Protein AF-F0ZQ88-F1 (afdb_monomer_lite)

Sequence (548 aa):
MININIIFIIFYLAIILSGTIYDHHPRYNPNFQTPISHGLVKNLVKPVLNPVTRVPELNSLDPSSTANFYGDMVNPGLFQYFFSPNNNVSSPGYNIPIPISLPLTLNKDNGTYTFDNQNFFPIDNQGIDVDPSKRLYKDAKGVYHNYHFCLKINSNFLFNGSEMFSFVGDDDFFVFIDNKLVIDLGGVHSAESASVNLNTLGLTKGKVYPIDFFYCERHTSKSTIRFNTNILMTCKFIDYCGVCNGDGTSCCNPQTTCNDNNPCTIDQCPLPYTKINGSISDYCYHHPKELYNPSNKCFTHQCNITTGNIDAFPIPCLDLSKDCLKSKACNTSTGCQYESACTDVCHIENQCINGKCEVKSSDYCAIQLDGDKVDICSVYSCDSSQGGCIKQEKCQQGSNKCIVTSCDSENGNCIVENVPNPNANDSCIISICNPDTGLYSSSPLQCPDRSNEYEKCKRNTTNPCIETSCKASTGECFEIEIPGDMCDCGCDIKNKCMRSHCTKEGKCSPVFIAEIDDGNTCTDDYCDPCTGLITHTTASKCLNCNSC

Secondary structure (DSSP, 8-state):
------------SEEEEEEEEEE--TTT-TTSS-S-----BSS-B-SB--TTT----BS-S-TTSHHHHHTT-SSGGGGGGTTS----TTSTT--EEEEEEEEEEEETTTTEEEEEESS--TTTTSGGGGSGGG---B-TTS-B----EEEEEEEEEE--S--EEEEEEESEEEEEETTEEEEEEBSS-S-EEEEEEGGGGTPPTT-EEEEEEEEEE-SSS--EEEEEE---EE-S-B-TTS-BT--STTT--TTTTT--S-TTEEEEPPPTT----S-GGGG-EEEEPP---TT-TTEEEEE-TTT--EEEEE-PPP--GGGTEEEEEEETTTEEEEEES--STTEEEEEEETTEEEEPPHHHHHHHHHTTS--TTEEEEEEGGGTEEEEEESSPPPS-TTEEEEE-TTT-PEEEEEPP-TTTT-TTEEEEE-TTT-PEEEEE----SS--S--SS------TTEEEEE-TTT--EEEEEPPTTT---------TTEEEEE-TTS-EEEEE-GGG--S-TTEEEEE-TTT--EEEEE-SS-SBTTB-

pLDDT: mean 84.02, std 13.89, range [27.97, 98.44]

InterPro domains:
  IPR011658 PA14 domain [PF07691] (112-228)
  IPR011658 PA14 domain [SM00758] (108-246)
  IPR011874 Fibro-slime [TIGR02148] (144-232)
  IPR037524 PA14/GLEYA domain [PS51820] (105-247)
  IPR051154 Prespore-cell-inducing factor [PTHR31137] (3-361)

Foldseek 3Di:
DDDPPDPPPPPDQKDKFKWKKWAWACVQEVLFAPVDFLAWAFQQWDQFQDPPLSATAGPDQDCPPPSNVNLSVNGSVLSSLQRFADCPPPHRNHTDIDMDMFIFGADPVVRKTKGWDFADQPAFCHTPNVPVVRQDDAAPVRHTGRQWMKIKTKWKFQAQQAKKKKKWWDDWKWKAKLRGTDDGTGTGHGIDMDMDRVNVVPDDHRDMIMMMMMDHRRHDDTTIIMMIINTPTDAPDQFLVRGGVDQQRSPDDQVPQQCPVFLQWRKDFAGRNDHDDPGSNVRIDTHGDDQDDPQFQQWGWDADRVPSDTDTDGDDDDDPLQQQWDFDDADGHPGTDTDHVPPQLQFDPSDGHGNDTHGQDQVNLQCVPPNPRRQLQWTWDFDSVVRTIDIDGNFDDDQFLQWDWDADRPHRDTDIDGDDDPCPQWPQKDWDQDRNPSDIDIDGDDDDDDDDDDDPDDPPDPQLQKDWDADRNPRDIDIDGHPFVPGQSPPPQQFLQWGWGQDPVSDTDTDGDPVQDPVDQQWDWDADRRPRDIDTHGHPDAPDPPHD

Structure (mmCIF, N/CA/C/O backbone):
data_AF-F0ZQ88-F1
#
_entry.id   AF-F0ZQ88-F1
#
loop_
_atom_site.group_PDB
_atom_site.id
_atom_site.type_symbol
_atom_site.label_atom_id
_atom_site.label_alt_id
_atom_site.label_comp_id
_atom_site.label_asym_id
_atom_site.label_entity_id
_atom_site.label_seq_id
_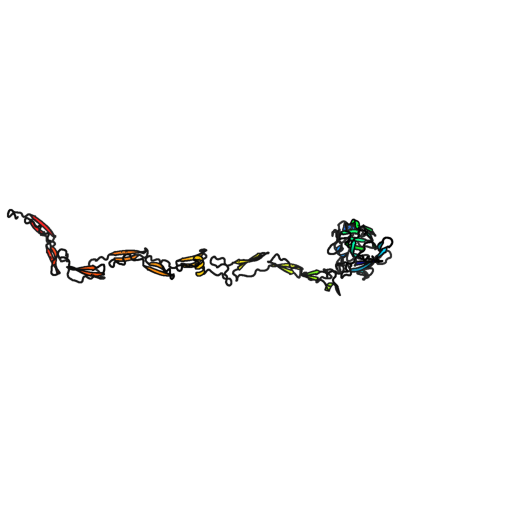atom_site.pdbx_PDB_ins_code
_atom_site.Cartn_x
_atom_site.Cartn_y
_atom_site.Cartn_z
_atom_site.occupancy
_atom_site.B_iso_or_equiv
_atom_site.auth_seq_id
_atom_site.auth_comp_id
_atom_site.auth_asym_id
_atom_site.auth_atom_id
_atom_site.pdbx_PDB_model_num
ATOM 1 N N . MET A 1 1 ? -27.689 24.005 -42.641 1.00 33.78 1 MET A N 1
ATOM 2 C CA . MET A 1 1 ? -26.250 24.074 -42.973 1.00 33.78 1 MET A CA 1
ATOM 3 C C . MET A 1 1 ? -25.471 23.934 -41.678 1.00 33.78 1 MET A C 1
ATOM 5 O O . MET A 1 1 ? -25.348 24.903 -40.946 1.00 33.78 1 MET A O 1
ATOM 9 N N . ILE A 1 2 ? -25.063 22.710 -41.341 1.00 29.94 2 ILE A N 1
ATOM 10 C CA . ILE A 1 2 ? -24.213 22.433 -40.178 1.00 29.94 2 ILE A CA 1
ATOM 11 C C . ILE A 1 2 ? -22.780 22.435 -40.702 1.00 29.94 2 ILE A C 1
ATOM 13 O O . ILE A 1 2 ? -22.446 21.667 -41.600 1.00 29.94 2 ILE A O 1
ATOM 17 N N . ASN A 1 3 ? -21.988 23.376 -40.200 1.00 27.97 3 ASN A N 1
ATOM 18 C CA . ASN A 1 3 ? -20.613 23.611 -40.614 1.00 27.97 3 ASN A CA 1
ATOM 19 C C . ASN A 1 3 ? -19.730 22.521 -39.986 1.00 27.97 3 ASN A C 1
ATOM 21 O O . ASN A 1 3 ? -19.477 22.537 -38.782 1.00 27.97 3 ASN A O 1
ATOM 25 N N . ILE A 1 4 ? -19.323 21.536 -40.786 1.00 33.78 4 ILE A N 1
ATOM 26 C CA . ILE A 1 4 ? -18.348 20.519 -40.388 1.00 33.78 4 ILE A CA 1
ATOM 27 C C . ILE A 1 4 ? -16.973 21.187 -40.459 1.00 33.78 4 ILE A C 1
ATOM 29 O O . ILE A 1 4 ? -16.449 21.428 -41.544 1.00 33.78 4 ILE A O 1
ATOM 33 N N . ASN A 1 5 ? -16.404 21.511 -39.296 1.00 32.38 5 ASN A N 1
ATOM 34 C CA . ASN A 1 5 ? -15.005 21.909 -39.189 1.00 32.38 5 ASN A CA 1
ATOM 35 C C . ASN A 1 5 ? -14.129 20.706 -39.561 1.00 32.38 5 ASN A C 1
ATOM 37 O O . ASN A 1 5 ? -13.984 19.756 -38.793 1.00 32.38 5 ASN A O 1
ATOM 41 N N . ILE A 1 6 ? -13.574 20.756 -40.769 1.00 35.88 6 ILE A N 1
ATOM 42 C CA . ILE A 1 6 ? -12.519 19.867 -41.247 1.00 35.88 6 ILE A CA 1
ATOM 43 C C . ILE A 1 6 ? -11.272 20.170 -40.409 1.00 35.88 6 ILE A C 1
ATOM 45 O O . ILE A 1 6 ? -10.642 21.214 -40.567 1.00 35.88 6 ILE A O 1
ATOM 49 N N . ILE A 1 7 ? -10.932 19.269 -39.487 1.00 32.34 7 ILE A N 1
ATOM 50 C CA . ILE A 1 7 ? -9.663 19.310 -38.758 1.00 32.34 7 ILE A CA 1
ATOM 51 C C . ILE A 1 7 ? -8.560 18.957 -39.761 1.00 32.34 7 ILE A C 1
ATOM 53 O O . ILE A 1 7 ? -8.433 17.810 -40.186 1.00 32.34 7 ILE A O 1
ATOM 57 N N . PHE A 1 8 ? -7.772 19.955 -40.157 1.00 31.56 8 PHE A N 1
ATOM 58 C CA . PHE A 1 8 ? -6.491 19.743 -40.823 1.00 31.56 8 PHE A CA 1
ATOM 59 C C . PHE A 1 8 ? -5.579 18.953 -39.874 1.00 31.56 8 PHE A C 1
ATOM 61 O O . PHE A 1 8 ? -5.142 19.474 -38.849 1.00 31.56 8 PHE A O 1
ATOM 68 N N . ILE A 1 9 ? -5.287 17.695 -40.209 1.00 40.25 9 ILE A N 1
ATOM 69 C CA . ILE A 1 9 ? -4.215 16.931 -39.567 1.00 40.25 9 ILE A CA 1
ATOM 70 C C . ILE A 1 9 ? -2.903 17.547 -40.056 1.00 40.25 9 ILE A C 1
ATOM 72 O O . ILE A 1 9 ? -2.450 17.289 -41.171 1.00 40.25 9 ILE A O 1
ATOM 76 N N . ILE A 1 10 ? -2.314 18.419 -39.241 1.00 42.56 10 ILE A N 1
ATOM 77 C CA . ILE A 1 10 ? -0.944 18.884 -39.445 1.00 42.56 10 ILE A CA 1
ATOM 78 C C . ILE A 1 10 ? -0.045 17.674 -39.181 1.00 42.56 10 ILE A C 1
ATOM 80 O O . ILE A 1 10 ? 0.168 17.288 -38.034 1.00 42.56 10 ILE A O 1
ATOM 84 N N . PHE A 1 11 ? 0.459 17.041 -40.242 1.00 48.56 11 PHE A N 1
ATOM 85 C CA . PHE A 1 11 ? 1.543 16.074 -40.112 1.00 48.56 11 PHE A CA 1
ATOM 86 C C . PHE A 1 11 ? 2.778 16.828 -39.620 1.00 48.56 11 PHE A C 1
ATOM 88 O O . PHE A 1 11 ? 3.409 17.571 -40.375 1.00 48.56 11 PHE A O 1
ATOM 95 N N . TYR A 1 12 ? 3.111 16.668 -38.340 1.00 57.34 12 TYR A N 1
ATOM 96 C CA . TYR A 1 12 ? 4.384 17.142 -37.821 1.00 57.34 12 TYR A CA 1
ATOM 97 C C . TYR A 1 12 ? 5.511 16.432 -38.582 1.00 57.34 12 TYR A C 1
ATOM 99 O O . TYR A 1 12 ? 5.511 15.205 -38.710 1.00 57.34 12 TYR A O 1
ATOM 107 N N . LEU A 1 13 ? 6.467 17.216 -39.090 1.00 63.53 13 LEU A N 1
ATOM 108 C CA . LEU A 1 13 ? 7.668 16.720 -39.777 1.00 63.53 13 LEU A CA 1
ATOM 109 C C . LEU A 1 13 ? 8.524 15.810 -38.875 1.00 63.53 13 LEU A C 1
ATOM 111 O O . LEU A 1 13 ? 9.286 14.993 -39.391 1.00 63.53 13 LEU A O 1
ATOM 115 N N . ALA A 1 14 ? 8.365 15.921 -37.552 1.00 73.88 14 ALA A N 1
ATOM 116 C CA . ALA A 1 14 ? 8.978 15.048 -36.561 1.00 73.88 14 ALA A CA 1
ATOM 117 C C . ALA A 1 14 ? 8.065 14.846 -35.338 1.00 73.88 14 ALA A C 1
ATOM 119 O O . ALA A 1 14 ? 7.355 15.767 -34.933 1.00 73.88 14 ALA A O 1
ATOM 120 N N . ILE A 1 15 ? 8.119 13.655 -34.738 1.00 84.12 15 ILE A N 1
ATOM 121 C CA . ILE A 1 15 ? 7.551 13.349 -33.414 1.00 84.12 15 ILE A CA 1
ATOM 122 C C . ILE A 1 15 ? 8.714 13.259 -32.430 1.00 84.12 15 ILE A C 1
ATOM 124 O O . ILE A 1 15 ? 9.733 12.663 -32.752 1.00 84.12 15 ILE A O 1
ATOM 128 N N . ILE A 1 16 ? 8.579 13.823 -31.231 1.00 84.81 16 ILE A N 1
ATOM 129 C CA . ILE A 1 16 ? 9.590 13.682 -30.177 1.00 84.81 16 ILE A CA 1
ATOM 130 C C . ILE A 1 16 ? 9.071 12.687 -29.144 1.00 84.81 16 ILE A C 1
ATOM 132 O O . ILE A 1 16 ? 8.015 12.908 -28.553 1.00 84.81 16 ILE A O 1
ATOM 136 N N . LEU A 1 17 ? 9.818 11.607 -28.923 1.00 87.62 17 LEU A N 1
ATOM 137 C CA . LEU A 1 17 ? 9.574 10.686 -27.818 1.00 87.62 17 LEU A CA 1
ATOM 138 C C . LEU A 1 17 ? 10.457 11.058 -26.639 1.00 87.62 17 LEU A C 1
ATOM 140 O O . LEU A 1 17 ? 11.679 10.953 -26.709 1.00 87.62 17 LEU A O 1
ATOM 144 N N . SER A 1 18 ? 9.828 11.502 -25.560 1.00 86.69 18 SER A N 1
ATOM 145 C CA . SER A 1 18 ? 10.512 11.808 -24.309 1.00 86.69 18 SER A CA 1
ATOM 146 C C . SER A 1 18 ? 10.563 10.573 -23.418 1.00 86.69 18 SER A C 1
ATOM 148 O O . SER A 1 18 ? 9.567 9.865 -23.271 1.00 86.69 18 SER A O 1
ATOM 150 N N . GLY A 1 19 ? 11.718 10.335 -22.810 1.00 88.81 19 GLY A N 1
ATOM 151 C CA . GLY A 1 19 ? 11.949 9.215 -21.910 1.00 88.81 19 GLY A CA 1
ATOM 152 C C . GLY A 1 19 ? 12.992 9.534 -20.852 1.00 88.81 19 GLY A C 1
ATOM 153 O O . GLY A 1 19 ? 13.479 10.662 -20.741 1.00 88.81 19 GLY A O 1
ATOM 154 N N . THR A 1 20 ? 13.356 8.511 -20.096 1.00 91.12 20 THR A N 1
ATOM 155 C CA . THR A 1 20 ? 14.406 8.572 -19.081 1.00 91.12 20 THR A CA 1
ATOM 156 C C . THR A 1 20 ? 15.389 7.444 -19.324 1.00 91.12 20 THR A C 1
ATOM 158 O O . THR A 1 20 ? 14.986 6.289 -19.455 1.00 91.12 20 THR A O 1
ATOM 161 N N . ILE A 1 21 ? 16.669 7.789 -19.384 1.00 95.81 21 ILE A N 1
ATOM 162 C CA . ILE A 1 21 ? 17.771 6.841 -19.324 1.00 95.81 21 ILE A CA 1
ATOM 163 C C . ILE A 1 21 ? 18.178 6.663 -17.866 1.00 95.81 21 ILE A C 1
ATOM 165 O O . ILE A 1 21 ? 18.346 7.641 -17.155 1.00 95.81 21 ILE A O 1
ATOM 169 N N . TYR A 1 22 ? 18.354 5.430 -17.428 1.00 95.69 22 TYR A N 1
ATOM 170 C CA . TYR A 1 22 ? 18.954 5.059 -16.160 1.00 95.69 22 TYR A CA 1
ATOM 171 C C . TYR A 1 22 ? 20.380 4.619 -16.462 1.00 95.69 22 TYR A C 1
ATOM 173 O O . TYR A 1 22 ? 20.583 3.606 -17.130 1.00 95.69 22 TYR A O 1
ATOM 181 N N . ASP A 1 23 ? 21.345 5.420 -16.029 1.00 97.38 23 ASP A N 1
ATOM 182 C CA . ASP A 1 23 ? 22.770 5.161 -16.201 1.00 97.38 23 ASP A CA 1
ATOM 183 C C . ASP A 1 23 ? 23.247 4.162 -15.143 1.00 97.38 23 ASP A C 1
ATOM 185 O O . ASP A 1 23 ? 23.171 4.438 -13.942 1.00 97.38 23 ASP A O 1
ATOM 189 N N . HIS A 1 24 ? 23.687 2.992 -15.594 1.00 97.12 24 HIS A N 1
ATOM 190 C CA . HIS A 1 24 ? 24.148 1.874 -14.776 1.00 97.12 24 HIS A CA 1
ATOM 191 C C . HIS A 1 24 ? 25.664 1.739 -14.879 1.00 97.12 24 HIS A C 1
ATOM 193 O O . HIS A 1 24 ? 26.315 2.254 -15.775 1.00 97.12 24 HIS A O 1
ATOM 199 N N . HIS A 1 25 ? 26.263 0.988 -13.958 1.00 96.12 25 HIS A N 1
ATOM 200 C CA . HIS A 1 25 ? 27.669 0.621 -14.086 1.00 96.12 25 HIS A CA 1
ATOM 201 C C . HIS A 1 25 ? 27.903 -0.782 -13.493 1.00 96.12 25 HIS A C 1
ATOM 203 O O . HIS A 1 25 ? 27.439 -1.044 -12.375 1.00 96.12 25 HIS A O 1
ATOM 209 N N . PRO A 1 26 ? 28.676 -1.674 -14.153 1.00 95.62 26 PRO A N 1
ATOM 210 C CA . PRO A 1 26 ? 28.868 -3.073 -13.729 1.00 95.62 26 PRO A CA 1
ATOM 211 C C . PRO A 1 26 ? 29.350 -3.258 -12.283 1.00 95.62 26 PRO A C 1
ATOM 213 O O . PRO A 1 26 ? 29.012 -4.226 -11.610 1.00 95.62 26 PRO A O 1
ATOM 216 N N . ARG A 1 27 ? 30.102 -2.281 -11.758 1.00 94.44 27 ARG A N 1
ATOM 217 C CA . ARG A 1 27 ? 30.500 -2.219 -10.336 1.00 94.44 27 ARG A CA 1
ATOM 218 C C . ARG A 1 27 ? 29.313 -2.276 -9.362 1.00 94.44 27 ARG A C 1
ATOM 220 O O . ARG A 1 27 ? 29.470 -2.831 -8.280 1.00 94.44 27 ARG A O 1
ATOM 227 N N . TYR A 1 28 ? 28.189 -1.647 -9.697 1.00 95.81 28 TYR A N 1
ATOM 228 C CA . TYR A 1 28 ? 27.006 -1.582 -8.834 1.00 95.81 28 TYR A CA 1
ATOM 229 C C . TYR A 1 28 ? 25.958 -2.619 -9.233 1.00 95.81 28 TYR A C 1
ATOM 231 O O . TYR A 1 28 ? 25.192 -3.061 -8.380 1.00 95.81 28 TYR A O 1
ATOM 239 N N . ASN A 1 29 ? 25.930 -3.025 -10.504 1.00 96.31 29 ASN A N 1
ATOM 240 C CA . ASN A 1 29 ? 24.957 -3.971 -11.026 1.00 96.31 29 ASN A CA 1
ATOM 241 C C . ASN A 1 29 ? 25.639 -5.055 -11.887 1.00 96.31 29 ASN A C 1
ATOM 243 O O . ASN A 1 29 ? 25.915 -4.807 -13.059 1.00 96.31 29 ASN A O 1
ATOM 247 N N . PRO A 1 30 ? 25.890 -6.263 -11.344 1.00 95.88 30 PRO A N 1
ATOM 248 C CA . PRO A 1 30 ? 26.575 -7.342 -12.060 1.00 95.88 30 PRO A CA 1
ATOM 249 C C . PRO A 1 30 ? 25.757 -7.971 -13.200 1.00 95.88 30 PRO A C 1
ATOM 251 O O . PRO A 1 30 ? 26.264 -8.866 -13.868 1.00 95.88 30 PRO A O 1
ATOM 254 N N . ASN A 1 31 ? 24.511 -7.536 -13.429 1.00 97.00 31 ASN A N 1
ATOM 255 C CA . ASN A 1 31 ? 23.742 -7.924 -14.619 1.00 97.00 31 ASN A CA 1
ATOM 256 C C . ASN A 1 31 ? 24.220 -7.202 -15.893 1.00 97.00 31 ASN A C 1
ATOM 258 O O . ASN A 1 31 ? 23.789 -7.554 -16.989 1.00 97.00 31 ASN A O 1
ATOM 262 N N . PHE A 1 32 ? 25.070 -6.181 -15.746 1.00 96.81 32 PHE A N 1
ATOM 263 C CA . PHE A 1 32 ? 25.720 -5.461 -16.837 1.00 96.81 32 PHE A CA 1
ATOM 264 C C . PHE A 1 32 ? 27.155 -5.962 -16.996 1.00 96.81 32 PHE A C 1
ATOM 266 O O . PHE A 1 32 ? 27.848 -6.206 -16.006 1.00 96.81 32 PHE A O 1
ATOM 273 N N . GLN A 1 33 ? 27.613 -6.064 -18.243 1.00 95.56 33 GLN A N 1
ATOM 274 C CA . GLN A 1 33 ? 28.937 -6.563 -18.613 1.00 95.56 33 GLN A CA 1
ATOM 275 C C . GLN A 1 33 ? 29.237 -7.964 -18.051 1.00 95.56 33 GLN A C 1
ATOM 277 O O . GLN A 1 33 ? 30.287 -8.207 -17.446 1.00 95.56 33 GLN A O 1
ATOM 282 N N . THR A 1 34 ? 28.309 -8.902 -18.238 1.00 92.62 34 THR A N 1
ATOM 283 C CA . THR A 1 34 ? 28.538 -10.301 -17.870 1.00 92.62 34 THR A CA 1
ATOM 284 C C . THR A 1 34 ? 29.692 -10.899 -18.688 1.00 92.62 34 THR A C 1
ATOM 286 O O . THR A 1 34 ? 29.869 -10.549 -19.851 1.00 92.62 34 THR A O 1
ATOM 289 N N . PRO A 1 35 ? 30.512 -11.809 -18.126 1.00 85.69 35 PRO A N 1
ATOM 290 C CA . PRO A 1 35 ? 31.649 -12.385 -18.858 1.00 85.69 35 PRO A CA 1
ATOM 291 C C . PRO A 1 35 ? 31.245 -13.279 -20.036 1.00 85.69 35 PRO A C 1
ATOM 293 O O . PRO A 1 35 ? 32.062 -13.565 -20.910 1.00 85.69 35 PRO A O 1
ATOM 296 N N . ILE A 1 36 ? 30.011 -13.779 -20.005 1.00 83.62 36 ILE A N 1
ATOM 297 C CA . ILE A 1 36 ? 29.412 -14.648 -21.010 1.00 83.62 36 ILE A CA 1
ATOM 298 C C . ILE A 1 36 ? 28.136 -13.951 -21.480 1.00 83.62 36 ILE A C 1
ATOM 300 O O . ILE A 1 36 ? 27.432 -13.349 -20.669 1.00 83.62 36 ILE A O 1
ATOM 304 N N . SER A 1 37 ? 27.881 -14.034 -22.783 1.00 85.44 37 SER A N 1
ATOM 305 C CA . SER A 1 37 ? 26.613 -13.675 -23.411 1.00 85.44 37 SER A CA 1
ATOM 306 C C . SER A 1 37 ? 26.040 -14.942 -24.033 1.00 85.44 37 SER A C 1
ATOM 308 O O . SER A 1 37 ? 26.720 -15.623 -24.811 1.00 85.44 37 SER A O 1
ATOM 310 N N . HIS A 1 38 ? 24.817 -15.290 -23.646 1.00 91.62 38 HIS A N 1
ATOM 311 C CA . HIS A 1 38 ? 24.131 -16.479 -24.152 1.00 91.62 38 HIS A CA 1
ATOM 312 C C . HIS A 1 38 ? 23.188 -16.185 -25.330 1.00 91.62 38 HIS A C 1
ATOM 314 O O . HIS A 1 38 ? 22.760 -17.123 -26.009 1.00 91.62 38 HIS A O 1
ATOM 320 N N . GLY A 1 39 ? 22.911 -14.911 -25.613 1.00 93.25 39 GLY A N 1
ATOM 321 C CA . GLY A 1 39 ? 22.111 -14.469 -26.751 1.00 93.25 39 GLY A CA 1
ATOM 322 C C . GLY A 1 39 ? 20.664 -14.115 -26.401 1.00 93.25 39 GLY A C 1
ATOM 323 O O . GLY A 1 39 ? 20.317 -13.837 -25.254 1.00 93.25 39 GLY A O 1
ATOM 324 N N . LEU A 1 40 ? 19.817 -14.102 -27.436 1.00 96.00 40 LEU A N 1
ATOM 325 C CA . LEU A 1 40 ? 18.412 -13.712 -27.344 1.00 96.00 40 LEU A CA 1
ATOM 326 C C . LEU A 1 40 ? 17.600 -14.714 -26.514 1.00 96.00 40 LEU A C 1
ATOM 328 O O . LEU A 1 40 ? 17.532 -15.906 -26.820 1.00 96.00 40 LEU A O 1
ATOM 332 N N . VAL A 1 41 ? 16.881 -14.189 -25.529 1.00 96.25 41 VAL A N 1
ATOM 333 C CA . VAL A 1 41 ? 15.953 -14.902 -24.658 1.00 96.25 41 VAL A CA 1
ATOM 334 C C . VAL A 1 41 ? 14.588 -14.240 -24.698 1.00 96.25 41 VAL A C 1
ATOM 336 O O . VAL A 1 41 ? 14.443 -13.028 -24.588 1.00 96.25 41 VAL A O 1
ATOM 339 N N . LYS A 1 42 ? 13.557 -15.074 -24.807 1.00 96.19 42 LYS A N 1
ATOM 340 C CA . LYS A 1 42 ? 12.164 -14.671 -24.609 1.00 96.19 42 LYS A CA 1
ATOM 341 C C . LYS A 1 42 ? 11.675 -15.154 -23.256 1.00 96.19 42 LYS A C 1
ATOM 343 O O . LYS A 1 42 ? 12.242 -16.077 -22.672 1.00 96.19 42 LYS A O 1
ATOM 348 N N . ASN A 1 43 ? 10.574 -14.579 -22.798 1.00 96.00 43 ASN A N 1
ATOM 349 C CA . ASN A 1 43 ? 9.953 -14.851 -21.514 1.00 96.00 43 ASN A CA 1
ATOM 350 C C . ASN A 1 43 ? 10.897 -14.530 -20.343 1.00 96.00 43 ASN A C 1
ATOM 352 O O . ASN A 1 43 ? 10.884 -15.210 -19.313 1.00 96.00 43 ASN A O 1
ATOM 356 N N . LEU A 1 44 ? 11.722 -13.491 -20.500 1.00 97.44 44 LEU A N 1
ATOM 357 C CA . LEU A 1 44 ? 12.552 -12.967 -19.417 1.00 97.44 44 LEU A CA 1
ATOM 358 C C . LEU A 1 44 ? 11.687 -12.192 -18.412 1.00 97.44 44 LEU A C 1
ATOM 360 O O . LEU A 1 44 ? 11.768 -12.419 -17.202 1.00 97.44 44 LEU A O 1
ATOM 364 N N . VAL A 1 45 ? 10.785 -11.350 -18.925 1.00 98.44 45 VAL A N 1
ATOM 365 C CA . VAL A 1 45 ? 9.849 -10.536 -18.139 1.00 98.44 45 VAL A CA 1
ATOM 366 C C . VAL A 1 45 ? 8.428 -11.104 -18.142 1.00 98.44 45 VAL A C 1
ATOM 368 O O . VAL A 1 45 ? 8.014 -11.812 -19.062 1.00 98.44 45 VAL A O 1
ATOM 371 N N . LYS A 1 46 ? 7.658 -10.775 -17.101 1.00 98.25 46 LYS A N 1
ATOM 372 C CA . LYS A 1 46 ? 6.243 -11.124 -16.965 1.00 98.25 46 LYS A CA 1
ATOM 373 C C . LYS A 1 46 ? 5.424 -10.562 -18.131 1.00 98.25 46 LYS A C 1
ATOM 375 O O . LYS A 1 46 ? 5.690 -9.455 -18.599 1.00 98.25 46 LYS A O 1
ATOM 380 N N . PRO A 1 47 ? 4.352 -11.260 -18.545 1.00 97.88 47 PRO A N 1
ATOM 381 C CA . PRO A 1 47 ? 3.513 -10.824 -19.660 1.00 97.88 47 PRO A CA 1
ATOM 382 C C . PRO A 1 47 ? 2.660 -9.587 -19.344 1.00 97.88 47 PRO A C 1
ATOM 384 O O . PRO A 1 47 ? 2.071 -9.012 -20.258 1.00 97.88 47 PRO A O 1
ATOM 387 N N . VAL A 1 48 ? 2.560 -9.190 -18.071 1.00 97.00 48 VAL A N 1
ATOM 388 C CA . VAL A 1 48 ? 1.796 -8.024 -17.617 1.00 97.00 48 VAL A CA 1
ATOM 389 C C . VAL A 1 48 ? 2.739 -7.043 -16.932 1.00 97.00 48 VAL A C 1
ATOM 391 O O . VAL A 1 48 ? 3.470 -7.426 -16.018 1.00 97.00 48 VAL A O 1
ATOM 394 N N . LEU A 1 49 ? 2.709 -5.785 -17.369 1.00 93.38 49 LEU A N 1
ATOM 395 C CA . LEU A 1 49 ? 3.489 -4.703 -16.773 1.00 93.38 49 LEU A CA 1
ATOM 396 C C . LEU A 1 49 ? 3.007 -4.438 -15.344 1.00 93.38 49 LEU A C 1
ATOM 398 O O . LEU A 1 49 ? 1.796 -4.410 -15.104 1.00 93.38 49 LEU A O 1
ATOM 402 N N . ASN A 1 50 ? 3.927 -4.189 -14.407 1.00 85.56 50 ASN A N 1
ATOM 403 C CA . ASN A 1 50 ? 3.542 -3.844 -13.042 1.00 85.56 50 ASN A CA 1
ATOM 404 C C . ASN A 1 50 ? 2.658 -2.573 -13.061 1.00 85.56 50 ASN A C 1
ATOM 406 O O . ASN A 1 50 ? 3.098 -1.525 -13.547 1.00 85.56 50 ASN A O 1
ATOM 410 N N . PRO A 1 51 ? 1.409 -2.641 -12.559 1.00 74.44 51 PRO A N 1
ATOM 411 C CA . PRO A 1 51 ? 0.450 -1.545 -12.677 1.00 74.44 51 PRO A CA 1
ATOM 412 C C . PRO A 1 51 ? 0.765 -0.362 -11.755 1.00 74.44 51 PRO A C 1
ATOM 414 O O . PRO A 1 51 ? 0.220 0.717 -11.967 1.00 74.44 51 PRO A O 1
ATOM 417 N N . VAL A 1 52 ? 1.617 -0.563 -10.745 1.00 70.88 52 VAL A N 1
ATOM 418 C CA . VAL A 1 52 ? 2.014 0.457 -9.769 1.00 70.88 52 VAL A CA 1
ATOM 419 C C . VAL A 1 52 ? 3.309 1.132 -10.198 1.00 70.88 52 VAL A C 1
ATOM 421 O O . VAL A 1 52 ? 3.352 2.348 -10.303 1.00 70.88 52 VAL A O 1
ATOM 424 N N . THR A 1 53 ? 4.364 0.355 -10.454 1.00 74.75 53 THR A N 1
ATOM 425 C CA . THR A 1 53 ? 5.698 0.905 -10.751 1.00 74.75 53 THR A CA 1
ATOM 426 C C . THR A 1 53 ? 5.893 1.240 -12.224 1.00 74.75 53 THR A C 1
ATOM 428 O O . THR A 1 53 ? 6.841 1.942 -12.577 1.00 74.75 53 THR A O 1
ATOM 431 N N . ARG A 1 54 ? 5.037 0.701 -13.108 1.00 82.75 54 ARG A N 1
ATOM 432 C CA . ARG A 1 54 ? 5.168 0.839 -14.567 1.00 82.75 54 ARG A CA 1
ATOM 433 C C . ARG A 1 54 ? 6.538 0.367 -15.069 1.00 82.75 54 ARG A C 1
ATOM 435 O O . ARG A 1 54 ? 7.096 0.951 -15.996 1.00 82.75 54 ARG A O 1
ATOM 442 N N . VAL A 1 55 ? 7.089 -0.667 -14.433 1.00 88.69 55 VAL A N 1
ATOM 443 C CA . VAL A 1 55 ? 8.382 -1.290 -14.752 1.00 88.69 55 VAL A CA 1
ATOM 444 C C . VAL A 1 55 ? 8.163 -2.786 -15.020 1.00 88.69 55 VAL A C 1
ATOM 446 O O . VAL A 1 55 ? 7.347 -3.405 -14.328 1.00 88.69 55 VAL A O 1
ATOM 449 N N . PRO A 1 56 ? 8.828 -3.384 -16.028 1.00 95.62 56 PRO A N 1
ATOM 450 C CA . PRO A 1 56 ? 8.777 -4.822 -16.251 1.00 95.62 56 PRO A CA 1
ATOM 451 C C . PRO A 1 56 ? 9.338 -5.573 -15.043 1.00 95.62 56 PRO A C 1
ATOM 453 O O . PRO A 1 56 ? 10.287 -5.128 -14.406 1.00 95.62 56 PRO A O 1
ATOM 456 N N . GLU A 1 57 ? 8.780 -6.737 -14.740 1.00 96.50 57 GLU A N 1
ATOM 457 C CA . GLU A 1 57 ? 9.288 -7.615 -13.685 1.00 96.50 57 GLU A CA 1
ATOM 458 C C . GLU A 1 57 ? 9.768 -8.917 -14.308 1.00 96.50 57 GLU A C 1
ATOM 460 O O . GLU A 1 57 ? 9.131 -9.408 -15.235 1.00 96.50 57 GLU A O 1
ATOM 465 N N . LEU A 1 58 ? 10.843 -9.514 -13.791 1.00 97.94 58 LEU A N 1
ATOM 466 C CA . LEU A 1 58 ? 11.277 -10.838 -14.239 1.00 97.94 58 LEU A CA 1
ATOM 467 C C . LEU A 1 58 ? 10.232 -11.912 -13.906 1.00 97.94 58 LEU A C 1
ATOM 469 O O . LEU A 1 58 ? 9.530 -11.830 -12.893 1.00 97.94 58 LEU A O 1
ATOM 473 N N . ASN A 1 59 ? 10.165 -12.960 -14.730 1.00 96.94 59 ASN A N 1
ATOM 474 C CA . ASN A 1 59 ? 9.317 -14.127 -14.454 1.00 96.94 59 ASN A CA 1
ATOM 475 C C . ASN A 1 59 ? 9.779 -14.937 -13.235 1.00 96.94 59 ASN A C 1
ATOM 477 O O . ASN A 1 59 ? 8.973 -15.622 -12.608 1.00 96.94 59 ASN A O 1
ATOM 481 N N . SER A 1 60 ? 11.066 -14.864 -12.896 1.00 96.88 60 SER A N 1
ATOM 482 C CA . SER A 1 60 ? 11.656 -15.531 -11.741 1.00 96.88 60 SER A CA 1
ATOM 483 C C . SER A 1 60 ? 12.766 -14.672 -11.146 1.00 96.88 60 SER A C 1
ATOM 485 O O . SER A 1 60 ? 13.462 -13.966 -11.872 1.00 96.88 60 SER A O 1
ATOM 487 N N . LEU A 1 61 ? 12.959 -14.762 -9.830 1.00 97.44 61 LEU A N 1
ATOM 488 C CA . LEU A 1 61 ? 14.127 -14.197 -9.146 1.00 97.44 61 LEU A CA 1
ATOM 489 C C . LEU A 1 61 ? 15.226 -15.242 -8.896 1.00 97.44 61 LEU A C 1
ATOM 491 O O . LEU A 1 61 ? 16.262 -14.909 -8.329 1.00 97.44 61 LEU A O 1
ATOM 495 N N . ASP A 1 62 ? 15.017 -16.491 -9.323 1.00 97.56 62 ASP A N 1
ATOM 496 C CA . ASP A 1 62 ? 16.027 -17.549 -9.280 1.00 97.56 62 ASP A CA 1
ATOM 497 C C . ASP A 1 62 ? 17.055 -17.337 -10.410 1.00 97.56 62 ASP A C 1
ATOM 499 O O . ASP A 1 62 ? 16.675 -17.428 -11.588 1.00 97.56 62 ASP A O 1
ATOM 503 N N . PRO A 1 63 ? 18.340 -17.072 -10.095 1.00 95.56 63 PRO A N 1
ATOM 504 C CA . PRO A 1 63 ? 19.388 -16.900 -11.103 1.00 95.56 63 PRO A CA 1
ATOM 505 C C . PRO A 1 63 ? 19.579 -18.135 -11.993 1.00 95.56 63 PRO A C 1
ATOM 507 O O . PRO A 1 63 ? 20.017 -18.011 -13.130 1.00 95.56 63 PRO A O 1
ATOM 510 N N . SER A 1 64 ? 19.239 -19.328 -11.493 1.00 95.75 64 SER A N 1
ATOM 511 C CA . SER A 1 64 ? 19.385 -20.594 -12.219 1.00 95.75 64 SER A CA 1
ATOM 512 C C . SER A 1 64 ? 18.194 -20.939 -13.114 1.00 95.75 64 SER A C 1
ATOM 514 O O . SER A 1 64 ? 18.264 -21.889 -13.897 1.00 95.75 64 SER A O 1
ATOM 516 N N . SER A 1 65 ? 17.101 -20.168 -13.039 1.00 97.25 65 SER A N 1
ATOM 517 C CA . SER A 1 65 ? 15.980 -20.352 -13.960 1.00 97.25 65 SER A CA 1
ATOM 518 C C . SER A 1 65 ? 16.447 -20.167 -15.402 1.00 97.25 65 SER A C 1
ATOM 520 O O . SER A 1 65 ? 17.263 -19.296 -15.690 1.00 97.25 65 SER A O 1
ATOM 522 N N . THR A 1 66 ? 15.910 -20.968 -16.325 1.00 96.06 66 THR A N 1
ATOM 523 C CA . THR A 1 66 ? 16.331 -20.974 -17.735 1.00 96.06 66 THR A CA 1
ATOM 524 C C . THR A 1 66 ? 16.362 -19.570 -18.342 1.00 96.06 66 THR A C 1
ATOM 526 O O . THR A 1 66 ? 17.339 -19.210 -18.988 1.00 96.06 66 THR A O 1
ATOM 529 N N . ALA A 1 67 ? 15.328 -18.761 -18.091 1.00 96.38 67 ALA A N 1
ATOM 530 C CA . ALA A 1 67 ? 15.258 -17.397 -18.604 1.00 96.38 67 ALA A CA 1
ATOM 531 C C . ALA A 1 67 ? 16.362 -16.495 -18.028 1.00 96.38 67 ALA A C 1
ATOM 533 O O . ALA A 1 67 ? 17.006 -15.785 -18.787 1.00 96.38 67 ALA A O 1
ATOM 534 N N . ASN A 1 68 ? 16.631 -16.549 -16.719 1.00 96.81 68 ASN A N 1
ATOM 535 C CA . ASN A 1 68 ? 17.668 -15.716 -16.103 1.00 96.81 68 ASN A CA 1
ATOM 536 C C . ASN A 1 68 ? 19.082 -16.182 -16.456 1.00 96.81 68 ASN A C 1
ATOM 538 O O . ASN A 1 68 ? 19.944 -15.344 -16.703 1.00 96.81 68 ASN A O 1
ATOM 542 N N . PHE A 1 69 ? 19.310 -17.496 -16.521 1.00 95.69 69 PHE A N 1
ATOM 543 C CA . PHE A 1 69 ? 20.602 -18.066 -16.889 1.00 95.69 69 PHE A CA 1
ATOM 544 C C . PHE A 1 69 ? 20.996 -17.670 -18.315 1.00 95.69 69 PHE A C 1
ATOM 546 O O . PHE A 1 69 ? 22.064 -17.104 -18.518 1.00 95.69 69 PHE A O 1
ATOM 553 N N . TYR A 1 70 ? 20.116 -17.912 -19.295 1.00 96.06 70 TYR A N 1
ATOM 554 C CA . TYR A 1 70 ? 20.382 -17.539 -20.687 1.00 96.06 70 TYR A CA 1
ATOM 555 C C . TYR A 1 70 ? 20.190 -16.035 -20.948 1.00 96.06 70 TYR A C 1
ATOM 557 O O . TYR A 1 70 ? 20.687 -15.519 -21.936 1.00 96.06 70 TYR A O 1
ATOM 565 N N . GLY A 1 71 ? 19.451 -15.323 -20.095 1.00 95.88 71 GLY A N 1
ATOM 566 C CA . GLY A 1 71 ? 19.267 -13.871 -20.184 1.00 95.88 71 GLY A CA 1
ATOM 567 C C . GLY A 1 71 ? 20.396 -13.071 -19.527 1.00 95.88 71 GLY A C 1
ATOM 568 O O . GLY A 1 71 ? 20.326 -11.839 -19.481 1.00 95.88 71 GLY A O 1
ATOM 569 N N . ASP A 1 72 ? 21.404 -13.764 -18.990 1.00 96.06 72 ASP A N 1
ATOM 570 C CA . ASP A 1 72 ? 22.564 -13.204 -18.298 1.00 96.06 72 ASP A CA 1
ATOM 571 C C . ASP A 1 72 ? 22.187 -12.330 -17.079 1.00 96.06 72 ASP A C 1
ATOM 573 O O . ASP A 1 72 ? 22.811 -11.315 -16.771 1.00 96.06 72 ASP A O 1
ATOM 577 N N . MET A 1 73 ? 21.148 -12.743 -16.347 1.00 96.31 73 MET A N 1
ATOM 578 C CA . MET A 1 73 ? 20.706 -12.117 -15.095 1.00 96.31 73 MET A CA 1
ATOM 579 C C . MET A 1 73 ? 21.400 -12.767 -13.892 1.00 96.31 73 MET A C 1
ATOM 581 O O . MET A 1 73 ? 20.832 -13.617 -13.205 1.00 96.31 73 MET A O 1
ATOM 585 N N . VAL A 1 74 ? 22.640 -12.352 -13.620 1.00 94.88 74 VAL A N 1
ATOM 586 C CA . VAL A 1 74 ? 23.485 -12.872 -12.522 1.00 94.88 74 VAL A CA 1
ATOM 587 C C . VAL A 1 74 ? 22.876 -12.615 -11.138 1.00 94.88 74 VAL A C 1
ATOM 589 O O . VAL A 1 74 ? 22.949 -13.458 -10.245 1.00 94.88 74 VAL A O 1
ATOM 592 N N . ASN A 1 75 ? 22.265 -11.448 -10.951 1.00 96.88 75 ASN A N 1
ATOM 593 C CA . ASN A 1 75 ? 21.537 -11.055 -9.752 1.00 96.88 75 ASN A CA 1
ATOM 594 C C . ASN A 1 75 ? 20.142 -10.518 -10.135 1.00 96.88 75 ASN A C 1
ATOM 596 O O . ASN A 1 75 ? 19.943 -9.299 -10.212 1.00 96.88 75 ASN A O 1
ATOM 600 N N . PRO A 1 76 ? 19.158 -11.410 -10.362 1.00 97.50 76 PRO A N 1
ATOM 601 C CA . PRO A 1 76 ? 17.805 -11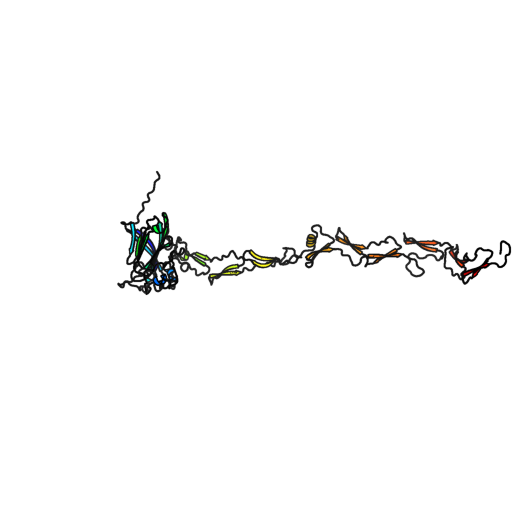.051 -10.793 1.00 97.50 76 PRO A CA 1
ATOM 602 C C . PRO A 1 76 ? 17.110 -10.022 -9.893 1.00 97.50 76 PRO A C 1
ATOM 604 O O . PRO A 1 76 ? 16.327 -9.206 -10.374 1.00 97.50 76 PRO A O 1
ATOM 607 N N . GLY A 1 77 ? 17.427 -10.002 -8.592 1.00 96.31 77 GLY A N 1
ATOM 608 C CA . GLY A 1 77 ? 16.856 -9.045 -7.639 1.00 96.31 77 GLY A CA 1
ATOM 609 C C . GLY A 1 77 ? 17.162 -7.577 -7.961 1.00 96.31 77 GLY A C 1
ATOM 610 O O . GLY A 1 77 ? 16.428 -6.694 -7.528 1.00 96.31 77 GLY A O 1
ATOM 611 N N . LEU A 1 78 ? 18.204 -7.297 -8.752 1.00 96.44 78 LEU A N 1
ATOM 612 C CA . LEU A 1 78 ? 18.561 -5.935 -9.167 1.00 96.44 78 LEU A CA 1
ATOM 613 C C . LEU A 1 78 ? 17.858 -5.475 -10.449 1.00 96.44 78 LEU A C 1
ATOM 615 O O . LEU A 1 78 ? 17.946 -4.295 -10.786 1.00 96.44 78 LEU A O 1
ATOM 619 N N . PHE A 1 79 ? 17.136 -6.358 -11.147 1.00 97.06 79 PHE A N 1
ATOM 620 C CA . PHE A 1 79 ? 16.398 -5.992 -12.362 1.00 97.06 79 PHE A CA 1
ATOM 621 C C . PHE A 1 79 ? 15.343 -4.911 -12.105 1.00 97.06 79 PHE A C 1
ATOM 623 O O . PHE A 1 79 ? 15.105 -4.061 -12.957 1.00 97.06 79 PHE A O 1
ATOM 630 N N . GLN A 1 80 ? 14.770 -4.869 -10.898 1.00 92.75 80 GLN A N 1
ATOM 631 C CA . GLN A 1 80 ? 13.820 -3.824 -10.499 1.00 92.75 80 GLN A CA 1
ATOM 632 C C . GLN A 1 80 ? 14.368 -2.397 -10.687 1.00 92.75 80 GLN A C 1
ATOM 634 O O . GLN A 1 80 ? 13.588 -1.470 -10.890 1.00 92.75 80 GLN A O 1
ATOM 639 N N . TYR A 1 81 ? 15.695 -2.220 -10.664 1.00 94.00 81 TYR A N 1
ATOM 640 C CA . TYR A 1 81 ? 16.370 -0.933 -10.835 1.00 94.00 81 TYR A CA 1
ATOM 641 C C . TYR A 1 81 ? 16.767 -0.624 -12.281 1.00 94.00 81 TYR A C 1
ATOM 643 O O . TYR A 1 81 ? 17.281 0.457 -12.537 1.00 94.00 81 TYR A O 1
ATOM 651 N N . PHE A 1 82 ? 16.537 -1.527 -13.241 1.00 96.25 82 PHE A N 1
ATOM 652 C CA . PHE A 1 82 ? 16.869 -1.266 -14.648 1.00 96.25 82 PHE A CA 1
ATOM 653 C C . PHE A 1 82 ? 16.147 -0.020 -15.161 1.00 96.25 82 PHE A C 1
ATOM 655 O O . PHE A 1 82 ? 16.768 0.845 -15.765 1.00 96.25 82 PHE A O 1
ATOM 662 N N . PHE A 1 83 ? 14.858 0.103 -14.841 1.00 93.88 83 PHE A N 1
ATOM 663 C CA . PHE A 1 83 ? 13.986 1.185 -15.304 1.00 93.88 83 PHE A CA 1
ATOM 664 C C . PHE A 1 83 ? 13.394 2.002 -14.146 1.00 93.88 83 PHE A C 1
ATOM 666 O O . PHE A 1 83 ? 12.294 2.550 -14.265 1.00 93.88 83 PHE A O 1
ATOM 673 N N . SER A 1 84 ? 14.079 2.030 -12.999 1.00 89.62 84 SER A N 1
ATOM 674 C CA . SER A 1 84 ? 13.664 2.794 -11.820 1.00 89.62 84 SER A CA 1
ATOM 675 C C . SER A 1 84 ? 14.875 3.351 -11.061 1.00 89.62 84 SER A C 1
ATOM 677 O O . SER A 1 84 ? 15.950 2.743 -11.076 1.00 89.62 84 SER A O 1
ATOM 679 N N . PRO A 1 85 ? 14.737 4.513 -10.399 1.00 86.50 85 PRO A N 1
ATOM 680 C CA . PRO A 1 85 ? 15.863 5.167 -9.754 1.00 86.50 85 PRO A CA 1
ATOM 681 C C . PRO A 1 85 ? 16.291 4.450 -8.468 1.00 86.50 85 PRO A C 1
ATOM 683 O O . PRO A 1 85 ? 15.476 4.160 -7.586 1.00 86.50 85 PRO A O 1
ATOM 686 N N . ASN A 1 86 ? 17.602 4.266 -8.320 1.00 88.12 86 ASN A N 1
ATOM 687 C CA . ASN A 1 86 ? 18.252 3.880 -7.070 1.00 88.12 86 ASN A CA 1
ATOM 688 C C . ASN A 1 86 ? 19.461 4.791 -6.849 1.00 88.12 86 ASN A C 1
ATOM 690 O O . ASN A 1 86 ? 20.544 4.546 -7.365 1.00 88.12 86 ASN A O 1
ATOM 694 N N . ASN A 1 87 ? 19.262 5.874 -6.103 1.00 75.75 87 ASN A N 1
ATOM 695 C CA . ASN A 1 87 ? 20.224 6.971 -5.961 1.00 75.75 87 ASN A CA 1
ATOM 696 C C . ASN A 1 87 ? 21.188 6.816 -4.767 1.00 75.75 87 ASN A C 1
ATOM 698 O O . ASN A 1 87 ? 21.934 7.745 -4.456 1.00 75.75 87 ASN A O 1
ATOM 702 N N . ASN A 1 88 ? 21.215 5.656 -4.105 1.00 82.38 88 ASN A N 1
ATOM 703 C CA . ASN A 1 88 ? 22.177 5.382 -3.041 1.00 82.38 88 ASN A CA 1
ATOM 704 C C . ASN A 1 88 ? 23.465 4.770 -3.618 1.00 82.38 88 ASN A C 1
ATOM 706 O O . ASN A 1 88 ? 23.492 3.589 -3.953 1.00 82.38 88 ASN A O 1
ATOM 710 N N . VAL A 1 89 ? 24.546 5.557 -3.675 1.00 82.81 89 VAL A N 1
ATOM 711 C CA . VAL A 1 89 ? 25.863 5.164 -4.233 1.00 82.81 89 VAL A CA 1
ATOM 712 C C . VAL A 1 89 ? 26.499 3.936 -3.568 1.00 82.81 89 VAL A C 1
ATOM 714 O O . VAL A 1 89 ? 27.422 3.338 -4.121 1.00 82.81 89 VAL A O 1
ATOM 717 N N . SER A 1 90 ? 26.055 3.581 -2.360 1.00 86.25 90 SER A N 1
ATOM 718 C CA . SER A 1 90 ? 26.521 2.406 -1.617 1.00 86.25 90 SER A CA 1
ATOM 719 C C . SER A 1 90 ? 25.632 1.176 -1.819 1.00 86.25 90 SER A C 1
ATOM 721 O O . SER A 1 90 ? 25.992 0.093 -1.362 1.00 86.25 90 SER A O 1
ATOM 723 N N . SER A 1 91 ? 24.489 1.323 -2.491 1.00 88.25 91 SER A N 1
ATOM 724 C CA . SER A 1 91 ? 23.525 0.250 -2.721 1.00 88.25 91 SER A CA 1
ATOM 725 C C . SER A 1 91 ? 23.828 -0.515 -4.017 1.00 88.25 91 SER A C 1
ATOM 727 O O . SER A 1 91 ? 24.120 0.105 -5.046 1.00 88.25 91 SER A O 1
ATOM 729 N N . PRO A 1 92 ? 23.729 -1.858 -4.020 1.00 93.75 92 PRO A N 1
ATOM 730 C CA . PRO A 1 92 ? 23.642 -2.627 -5.255 1.00 93.75 92 PRO A CA 1
ATOM 731 C C . PRO A 1 92 ? 22.513 -2.104 -6.156 1.00 93.75 92 PRO A C 1
ATOM 733 O O . PRO A 1 92 ? 21.414 -1.807 -5.691 1.00 93.75 92 PRO A O 1
ATOM 736 N N . GLY A 1 93 ? 22.782 -1.995 -7.454 1.00 93.06 93 GLY A N 1
ATOM 737 C CA . GLY A 1 93 ? 21.853 -1.444 -8.438 1.00 93.06 93 GLY A CA 1
ATOM 738 C C . GLY A 1 93 ? 21.788 0.085 -8.481 1.00 93.06 93 GLY A C 1
ATOM 739 O O . GLY A 1 93 ? 20.834 0.599 -9.062 1.00 93.06 93 GLY A O 1
ATOM 740 N N . TYR A 1 94 ? 22.745 0.800 -7.866 1.00 94.75 94 TYR A N 1
ATOM 741 C CA . TYR A 1 94 ? 22.860 2.257 -7.992 1.00 94.75 94 TYR A CA 1
ATOM 742 C C . TYR A 1 94 ? 22.845 2.692 -9.462 1.00 94.75 94 TYR A C 1
ATOM 744 O O . TYR A 1 94 ? 23.597 2.144 -10.273 1.00 94.75 94 TYR A O 1
ATOM 752 N N . ASN A 1 95 ? 22.011 3.682 -9.776 1.00 95.31 95 ASN A N 1
ATOM 753 C CA . ASN A 1 95 ? 21.898 4.272 -11.103 1.00 95.31 95 ASN A CA 1
ATOM 754 C C . ASN A 1 95 ? 21.570 5.772 -11.035 1.00 95.31 95 ASN A C 1
ATOM 756 O O . ASN A 1 95 ? 21.121 6.279 -10.001 1.00 95.31 95 ASN A O 1
ATOM 760 N N . ILE A 1 96 ? 21.790 6.477 -12.148 1.00 92.62 96 ILE A N 1
ATOM 761 C CA . ILE A 1 96 ? 21.463 7.903 -12.286 1.00 92.62 96 ILE A CA 1
ATOM 762 C C . ILE A 1 96 ? 20.419 8.092 -13.398 1.00 92.62 96 ILE A C 1
ATOM 764 O O . ILE A 1 96 ? 20.718 7.801 -14.555 1.00 92.62 96 ILE A O 1
ATOM 768 N N . PRO A 1 97 ? 19.205 8.594 -13.095 1.00 91.19 97 PRO A N 1
ATOM 769 C CA . PRO A 1 97 ? 18.212 8.915 -14.116 1.00 91.19 97 PRO A CA 1
ATOM 770 C C . PRO A 1 97 ? 18.575 10.208 -14.869 1.00 91.19 97 PRO A C 1
ATOM 772 O O . PRO A 1 97 ? 18.880 11.234 -14.261 1.00 91.19 97 PRO A O 1
ATOM 775 N N . ILE A 1 98 ? 18.499 10.175 -16.199 1.00 90.94 98 ILE A N 1
ATOM 776 C CA . ILE A 1 98 ? 18.841 11.255 -17.131 1.00 90.94 98 ILE A CA 1
ATOM 777 C C . ILE A 1 98 ? 17.708 11.386 -18.167 1.00 90.94 98 ILE A C 1
ATOM 779 O O . ILE A 1 98 ? 17.433 10.433 -18.899 1.00 90.94 98 ILE A O 1
ATOM 783 N N . PRO A 1 99 ? 17.019 12.537 -18.265 1.00 87.81 99 PRO A N 1
ATOM 784 C CA . PRO A 1 99 ? 15.998 12.755 -19.288 1.00 87.81 99 PRO A CA 1
ATOM 785 C C . PRO A 1 99 ? 16.572 12.690 -20.710 1.00 87.81 99 PRO A C 1
ATOM 787 O O . PRO A 1 99 ? 17.648 13.223 -20.975 1.00 87.81 99 PRO A O 1
ATOM 790 N N . ILE A 1 100 ? 15.825 12.107 -21.650 1.00 89.75 100 ILE A N 1
ATOM 791 C CA . ILE A 1 100 ? 16.189 12.069 -23.072 1.00 89.75 100 ILE A CA 1
ATOM 792 C C . ILE A 1 100 ? 14.995 12.398 -23.971 1.00 89.75 100 ILE A C 1
ATOM 794 O O . ILE A 1 100 ? 13.838 12.164 -23.625 1.00 89.75 100 ILE A O 1
ATOM 798 N N . SER A 1 101 ? 15.283 12.940 -25.153 1.00 89.31 101 SER A N 1
ATOM 799 C CA . SER A 1 101 ? 14.314 13.156 -26.227 1.00 89.31 101 SER A CA 1
ATOM 800 C C . SER A 1 101 ? 14.810 12.514 -27.519 1.00 89.31 101 SER A C 1
ATOM 802 O O . SER A 1 101 ? 15.912 12.812 -27.975 1.00 89.31 101 SER A O 1
ATOM 804 N N . LEU A 1 102 ? 13.990 11.652 -28.116 1.00 91.38 102 LEU A N 1
ATOM 805 C CA . LEU A 1 102 ? 14.279 10.945 -29.360 1.00 91.38 102 LEU A CA 1
ATOM 806 C C . LEU A 1 102 ? 13.417 11.521 -30.493 1.00 91.38 102 LEU A C 1
ATOM 808 O O . LEU A 1 102 ? 12.204 11.294 -30.510 1.00 91.38 102 LEU A O 1
ATOM 812 N N . PRO A 1 103 ? 13.996 12.292 -31.429 1.00 90.75 103 PRO A N 1
ATOM 813 C CA . PRO A 1 103 ? 13.258 12.838 -32.560 1.00 90.75 103 PRO A CA 1
ATOM 814 C C . PRO A 1 103 ? 13.081 11.779 -33.657 1.00 90.75 103 PRO A C 1
ATOM 816 O O . PRO A 1 103 ? 14.034 11.389 -34.327 1.00 90.75 103 PRO A O 1
ATOM 819 N N . LEU A 1 104 ? 11.848 11.335 -33.878 1.00 91.50 104 LEU A N 1
ATOM 820 C CA . LEU A 1 104 ? 11.474 10.458 -34.980 1.00 91.50 104 LEU A CA 1
ATOM 821 C C . LEU A 1 104 ? 11.130 11.300 -36.208 1.00 91.50 104 LEU A C 1
ATOM 823 O O . LEU A 1 104 ? 10.303 12.211 -36.142 1.00 91.50 104 LEU A O 1
ATOM 827 N N . THR A 1 105 ? 11.721 10.953 -37.345 1.00 92.50 105 THR A N 1
ATOM 828 C CA . THR A 1 105 ? 11.527 11.647 -38.621 1.00 92.50 105 THR A CA 1
ATOM 829 C C . THR A 1 105 ? 10.466 10.941 -39.455 1.00 92.50 105 THR A C 1
ATOM 831 O O . THR A 1 105 ? 10.496 9.719 -39.585 1.00 92.50 105 THR A O 1
ATOM 834 N N . LEU A 1 106 ? 9.534 11.695 -40.042 1.00 91.88 106 LEU A N 1
ATOM 835 C CA . LEU A 1 106 ? 8.533 11.135 -40.950 1.00 91.88 106 LEU A CA 1
ATOM 836 C C . LEU A 1 106 ? 9.169 10.731 -42.287 1.00 91.88 106 LEU A C 1
ATOM 838 O O . LEU A 1 106 ? 9.639 11.584 -43.044 1.00 91.88 106 LEU A O 1
ATOM 842 N N . ASN A 1 107 ? 9.094 9.449 -42.624 1.00 89.44 107 ASN A N 1
ATOM 843 C CA . ASN A 1 107 ? 9.259 8.975 -43.988 1.00 89.44 107 ASN A CA 1
ATOM 844 C C . ASN A 1 107 ? 7.958 9.236 -44.766 1.00 89.44 107 ASN A C 1
ATOM 846 O O . ASN A 1 107 ? 6.909 8.650 -44.492 1.00 89.44 107 ASN A O 1
ATOM 850 N N . LYS A 1 108 ? 8.022 10.156 -45.734 1.00 85.94 108 LYS A N 1
ATOM 851 C CA . LYS A 1 108 ? 6.856 10.598 -46.514 1.00 85.94 108 LYS A CA 1
ATOM 852 C C . LYS A 1 108 ? 6.366 9.556 -47.519 1.00 85.94 108 LYS A C 1
ATOM 854 O O . LYS A 1 108 ? 5.207 9.630 -47.912 1.00 85.94 108 LYS A O 1
ATOM 859 N N . ASP A 1 109 ? 7.210 8.603 -47.908 1.00 86.94 109 ASP A N 1
ATOM 860 C CA . ASP A 1 109 ? 6.884 7.626 -48.951 1.00 86.94 109 ASP A CA 1
ATOM 861 C C . ASP A 1 109 ? 5.941 6.535 -48.433 1.00 86.94 109 ASP A C 1
ATOM 863 O O . ASP A 1 109 ? 5.094 6.033 -49.170 1.00 86.94 109 ASP A O 1
ATOM 867 N N . ASN A 1 110 ? 6.062 6.177 -47.153 1.00 86.81 110 ASN A N 1
ATOM 868 C CA . ASN A 1 110 ? 5.280 5.113 -46.520 1.00 86.81 110 ASN A CA 1
ATOM 869 C C . ASN A 1 110 ? 4.495 5.580 -45.276 1.00 86.81 110 ASN A C 1
ATOM 871 O O . ASN A 1 110 ? 3.773 4.783 -44.678 1.00 86.81 110 ASN A O 1
ATOM 875 N N . GLY A 1 111 ? 4.627 6.850 -44.876 1.00 87.50 111 GLY A N 1
ATOM 876 C CA . GLY A 1 111 ? 3.929 7.426 -43.727 1.00 87.50 111 GLY A CA 1
ATOM 877 C C . GLY A 1 111 ? 4.425 6.933 -42.364 1.00 87.50 111 GLY A C 1
ATOM 878 O O . GLY A 1 111 ? 3.711 7.095 -41.374 1.00 87.50 111 GLY A O 1
ATOM 879 N N . THR A 1 112 ? 5.610 6.316 -42.289 1.00 91.94 112 THR A N 1
ATOM 880 C CA . THR A 1 112 ? 6.182 5.826 -41.026 1.00 91.94 112 THR A CA 1
ATOM 881 C C . THR A 1 112 ? 7.154 6.829 -40.422 1.00 91.94 112 THR A C 1
ATOM 883 O O . THR A 1 112 ? 7.986 7.399 -41.117 1.00 91.94 112 THR A O 1
ATOM 886 N N . TYR A 1 113 ? 7.104 6.991 -39.111 1.00 93.94 113 TYR A N 1
ATOM 887 C CA . TYR A 1 113 ? 8.082 7.701 -38.306 1.00 93.94 113 TYR A CA 1
ATOM 888 C C . TYR A 1 113 ? 9.244 6.776 -37.941 1.00 93.94 113 TYR A C 1
ATOM 890 O O . TYR A 1 113 ? 9.025 5.681 -37.414 1.00 93.94 113 TYR A O 1
ATOM 898 N N . THR A 1 114 ? 10.468 7.238 -38.193 1.00 94.25 114 THR A N 1
ATOM 899 C CA . THR A 1 114 ? 11.700 6.475 -37.984 1.00 94.25 114 THR A CA 1
ATOM 900 C C . THR A 1 114 ? 12.663 7.217 -37.069 1.00 94.25 114 THR A C 1
ATOM 902 O O . THR A 1 114 ? 12.929 8.404 -37.256 1.00 94.25 114 THR A O 1
ATOM 905 N N . PHE A 1 115 ? 13.232 6.494 -36.111 1.00 94.94 115 PHE A N 1
ATOM 906 C CA . PHE A 1 115 ? 14.453 6.883 -35.410 1.00 94.94 115 PHE A CA 1
ATOM 907 C C . PHE A 1 115 ? 15.474 5.787 -35.664 1.00 94.94 115 PHE A C 1
ATOM 909 O O . PHE A 1 115 ? 15.154 4.619 -35.477 1.00 94.94 115 PHE A O 1
ATOM 916 N N . ASP A 1 116 ? 16.661 6.145 -36.135 1.00 95.69 116 ASP A N 1
ATOM 917 C CA . ASP A 1 116 ? 17.692 5.186 -36.520 1.00 95.69 116 ASP A CA 1
ATOM 918 C C . ASP A 1 116 ? 19.054 5.707 -36.073 1.00 95.69 116 ASP A C 1
ATOM 920 O O . ASP A 1 116 ? 19.551 6.700 -36.609 1.00 95.69 116 ASP A O 1
ATOM 924 N N . ASN A 1 117 ? 19.642 5.053 -35.075 1.00 95.81 117 ASN A N 1
ATOM 925 C CA . ASN A 1 117 ? 20.984 5.350 -34.613 1.00 95.81 117 ASN A CA 1
ATOM 926 C C . ASN A 1 117 ? 21.764 4.053 -34.374 1.00 95.81 117 ASN A C 1
ATOM 928 O O . ASN A 1 117 ? 21.491 3.298 -33.448 1.00 95.81 117 ASN A O 1
ATOM 932 N N . GLN A 1 118 ? 22.761 3.819 -35.225 1.00 94.38 118 GLN A N 1
ATOM 933 C CA . GLN A 1 118 ? 23.619 2.631 -35.188 1.00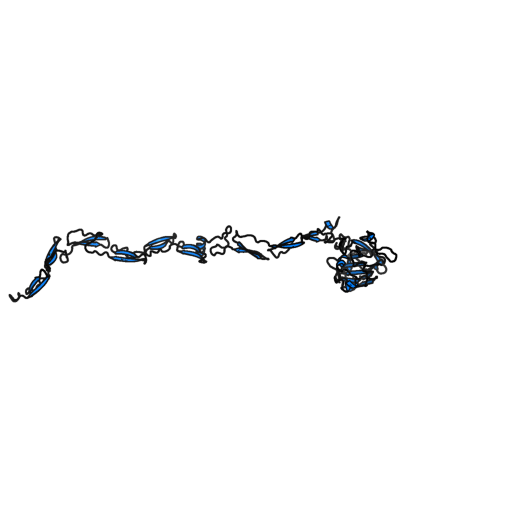 94.38 118 GLN A CA 1
ATOM 934 C C . GLN A 1 118 ? 24.869 2.811 -34.300 1.00 94.38 118 GLN A C 1
ATOM 936 O O . GLN A 1 118 ? 25.713 1.925 -34.254 1.00 94.38 118 GLN A O 1
ATOM 941 N N . ASN A 1 119 ? 25.026 3.972 -33.656 1.00 94.69 119 ASN A N 1
ATOM 942 C CA . ASN A 1 119 ? 26.056 4.260 -32.654 1.00 94.69 119 ASN A CA 1
ATOM 943 C C . ASN A 1 119 ? 25.399 5.053 -31.510 1.00 94.69 119 ASN A C 1
ATOM 945 O O . ASN A 1 119 ? 25.624 6.257 -31.347 1.00 94.69 119 ASN A O 1
ATOM 949 N N . PHE A 1 120 ? 24.486 4.403 -30.790 1.00 96.38 120 PHE A N 1
ATOM 950 C CA . PHE A 1 120 ? 23.620 5.051 -29.813 1.00 96.38 120 PHE A CA 1
ATOM 951 C C . PHE A 1 120 ? 24.272 5.119 -28.428 1.00 96.38 120 PHE A C 1
ATOM 953 O O . PHE A 1 120 ? 23.996 4.314 -27.552 1.00 96.38 120 PHE A O 1
ATOM 960 N N . PHE A 1 121 ? 25.102 6.142 -28.217 1.00 96.75 121 PHE A N 1
ATOM 961 C CA . PHE A 1 121 ? 25.761 6.412 -26.932 1.00 96.75 121 PHE A CA 1
ATOM 962 C C . PHE A 1 121 ? 25.312 7.766 -26.354 1.00 96.75 121 PHE A C 1
ATOM 964 O O . PHE A 1 121 ? 26.075 8.734 -26.323 1.00 96.75 121 PHE A O 1
ATOM 971 N N . PRO A 1 122 ? 24.031 7.899 -25.961 1.00 96.50 122 PRO A N 1
ATOM 972 C CA . PRO A 1 122 ? 23.419 9.194 -25.646 1.00 96.50 122 PRO A CA 1
ATOM 973 C C . PRO A 1 122 ? 23.963 9.862 -24.375 1.00 96.50 122 PRO A C 1
ATOM 975 O O . PRO A 1 122 ? 23.748 11.059 -24.178 1.00 96.50 122 PRO A O 1
ATOM 978 N N . ILE A 1 123 ? 24.639 9.100 -23.512 1.00 97.38 123 ILE A N 1
ATOM 979 C CA . ILE A 1 123 ? 25.092 9.538 -22.187 1.00 97.38 123 ILE A CA 1
ATOM 980 C C . ILE A 1 123 ? 26.613 9.430 -22.002 1.00 97.38 123 ILE A C 1
ATOM 982 O O . ILE A 1 123 ? 27.098 9.419 -20.872 1.00 97.38 123 ILE A O 1
ATOM 986 N N . ASP A 1 124 ? 27.384 9.396 -23.093 1.00 97.50 124 ASP A N 1
ATOM 987 C CA . ASP A 1 124 ? 28.848 9.446 -23.020 1.00 97.50 124 ASP A CA 1
ATOM 988 C C . ASP A 1 124 ? 29.321 10.638 -22.174 1.00 97.50 124 ASP A C 1
ATOM 990 O O . ASP A 1 124 ? 28.968 11.792 -22.437 1.00 97.50 124 ASP A O 1
ATOM 994 N N . ASN A 1 125 ? 30.184 10.366 -21.188 1.00 96.88 125 ASN A N 1
ATOM 995 C CA . ASN A 1 125 ? 30.720 11.350 -20.236 1.00 96.88 125 ASN A CA 1
ATOM 996 C C . ASN A 1 125 ? 29.663 12.050 -19.349 1.00 96.88 125 ASN A C 1
ATOM 998 O O . ASN A 1 125 ? 29.963 13.094 -18.763 1.00 96.88 125 ASN A O 1
ATOM 1002 N N . GLN A 1 126 ? 28.447 11.508 -19.249 1.00 97.12 126 GLN A N 1
ATOM 1003 C CA . GLN A 1 126 ? 27.391 11.970 -18.342 1.00 97.12 126 GLN A CA 1
ATOM 1004 C C . GLN A 1 126 ? 27.177 10.961 -17.202 1.00 97.12 126 GLN A C 1
ATOM 1006 O O . GLN A 1 126 ? 27.815 9.914 -17.168 1.00 97.12 126 GLN A O 1
ATOM 1011 N N . GLY A 1 127 ? 26.315 11.306 -16.240 1.00 94.88 127 GLY A N 1
ATOM 1012 C CA . GLY A 1 127 ? 25.967 10.428 -15.121 1.00 94.88 127 GLY A CA 1
ATOM 1013 C C . GLY A 1 127 ? 27.181 9.952 -14.309 1.00 94.88 127 GLY A C 1
ATOM 1014 O O . GLY A 1 127 ? 27.987 10.763 -13.849 1.00 94.88 127 GLY A O 1
ATOM 1015 N N . ILE A 1 128 ? 27.293 8.641 -14.111 1.00 94.94 128 ILE A N 1
ATOM 1016 C CA . ILE A 1 128 ? 28.368 7.951 -13.390 1.00 94.94 128 ILE A CA 1
ATOM 1017 C C . ILE A 1 128 ? 29.712 8.209 -14.079 1.00 94.94 128 ILE A C 1
ATOM 1019 O O . ILE A 1 128 ? 30.731 8.402 -13.410 1.00 94.94 128 ILE A O 1
ATOM 1023 N N . ASP A 1 129 ? 29.701 8.313 -15.405 1.00 95.19 129 ASP A N 1
ATOM 1024 C CA . ASP A 1 129 ? 30.892 8.475 -16.230 1.00 95.19 129 ASP A CA 1
ATOM 1025 C C . ASP A 1 129 ? 31.387 9.927 -16.312 1.00 95.19 129 ASP A C 1
ATOM 1027 O O . ASP A 1 129 ? 32.400 10.219 -16.960 1.00 95.19 129 ASP A O 1
ATOM 1031 N N . VAL A 1 130 ? 30.760 10.859 -15.584 1.00 96.69 130 VAL A N 1
ATOM 1032 C CA . VAL A 1 130 ? 31.391 12.152 -15.274 1.00 96.69 130 VAL A CA 1
ATOM 1033 C C . VAL A 1 130 ? 32.742 11.922 -14.586 1.00 96.69 130 VAL A C 1
ATOM 1035 O O . VAL A 1 130 ? 33.702 12.622 -14.911 1.00 96.69 130 VAL A O 1
ATOM 1038 N N . ASP A 1 131 ? 32.853 10.904 -13.723 1.00 95.00 131 ASP A N 1
ATOM 1039 C CA . ASP A 1 131 ? 34.119 10.454 -13.137 1.00 95.00 131 ASP A CA 1
ATOM 1040 C C . ASP A 1 131 ? 34.948 9.664 -14.175 1.00 95.00 131 ASP A C 1
ATOM 1042 O O . ASP A 1 131 ? 34.570 8.555 -14.564 1.00 95.00 131 ASP A O 1
ATOM 1046 N N . PRO A 1 132 ? 36.123 10.170 -14.607 1.00 95.81 132 PRO A N 1
ATOM 1047 C CA . PRO A 1 132 ? 36.969 9.479 -15.578 1.00 95.81 132 PRO A CA 1
ATOM 1048 C C . PRO A 1 132 ? 37.421 8.079 -15.142 1.00 95.81 132 PRO A C 1
ATOM 1050 O O . PRO A 1 132 ? 37.747 7.262 -16.000 1.00 95.81 132 PRO A O 1
ATOM 1053 N N . SER A 1 133 ? 37.433 7.774 -13.837 1.00 95.44 133 SER A N 1
ATOM 1054 C CA . SER A 1 133 ? 37.789 6.443 -13.328 1.00 95.44 133 SER A CA 1
ATOM 1055 C C . SER A 1 133 ? 36.761 5.356 -13.678 1.00 95.44 133 SER A C 1
ATOM 1057 O O . SER A 1 133 ? 37.067 4.168 -13.572 1.00 95.44 133 SER A O 1
ATOM 1059 N N . LYS A 1 134 ? 35.557 5.754 -14.109 1.00 94.75 134 LYS A N 1
ATOM 1060 C CA . LYS A 1 134 ? 34.453 4.868 -14.515 1.00 94.75 134 LYS A CA 1
ATOM 1061 C C . LYS A 1 134 ? 34.429 4.573 -16.016 1.00 94.75 134 LYS A C 1
ATOM 1063 O O . LYS A 1 134 ? 33.797 3.617 -16.449 1.00 94.75 134 LYS A O 1
ATOM 1068 N N . ARG A 1 135 ? 35.216 5.309 -16.808 1.00 95.38 135 ARG A N 1
ATOM 1069 C CA . ARG A 1 135 ? 35.281 5.214 -18.278 1.00 95.38 135 ARG A CA 1
ATOM 1070 C C . ARG A 1 135 ? 36.128 4.032 -18.756 1.00 95.38 135 ARG A C 1
ATOM 1072 O O . ARG A 1 135 ? 37.193 4.201 -19.352 1.00 95.38 135 ARG A O 1
ATOM 1079 N N . LEU A 1 136 ? 35.680 2.821 -18.434 1.00 94.31 136 LEU A N 1
ATOM 1080 C CA . LEU A 1 136 ? 36.461 1.590 -18.596 1.00 94.31 136 LEU A CA 1
ATOM 1081 C C . LEU A 1 136 ? 36.309 0.940 -19.977 1.00 94.31 136 LEU A C 1
ATOM 1083 O O . LEU A 1 136 ? 37.237 0.283 -20.452 1.00 94.31 136 LEU A O 1
ATOM 1087 N N . TYR A 1 137 ? 35.160 1.122 -20.622 1.00 94.38 137 TYR A N 1
ATOM 1088 C CA . TYR A 1 137 ? 34.772 0.354 -21.801 1.00 94.38 137 TYR A CA 1
ATOM 1089 C C . TYR A 1 137 ? 35.002 1.137 -23.086 1.00 94.38 137 TYR A C 1
ATOM 1091 O O . TYR A 1 137 ? 34.725 2.332 -23.171 1.00 94.38 137 TYR A O 1
ATOM 1099 N N . LYS A 1 138 ? 35.568 0.462 -24.087 1.00 93.75 138 LYS A N 1
ATOM 1100 C CA . LYS A 1 138 ? 35.994 1.071 -25.347 1.00 93.75 138 LYS A CA 1
ATOM 1101 C C . LYS A 1 138 ? 35.542 0.228 -26.527 1.00 93.75 138 LYS A C 1
ATOM 1103 O O . LYS A 1 138 ? 35.469 -0.994 -26.422 1.00 93.75 138 LYS A O 1
ATOM 1108 N N . ASP A 1 139 ? 35.264 0.887 -27.644 1.00 91.81 139 ASP A N 1
ATOM 1109 C CA . ASP A 1 139 ? 35.043 0.220 -28.921 1.00 91.81 139 ASP A CA 1
ATOM 1110 C C . ASP A 1 139 ? 36.338 -0.418 -29.464 1.00 91.81 139 ASP A C 1
ATOM 1112 O O . ASP A 1 139 ? 37.436 -0.276 -28.912 1.00 91.81 139 ASP A O 1
ATOM 1116 N N . ALA A 1 140 ? 36.226 -1.093 -30.610 1.00 88.94 140 ALA A N 1
ATOM 1117 C CA . ALA A 1 140 ? 37.362 -1.719 -31.286 1.00 88.94 140 ALA A CA 1
ATOM 1118 C C . ALA A 1 140 ? 38.461 -0.729 -31.738 1.00 88.94 140 ALA A C 1
ATOM 1120 O O . ALA A 1 140 ? 39.569 -1.155 -32.064 1.00 88.94 140 ALA A O 1
ATOM 1121 N N . LYS A 1 141 ? 38.178 0.580 -31.779 1.00 91.94 141 LYS A N 1
ATOM 1122 C CA . LYS A 1 141 ? 39.135 1.647 -32.116 1.00 91.94 141 LYS A CA 1
ATOM 1123 C C . LYS A 1 141 ? 39.769 2.274 -30.870 1.00 91.94 141 LYS A C 1
ATOM 1125 O O . LYS A 1 141 ? 40.601 3.170 -31.001 1.00 91.94 141 LYS A O 1
ATOM 1130 N N . GLY A 1 142 ? 39.406 1.812 -29.673 1.00 92.00 142 GLY A N 1
ATOM 1131 C CA . GLY A 1 142 ? 39.881 2.360 -28.407 1.00 92.00 142 GLY A CA 1
ATOM 1132 C C . GLY A 1 142 ? 39.169 3.647 -27.976 1.00 92.00 142 GLY A C 1
ATOM 1133 O O . GLY A 1 142 ? 39.647 4.309 -27.049 1.00 92.00 142 GLY A O 1
ATOM 1134 N N . VAL A 1 143 ? 38.055 4.005 -28.621 1.00 94.69 143 VAL A N 1
ATOM 1135 C CA . VAL A 1 143 ? 37.195 5.132 -28.246 1.00 94.69 143 VAL A CA 1
ATOM 1136 C C . VAL A 1 143 ? 36.291 4.688 -27.105 1.00 94.69 143 VAL A C 1
ATOM 1138 O O . VAL A 1 143 ? 35.674 3.630 -27.170 1.00 94.69 143 VAL A O 1
ATOM 1141 N N . TYR A 1 144 ? 36.259 5.469 -26.030 1.00 96.00 144 TYR A N 1
ATOM 1142 C CA . TYR A 1 144 ? 35.390 5.190 -24.891 1.00 96.00 144 TYR A CA 1
ATOM 1143 C C . TYR A 1 144 ? 33.924 5.469 -25.245 1.00 96.00 144 TYR A C 1
ATOM 1145 O O . TYR A 1 144 ? 33.649 6.483 -25.886 1.00 96.00 144 TYR A O 1
ATOM 1153 N N . HIS A 1 145 ? 33.036 4.599 -24.761 1.00 96.94 145 HIS A N 1
ATOM 1154 C CA . HIS A 1 145 ? 31.588 4.790 -24.768 1.00 96.94 145 HIS A CA 1
ATOM 1155 C C . HIS A 1 145 ? 30.961 4.229 -23.485 1.00 96.94 145 HIS A C 1
ATOM 1157 O O . HIS A 1 145 ? 31.494 3.282 -22.895 1.00 96.94 145 HIS A O 1
ATOM 1163 N N . ASN A 1 146 ? 29.819 4.781 -23.084 1.00 96.94 146 ASN A N 1
ATOM 1164 C CA . ASN A 1 146 ? 28.969 4.216 -22.043 1.00 96.94 146 ASN A CA 1
ATOM 1165 C C . ASN A 1 146 ? 28.006 3.177 -22.657 1.00 96.94 146 ASN A C 1
ATOM 1167 O O . ASN A 1 146 ? 27.107 3.532 -23.417 1.00 96.94 146 ASN A O 1
ATOM 1171 N N . TYR A 1 147 ? 28.209 1.898 -22.317 1.00 96.56 147 TYR A N 1
ATOM 1172 C CA . TYR A 1 147 ? 27.415 0.744 -22.777 1.00 96.56 147 TYR A CA 1
ATOM 1173 C C . TYR A 1 147 ? 26.446 0.229 -21.704 1.00 96.56 147 TYR A C 1
ATOM 1175 O O . TYR A 1 147 ? 25.979 -0.901 -21.781 1.00 96.56 147 TYR A O 1
ATOM 1183 N N . HIS A 1 148 ? 26.234 0.968 -20.618 1.00 97.19 148 HIS A N 1
ATOM 1184 C CA . HIS A 1 148 ? 25.561 0.423 -19.442 1.00 97.19 148 HIS A CA 1
ATOM 1185 C C . HIS A 1 148 ? 24.405 1.318 -19.061 1.00 97.19 148 HIS A C 1
ATOM 1187 O O . HIS A 1 148 ? 24.482 2.107 -18.130 1.00 97.19 148 HIS A O 1
ATOM 1193 N N . PHE A 1 149 ? 23.303 1.201 -19.793 1.00 98.00 149 PHE A N 1
ATOM 1194 C CA . PHE A 1 149 ? 22.151 2.051 -19.549 1.00 98.00 149 PHE A CA 1
ATOM 1195 C C . PHE A 1 149 ? 20.844 1.407 -19.981 1.00 98.00 149 PHE A C 1
ATOM 1197 O O . PHE A 1 149 ? 20.803 0.528 -20.835 1.00 98.00 149 PHE A O 1
ATOM 1204 N N . CYS A 1 150 ? 19.752 1.892 -19.405 1.00 98.06 150 CYS A N 1
ATOM 1205 C CA . CYS A 1 150 ? 18.408 1.452 -19.743 1.00 98.06 150 CYS A CA 1
ATOM 1206 C C . CYS A 1 150 ? 17.499 2.649 -20.000 1.00 98.06 150 CYS A C 1
ATOM 1208 O O . CYS A 1 150 ? 17.487 3.599 -19.233 1.00 98.06 150 CYS A O 1
ATOM 1210 N N . LEU A 1 151 ? 16.704 2.613 -21.057 1.00 96.19 151 LEU A N 1
ATOM 1211 C CA . LEU A 1 151 ? 15.751 3.635 -21.459 1.00 96.19 151 LEU A CA 1
ATOM 1212 C C . LEU A 1 151 ? 14.317 3.182 -21.159 1.00 96.19 151 LEU A C 1
ATOM 1214 O O . LEU A 1 151 ? 13.900 2.100 -21.566 1.00 96.19 151 LEU A O 1
ATOM 1218 N N . LYS A 1 152 ? 13.545 4.059 -20.514 1.00 93.31 152 LYS A N 1
ATOM 1219 C CA . LYS A 1 152 ? 12.094 3.949 -20.309 1.00 93.31 152 LYS A CA 1
ATOM 1220 C C . LYS A 1 152 ? 11.380 5.077 -21.050 1.00 93.31 152 LYS A C 1
ATOM 1222 O O . LYS A 1 152 ? 11.716 6.247 -20.866 1.00 93.31 152 LYS A O 1
ATOM 1227 N N . ILE A 1 153 ? 10.369 4.742 -21.848 1.00 90.69 153 ILE A N 1
ATOM 1228 C CA . ILE A 1 153 ? 9.454 5.706 -22.478 1.00 90.69 153 ILE A CA 1
ATOM 1229 C C . ILE A 1 153 ? 8.022 5.277 -22.169 1.00 90.69 153 ILE A C 1
ATOM 1231 O O . ILE A 1 153 ? 7.638 4.151 -22.476 1.00 90.69 153 ILE A O 1
ATOM 1235 N N . ASN A 1 154 ? 7.221 6.192 -21.622 1.00 87.50 154 ASN A N 1
ATOM 1236 C CA . ASN A 1 154 ? 5.792 5.996 -21.389 1.00 87.50 154 ASN A CA 1
ATOM 1237 C C . ASN A 1 154 ? 4.994 6.907 -22.327 1.00 87.50 154 ASN A C 1
ATOM 1239 O O . ASN A 1 154 ? 5.287 8.094 -22.477 1.00 87.50 154 ASN A O 1
ATOM 1243 N N . SER A 1 155 ? 3.977 6.364 -22.990 1.00 89.00 155 SER A N 1
ATOM 1244 C CA . SER A 1 155 ? 3.131 7.149 -23.882 1.00 89.00 155 SER A CA 1
ATOM 1245 C C . SER A 1 155 ? 1.705 6.612 -23.965 1.00 89.00 155 SER A C 1
ATOM 1247 O O . SER A 1 155 ? 1.352 5.589 -23.383 1.00 89.00 155 SER A O 1
ATOM 1249 N N . ASN A 1 156 ? 0.858 7.338 -24.685 1.00 90.69 156 ASN A N 1
ATOM 1250 C CA . ASN A 1 156 ? -0.488 6.913 -25.039 1.00 90.69 156 ASN A CA 1
ATOM 1251 C C . ASN A 1 156 ? -0.690 7.079 -26.539 1.00 90.69 156 ASN A C 1
ATOM 1253 O O . ASN A 1 156 ? -0.101 7.966 -27.152 1.00 90.69 156 ASN A O 1
ATOM 1257 N N . PHE A 1 157 ? -1.590 6.308 -27.128 1.00 92.62 157 PHE A N 1
ATOM 1258 C CA . PHE A 1 157 ? -1.990 6.509 -28.517 1.00 92.62 157 PHE A CA 1
ATOM 1259 C C . PHE A 1 157 ? -3.475 6.213 -28.699 1.00 92.62 157 PHE A C 1
ATOM 1261 O O . PHE A 1 157 ? -4.052 5.391 -27.985 1.00 92.62 157 PHE A O 1
ATOM 1268 N N . LEU A 1 158 ? -4.099 6.899 -29.655 1.00 93.56 158 LEU A N 1
ATOM 1269 C CA . LEU A 1 158 ? -5.435 6.561 -30.135 1.00 93.56 158 LEU A CA 1
ATOM 1270 C C . LEU A 1 158 ? -5.307 5.430 -31.155 1.00 93.56 158 LEU A C 1
ATOM 1272 O O . LEU A 1 158 ? -4.624 5.598 -32.161 1.00 93.56 158 LEU A O 1
ATOM 1276 N N . PHE A 1 159 ? -5.971 4.302 -30.917 1.00 96.38 159 PHE A N 1
ATOM 1277 C CA . PHE A 1 159 ? -5.948 3.178 -31.847 1.00 96.38 159 PHE A CA 1
ATOM 1278 C C . PHE A 1 159 ? -6.970 3.369 -32.976 1.00 96.38 159 PHE A C 1
ATOM 1280 O O . PHE A 1 159 ? -8.180 3.374 -32.735 1.00 96.38 159 PHE A O 1
ATOM 1287 N N . ASN A 1 160 ? -6.497 3.488 -34.217 1.00 95.00 160 ASN A N 1
ATOM 1288 C CA . ASN A 1 160 ? -7.317 3.629 -35.426 1.00 95.00 160 ASN A CA 1
ATOM 1289 C C . ASN A 1 160 ? -7.451 2.305 -36.204 1.00 95.00 160 ASN A C 1
ATOM 1291 O O . ASN A 1 160 ? -8.292 2.178 -37.099 1.00 95.00 160 ASN A O 1
ATOM 1295 N N . GLY A 1 161 ? -6.671 1.292 -35.824 1.00 94.50 161 GLY A N 1
ATOM 1296 C CA . GLY A 1 161 ? -6.629 -0.041 -36.416 1.00 94.50 161 GLY A CA 1
ATOM 1297 C C . GLY A 1 161 ? -5.882 -0.112 -37.736 1.00 94.50 161 GLY A C 1
ATOM 1298 O O . GLY A 1 161 ? -6.279 -0.824 -38.660 1.00 94.50 161 GLY A O 1
ATOM 1299 N N . SER A 1 162 ? -4.783 0.624 -37.813 1.00 92.50 162 SER A N 1
ATOM 1300 C CA . SER A 1 162 ? -3.753 0.487 -38.850 1.00 92.50 162 SER A CA 1
ATOM 1301 C C . SER A 1 162 ? -2.342 0.606 -38.275 1.00 92.50 162 SER A C 1
ATOM 1303 O O . SER A 1 162 ? -1.370 0.679 -39.025 1.00 92.50 162 SER A O 1
ATOM 1305 N N . GLU A 1 163 ? -2.233 0.685 -36.952 1.00 95.69 163 GLU A N 1
ATOM 1306 C CA . GLU A 1 163 ? -0.987 0.926 -36.258 1.00 95.69 163 GLU A CA 1
ATOM 1307 C C . GLU A 1 163 ? -0.050 -0.287 -36.310 1.00 95.69 163 GLU A C 1
ATOM 1309 O O . GLU A 1 163 ? -0.448 -1.436 -36.096 1.00 95.69 163 GLU A O 1
ATOM 1314 N N . MET A 1 164 ? 1.220 0.003 -36.555 1.00 95.00 164 MET A N 1
ATOM 1315 C CA . MET A 1 164 ? 2.324 -0.935 -36.678 1.00 95.00 164 MET A CA 1
ATOM 1316 C C . MET A 1 164 ? 3.519 -0.388 -35.913 1.00 95.00 164 MET A C 1
ATOM 1318 O O . MET A 1 164 ? 3.765 0.819 -35.915 1.00 95.00 164 MET A O 1
ATOM 1322 N N . PHE A 1 165 ? 4.305 -1.284 -35.333 1.00 96.19 165 PHE A N 1
ATOM 1323 C CA . PHE A 1 165 ? 5.582 -0.945 -34.724 1.00 96.19 165 PHE A CA 1
ATOM 1324 C C . PHE A 1 165 ? 6.629 -1.997 -35.089 1.00 96.19 165 PHE A C 1
ATOM 1326 O O . PHE A 1 165 ? 6.327 -3.189 -35.137 1.00 96.19 165 PHE A O 1
ATOM 1333 N N . SER A 1 166 ? 7.860 -1.563 -35.345 1.00 96.56 166 SER A N 1
ATOM 1334 C CA . SER A 1 166 ? 9.012 -2.440 -35.549 1.00 96.56 166 SER A CA 1
ATOM 1335 C C . SER A 1 166 ? 10.260 -1.869 -34.893 1.00 96.56 166 SER A C 1
ATOM 1337 O O . SER A 1 166 ? 10.432 -0.649 -34.816 1.00 96.56 166 SER A O 1
ATOM 1339 N N . PHE A 1 167 ? 11.114 -2.779 -34.446 1.00 96.81 167 PHE A N 1
ATOM 1340 C CA . PHE A 1 167 ? 12.348 -2.506 -33.736 1.00 96.81 167 PHE A CA 1
ATOM 1341 C C . PHE A 1 167 ? 13.498 -3.322 -34.316 1.00 96.81 167 PHE A C 1
ATOM 1343 O O . PHE A 1 167 ? 13.298 -4.478 -34.699 1.00 96.81 167 PHE A O 1
ATOM 1350 N N . VAL A 1 168 ? 14.687 -2.722 -34.338 1.00 97.56 168 VAL A N 1
ATOM 1351 C CA . VAL A 1 168 ? 15.966 -3.424 -34.473 1.00 97.56 168 VAL A CA 1
ATOM 1352 C C . VAL A 1 168 ? 16.944 -2.847 -33.454 1.00 97.56 168 VAL A C 1
ATOM 1354 O O . VAL A 1 168 ? 17.089 -1.625 -33.408 1.00 97.56 168 VAL A O 1
ATOM 1357 N N . GLY A 1 169 ? 17.613 -3.696 -32.680 1.00 95.19 169 GLY A N 1
ATOM 1358 C CA . GLY A 1 169 ? 18.616 -3.254 -31.712 1.00 95.19 169 GLY A CA 1
ATOM 1359 C C . GLY A 1 169 ? 19.150 -4.365 -30.814 1.00 95.19 169 GLY A C 1
ATOM 1360 O O . GLY A 1 169 ? 18.671 -5.500 -30.863 1.00 95.19 169 GLY A O 1
ATOM 1361 N N . ASP A 1 170 ? 20.160 -4.005 -30.036 1.00 91.69 170 ASP A N 1
ATOM 1362 C CA . ASP A 1 170 ? 20.844 -4.759 -28.981 1.00 91.69 170 ASP A CA 1
ATOM 1363 C C . ASP A 1 170 ? 20.861 -3.900 -27.703 1.00 91.69 170 ASP A C 1
ATOM 1365 O O . ASP A 1 170 ? 20.922 -2.683 -27.812 1.00 91.69 170 ASP A O 1
ATOM 1369 N N . ASP A 1 171 ? 20.729 -4.413 -26.482 1.00 93.50 171 ASP A N 1
ATOM 1370 C CA . ASP A 1 171 ? 20.480 -5.791 -26.055 1.00 93.50 171 ASP A CA 1
ATOM 1371 C C . ASP A 1 171 ? 18.971 -6.002 -25.817 1.00 93.50 171 ASP A C 1
ATOM 1373 O O . ASP A 1 171 ? 18.240 -6.406 -26.719 1.00 93.50 171 ASP A O 1
ATOM 1377 N N . ASP A 1 172 ? 18.460 -5.658 -24.629 1.00 97.12 172 ASP A N 1
ATOM 1378 C CA . ASP A 1 172 ? 17.061 -5.906 -24.291 1.00 97.12 172 ASP A CA 1
ATOM 1379 C C . ASP A 1 172 ? 16.129 -4.863 -24.912 1.00 97.12 172 ASP A C 1
ATOM 1381 O O . ASP A 1 172 ? 16.380 -3.656 -24.875 1.00 97.12 172 ASP A O 1
ATOM 1385 N N . PHE A 1 173 ? 14.969 -5.317 -25.371 1.00 97.94 173 PHE A N 1
ATOM 1386 C CA . PHE A 1 173 ? 13.865 -4.475 -25.774 1.00 97.94 173 PHE A CA 1
ATOM 1387 C C . PHE A 1 173 ? 12.494 -5.113 -25.504 1.00 97.94 173 PHE A C 1
ATOM 1389 O O . PHE A 1 173 ? 12.126 -6.152 -26.060 1.00 97.94 173 PHE A O 1
ATOM 1396 N N . PHE A 1 174 ? 11.685 -4.424 -24.700 1.00 98.44 174 PHE A N 1
ATOM 1397 C CA . PHE A 1 174 ? 10.320 -4.815 -24.369 1.00 98.44 174 PHE A CA 1
ATOM 1398 C C . PHE A 1 174 ? 9.333 -3.717 -24.750 1.00 98.44 174 PHE A C 1
ATOM 1400 O O . PHE A 1 174 ? 9.556 -2.533 -24.481 1.00 98.44 174 PHE A O 1
ATOM 1407 N N . VAL A 1 175 ? 8.197 -4.121 -25.320 1.00 97.88 175 VAL A N 1
ATOM 1408 C CA . VAL A 1 175 ? 7.064 -3.220 -25.570 1.00 97.88 175 VAL A CA 1
ATOM 1409 C C . VAL A 1 175 ? 5.832 -3.755 -24.879 1.00 97.88 175 VAL A C 1
ATOM 1411 O O . VAL A 1 175 ? 5.458 -4.910 -25.090 1.00 97.88 175 VAL A O 1
ATOM 1414 N N . PHE A 1 176 ? 5.175 -2.896 -24.106 1.00 97.75 176 PHE A N 1
ATOM 1415 C CA . PHE A 1 176 ? 3.884 -3.185 -23.501 1.00 97.75 176 PHE A CA 1
ATOM 1416 C C . PHE A 1 176 ? 2.809 -2.293 -24.117 1.00 97.75 176 PHE A C 1
ATOM 1418 O O . PHE A 1 176 ? 2.998 -1.087 -24.245 1.00 97.75 176 PHE A O 1
ATOM 1425 N N . ILE A 1 177 ? 1.675 -2.882 -24.493 1.00 96.69 177 ILE A N 1
ATOM 1426 C CA . ILE A 1 177 ? 0.479 -2.167 -24.955 1.00 96.69 177 ILE A CA 1
ATOM 1427 C C . ILE A 1 177 ? -0.699 -2.655 -24.130 1.00 96.69 177 ILE A C 1
ATOM 1429 O O . ILE A 1 177 ? -0.882 -3.862 -23.977 1.00 96.69 177 ILE A O 1
ATOM 1433 N N . ASP A 1 178 ? -1.491 -1.728 -23.587 1.00 94.25 178 ASP A N 1
ATOM 1434 C CA . ASP A 1 178 ? -2.583 -2.074 -22.662 1.00 94.25 178 ASP A CA 1
ATOM 1435 C C . ASP A 1 178 ? -2.085 -2.966 -21.505 1.00 94.25 178 ASP A C 1
ATOM 1437 O O . ASP A 1 178 ? -2.709 -3.951 -21.111 1.00 94.25 178 ASP A O 1
ATOM 1441 N N . ASN A 1 179 ? -0.884 -2.640 -21.008 1.00 93.56 179 ASN A N 1
ATOM 1442 C CA . ASN A 1 179 ? -0.145 -3.358 -19.965 1.00 93.56 179 ASN A CA 1
ATOM 1443 C C . ASN A 1 179 ? 0.241 -4.804 -20.308 1.00 93.56 179 ASN A C 1
ATOM 1445 O O . ASN A 1 179 ? 0.690 -5.520 -19.417 1.00 93.56 179 ASN A O 1
ATOM 1449 N N . LYS A 1 180 ? 0.100 -5.244 -21.562 1.00 97.62 180 LYS A N 1
ATOM 1450 C CA . LYS A 1 180 ? 0.474 -6.589 -22.018 1.00 97.62 180 LYS A CA 1
ATOM 1451 C C . LYS A 1 180 ? 1.736 -6.539 -22.863 1.00 97.62 180 LYS A C 1
ATOM 1453 O O . LYS A 1 180 ? 1.855 -5.670 -23.722 1.00 97.62 180 LYS A O 1
ATOM 1458 N N . LEU A 1 181 ? 2.647 -7.478 -22.639 1.00 98.38 181 LEU A N 1
ATOM 1459 C CA . LEU A 1 181 ? 3.875 -7.629 -23.415 1.00 98.38 181 LEU A CA 1
ATOM 1460 C C . LEU A 1 181 ? 3.542 -8.010 -24.866 1.00 98.38 181 LEU A C 1
ATOM 1462 O O . LEU A 1 181 ? 2.847 -8.998 -25.105 1.00 98.38 181 LEU A O 1
ATOM 1466 N N . VAL A 1 182 ? 4.030 -7.226 -25.830 1.00 98.00 182 VAL A N 1
ATOM 1467 C CA . VAL A 1 182 ? 3.793 -7.436 -27.272 1.00 98.00 182 VAL A CA 1
ATOM 1468 C C . VAL A 1 182 ? 5.075 -7.598 -28.089 1.00 98.00 182 VAL A C 1
ATOM 1470 O O . VAL A 1 182 ? 5.035 -8.197 -29.160 1.00 98.00 182 VAL A O 1
ATOM 1473 N N . ILE A 1 183 ? 6.205 -7.093 -27.591 1.00 98.06 183 ILE A N 1
ATOM 1474 C CA . ILE A 1 183 ? 7.549 -7.385 -28.103 1.00 98.06 183 ILE A CA 1
ATOM 1475 C C . ILE A 1 183 ? 8.410 -7.784 -26.914 1.00 98.06 183 ILE A C 1
ATOM 1477 O O . ILE A 1 183 ? 8.378 -7.107 -25.889 1.00 98.06 183 ILE A O 1
ATOM 1481 N N . ASP A 1 184 ? 9.149 -8.874 -27.083 1.00 97.69 184 ASP A N 1
ATOM 1482 C CA . ASP A 1 184 ? 9.940 -9.529 -26.051 1.00 97.69 184 ASP A CA 1
ATOM 1483 C C . ASP A 1 184 ? 11.285 -9.945 -26.646 1.00 97.69 184 ASP A C 1
ATOM 1485 O O . ASP A 1 184 ? 11.392 -10.990 -27.300 1.00 97.69 184 ASP A O 1
ATOM 1489 N N . LEU A 1 185 ? 12.266 -9.059 -26.500 1.00 97.81 185 LEU A N 1
ATOM 1490 C CA . LEU A 1 185 ? 13.665 -9.295 -26.822 1.00 97.81 185 LEU A CA 1
ATOM 1491 C C . LEU A 1 185 ? 14.445 -9.114 -25.520 1.00 97.81 185 LEU A C 1
ATOM 1493 O O . LEU A 1 185 ? 14.647 -7.993 -25.083 1.00 97.81 185 LEU A O 1
ATOM 1497 N N . GLY A 1 186 ? 14.782 -10.196 -24.832 1.00 96.81 186 GLY A N 1
ATOM 1498 C CA . GLY A 1 186 ? 15.606 -10.145 -23.628 1.00 96.81 186 GLY A CA 1
ATOM 1499 C C . GLY A 1 186 ? 16.949 -10.830 -23.844 1.00 96.81 186 GLY A C 1
ATOM 1500 O O . GLY A 1 186 ? 17.142 -11.555 -24.816 1.00 96.81 186 GLY A O 1
ATOM 1501 N N . GLY A 1 187 ? 17.850 -10.678 -22.883 1.00 95.56 187 GLY A N 1
ATOM 1502 C CA . GLY A 1 187 ? 19.185 -11.271 -22.954 1.00 95.56 187 GLY A CA 1
ATOM 1503 C C . GLY A 1 187 ? 20.206 -10.335 -23.593 1.00 95.56 187 GLY A C 1
ATOM 1504 O O . GLY A 1 187 ? 19.860 -9.276 -24.100 1.00 95.56 187 GLY A O 1
ATOM 1505 N N . VAL A 1 188 ? 21.477 -10.720 -23.512 1.00 95.69 188 VAL A N 1
ATOM 1506 C CA . VAL A 1 188 ? 22.590 -9.981 -24.121 1.00 95.69 188 VAL A CA 1
ATOM 1507 C C . VAL A 1 188 ? 22.856 -10.592 -25.488 1.00 95.69 188 VAL A C 1
ATOM 1509 O O . VAL A 1 188 ? 23.233 -11.766 -25.561 1.00 95.69 188 VAL A O 1
ATOM 1512 N N . HIS A 1 189 ? 22.649 -9.843 -26.568 1.00 94.62 189 HIS A N 1
ATOM 1513 C CA . HIS A 1 189 ? 22.692 -10.357 -27.936 1.00 94.62 189 HIS A CA 1
ATOM 1514 C C . HIS A 1 189 ? 23.080 -9.285 -28.955 1.00 94.62 189 HIS A C 1
ATOM 1516 O O . HIS A 1 189 ? 22.882 -8.101 -28.743 1.00 94.62 189 HIS A O 1
ATOM 1522 N N . SER A 1 190 ? 23.582 -9.695 -30.123 1.00 93.25 190 SER A N 1
ATOM 1523 C CA . SER A 1 190 ? 23.716 -8.773 -31.262 1.00 93.25 190 SER A CA 1
ATOM 1524 C C . SER A 1 190 ? 22.355 -8.236 -31.710 1.00 93.25 190 SER A C 1
ATOM 1526 O O . SER A 1 190 ? 21.346 -8.867 -31.422 1.00 93.25 190 SER A O 1
ATOM 1528 N N . ALA A 1 191 ? 22.325 -7.150 -32.487 1.00 94.88 191 ALA A N 1
ATOM 1529 C CA . ALA A 1 191 ? 21.080 -6.556 -32.975 1.00 94.88 191 ALA A CA 1
ATOM 1530 C C . ALA A 1 191 ? 20.049 -7.579 -33.507 1.00 94.88 191 ALA A C 1
ATOM 1532 O O . ALA A 1 191 ? 20.280 -8.247 -34.518 1.00 94.88 191 ALA A O 1
ATOM 1533 N N . GLU A 1 192 ? 18.893 -7.649 -32.846 1.00 97.06 192 GLU A N 1
ATOM 1534 C CA . GLU A 1 192 ? 17.756 -8.505 -33.197 1.00 97.06 192 GLU A CA 1
ATOM 1535 C C . GLU A 1 192 ? 16.564 -7.665 -33.650 1.00 97.06 192 GLU A C 1
ATOM 1537 O O . GLU A 1 192 ? 16.498 -6.461 -33.400 1.00 97.06 192 GLU A O 1
ATOM 1542 N N . SER A 1 193 ? 15.606 -8.293 -34.339 1.00 97.19 193 SER A N 1
ATOM 1543 C CA . SER A 1 193 ? 14.443 -7.590 -34.891 1.00 97.19 193 SER A CA 1
ATOM 1544 C C . SER A 1 193 ? 13.111 -8.141 -34.396 1.00 97.19 193 SER A C 1
ATOM 1546 O O . SER A 1 193 ? 12.908 -9.350 -34.281 1.00 97.19 193 SER A O 1
ATOM 1548 N N . ALA A 1 194 ? 12.161 -7.239 -34.156 1.00 97.38 194 ALA A N 1
ATOM 1549 C CA . ALA A 1 194 ? 10.785 -7.585 -33.829 1.00 97.38 194 ALA A CA 1
ATOM 1550 C C . ALA A 1 194 ? 9.808 -6.596 -34.464 1.00 97.38 194 ALA A C 1
ATOM 1552 O O . ALA A 1 194 ? 10.119 -5.425 -34.682 1.00 97.38 194 ALA A O 1
ATOM 1553 N N . SER A 1 195 ? 8.594 -7.059 -34.752 1.00 97.12 195 SER A N 1
ATOM 1554 C CA . SER A 1 195 ? 7.510 -6.194 -35.214 1.00 97.12 195 SER A CA 1
ATOM 1555 C C . SER A 1 195 ? 6.164 -6.680 -34.701 1.00 97.12 195 SER A C 1
ATOM 1557 O O . SER A 1 195 ? 5.978 -7.868 -34.441 1.00 97.12 195 SER A O 1
ATOM 1559 N N . VAL A 1 196 ? 5.223 -5.750 -34.559 1.00 96.62 196 VAL A N 1
ATOM 1560 C CA . VAL A 1 196 ? 3.859 -6.028 -34.118 1.00 96.62 196 VAL A CA 1
ATOM 1561 C C . VAL A 1 196 ? 2.859 -5.236 -34.953 1.00 96.62 196 VAL A C 1
ATOM 1563 O O . VAL A 1 196 ? 3.013 -4.034 -35.180 1.00 96.62 196 VAL A O 1
ATOM 1566 N N . ASN A 1 197 ? 1.813 -5.933 -35.400 1.00 95.69 197 ASN A N 1
ATOM 1567 C CA . ASN A 1 197 ? 0.616 -5.336 -35.981 1.00 95.69 197 ASN A CA 1
ATOM 1568 C C . ASN A 1 197 ? -0.459 -5.211 -34.906 1.00 95.69 197 ASN A C 1
ATOM 1570 O O . ASN A 1 197 ? -0.972 -6.226 -34.427 1.00 95.69 197 ASN A O 1
ATOM 1574 N N . LEU A 1 198 ? -0.838 -3.985 -34.547 1.00 96.50 198 LEU A N 1
ATOM 1575 C CA . LEU A 1 198 ? -1.727 -3.756 -33.409 1.00 96.50 198 LEU A CA 1
ATOM 1576 C C . LEU A 1 198 ? -3.165 -4.241 -33.670 1.00 96.50 198 LEU A C 1
ATOM 1578 O O . LEU A 1 198 ? -3.894 -4.512 -32.718 1.00 96.50 198 LEU A O 1
ATOM 1582 N N . ASN A 1 199 ? -3.560 -4.467 -34.932 1.00 94.62 199 ASN A N 1
ATOM 1583 C CA . ASN A 1 199 ? -4.845 -5.103 -35.263 1.00 94.62 199 ASN A CA 1
ATOM 1584 C C . ASN A 1 199 ? -4.971 -6.537 -34.741 1.00 94.62 199 ASN A C 1
ATOM 1586 O O . ASN A 1 199 ? -6.082 -7.038 -34.589 1.00 94.62 199 ASN A O 1
ATOM 1590 N N . THR A 1 200 ? -3.849 -7.195 -34.455 1.00 95.19 200 THR A N 1
ATOM 1591 C CA . THR A 1 200 ? -3.833 -8.575 -33.952 1.00 95.19 200 THR A CA 1
ATOM 1592 C C . THR A 1 200 ? -4.022 -8.664 -32.436 1.00 95.19 200 THR A C 1
ATOM 1594 O O . THR A 1 200 ? -4.246 -9.750 -31.912 1.00 95.19 200 THR A O 1
ATOM 1597 N N . LEU A 1 201 ? -3.983 -7.530 -31.726 1.00 95.81 201 LEU A N 1
ATOM 1598 C CA . LEU A 1 201 ? -3.949 -7.479 -30.260 1.00 95.81 201 LEU A CA 1
ATOM 1599 C C . LEU A 1 201 ? -5.337 -7.417 -29.596 1.00 95.81 201 LEU A C 1
ATOM 1601 O O . LEU A 1 201 ? -5.432 -7.339 -28.373 1.00 95.81 201 LEU A O 1
ATOM 1605 N N . GLY A 1 202 ? -6.423 -7.422 -30.378 1.00 95.81 202 GLY A N 1
ATOM 1606 C CA . GLY A 1 202 ? -7.791 -7.345 -29.847 1.00 95.81 202 GLY A CA 1
ATOM 1607 C C . GLY A 1 202 ? -8.175 -5.972 -29.275 1.00 95.81 202 GLY A C 1
ATOM 1608 O O . GLY A 1 202 ? -9.093 -5.874 -28.460 1.00 95.81 202 GLY A O 1
ATOM 1609 N N . LEU A 1 203 ? -7.482 -4.906 -29.685 1.00 97.00 203 LEU A N 1
ATOM 1610 C CA . LEU A 1 203 ? -7.786 -3.531 -29.286 1.00 97.00 203 LEU A CA 1
ATOM 1611 C C . LEU A 1 203 ? -9.065 -3.018 -29.971 1.00 97.00 203 LEU A C 1
ATOM 1613 O O . LEU A 1 203 ? -9.416 -3.417 -31.081 1.00 97.00 203 LEU A O 1
ATOM 1617 N N . THR A 1 204 ? -9.775 -2.098 -29.317 1.00 98.00 204 THR A N 1
ATOM 1618 C CA . THR A 1 204 ? -10.995 -1.477 -29.854 1.00 98.00 204 THR A CA 1
ATOM 1619 C C . THR A 1 204 ? -10.659 -0.153 -30.537 1.00 98.00 204 THR A C 1
ATOM 1621 O O . THR A 1 204 ? -10.122 0.750 -29.894 1.00 98.00 204 THR A O 1
ATOM 1624 N N . LYS A 1 205 ? -11.003 -0.010 -31.825 1.00 97.31 205 LYS A N 1
ATOM 1625 C CA . LYS A 1 205 ? -10.833 1.252 -32.568 1.00 97.31 205 LYS A CA 1
ATOM 1626 C C . LYS A 1 205 ? -11.505 2.423 -31.841 1.00 97.31 205 LYS A C 1
ATOM 1628 O O . LYS A 1 205 ? -12.600 2.274 -31.304 1.00 97.31 205 LYS A O 1
ATOM 1633 N N . GLY A 1 206 ? -10.855 3.583 -31.843 1.00 94.94 206 GLY A N 1
ATOM 1634 C CA . GLY A 1 206 ? -11.337 4.801 -31.187 1.00 94.94 206 GLY A CA 1
ATOM 1635 C C . GLY A 1 206 ? -11.042 4.883 -29.685 1.00 94.94 206 GLY A C 1
ATOM 1636 O O . GLY A 1 206 ? -11.388 5.886 -29.064 1.00 94.94 206 GLY A O 1
ATOM 1637 N N . LYS A 1 207 ? -10.397 3.871 -29.085 1.00 95.12 207 LYS A N 1
ATOM 1638 C CA . LYS A 1 207 ? -9.922 3.932 -27.695 1.00 95.12 207 LYS A CA 1
ATOM 1639 C C . LYS A 1 207 ? -8.463 4.374 -27.614 1.00 95.12 207 LYS A C 1
ATOM 1641 O O . LYS A 1 207 ? -7.666 4.113 -28.514 1.00 95.12 207 LYS A O 1
ATOM 1646 N N . VAL A 1 208 ? -8.133 5.037 -26.507 1.00 92.06 208 VAL A N 1
ATOM 1647 C CA . VAL A 1 208 ? -6.761 5.415 -26.157 1.00 92.06 208 VAL A CA 1
ATOM 1648 C C . VAL A 1 208 ? -6.154 4.323 -25.285 1.00 92.06 208 VAL A C 1
ATOM 1650 O O . VAL A 1 208 ? -6.761 3.955 -24.280 1.00 92.06 208 VAL A O 1
ATOM 1653 N N . TYR A 1 209 ? -4.967 3.851 -25.651 1.00 93.31 209 TYR A N 1
ATOM 1654 C CA . TYR A 1 209 ? -4.235 2.816 -24.923 1.00 93.31 209 TYR A CA 1
ATOM 1655 C C . TYR A 1 209 ? -2.858 3.319 -24.478 1.00 93.31 209 TYR A C 1
ATOM 1657 O O . TYR A 1 209 ? -2.238 4.099 -25.213 1.00 93.31 209 TYR A O 1
ATOM 1665 N N . PRO A 1 210 ? -2.364 2.877 -23.306 1.00 91.12 210 PRO A N 1
ATOM 1666 C CA . PRO A 1 210 ? -0.978 3.096 -22.926 1.00 91.12 210 PRO A CA 1
ATOM 1667 C C . PRO A 1 210 ? -0.051 2.245 -23.802 1.00 91.12 210 PRO A C 1
ATOM 1669 O O . PRO A 1 210 ? -0.397 1.120 -24.182 1.00 91.12 210 PRO A O 1
ATOM 1672 N N . ILE A 1 211 ? 1.123 2.794 -24.101 1.00 93.44 211 ILE A N 1
ATOM 1673 C CA . ILE A 1 211 ? 2.236 2.103 -24.748 1.00 93.44 211 ILE A CA 1
ATOM 1674 C C . ILE A 1 211 ? 3.536 2.461 -24.031 1.00 93.44 211 ILE A C 1
ATOM 1676 O O . ILE A 1 211 ? 3.811 3.637 -23.791 1.00 93.44 211 ILE A O 1
ATOM 1680 N N . ASP A 1 212 ? 4.327 1.449 -23.695 1.00 93.00 212 ASP A N 1
ATOM 1681 C CA . ASP A 1 212 ? 5.554 1.599 -22.920 1.00 93.00 212 ASP A CA 1
ATOM 1682 C C . ASP A 1 212 ? 6.706 0.870 -23.605 1.00 93.00 212 ASP A C 1
ATOM 1684 O O . ASP A 1 212 ? 6.559 -0.289 -24.001 1.00 93.00 212 ASP A O 1
ATOM 1688 N N . PHE A 1 213 ? 7.842 1.552 -23.727 1.00 95.50 213 PHE A N 1
ATOM 1689 C CA . PHE A 1 213 ? 9.070 1.015 -24.305 1.00 95.50 213 PHE A CA 1
ATOM 1690 C C . PHE A 1 213 ? 10.146 0.929 -23.234 1.00 95.50 213 PHE A C 1
ATOM 1692 O O . PHE A 1 213 ? 10.382 1.895 -22.502 1.00 95.50 213 PHE A O 1
ATOM 1699 N N . PHE A 1 214 ? 10.816 -0.214 -23.192 1.00 97.31 214 PHE A N 1
ATOM 1700 C CA . PHE A 1 214 ? 11.916 -0.494 -22.285 1.00 97.31 214 PHE A CA 1
ATOM 1701 C C . PHE A 1 214 ? 13.069 -1.040 -23.111 1.00 97.31 214 PHE A C 1
ATOM 1703 O O . PHE A 1 214 ? 12.900 -2.052 -23.780 1.00 97.31 214 PHE A O 1
ATOM 1710 N N . TYR A 1 215 ? 14.202 -0.356 -23.101 1.00 98.00 215 TYR A N 1
ATOM 1711 C CA . TYR A 1 215 ? 15.396 -0.721 -23.860 1.00 98.00 215 TYR A CA 1
ATOM 1712 C C . TYR A 1 215 ? 16.595 -0.759 -22.919 1.00 98.00 215 TYR A C 1
ATOM 1714 O O . TYR A 1 215 ? 16.689 0.130 -22.081 1.00 98.00 215 TYR A O 1
ATOM 1722 N N . CYS A 1 216 ? 17.508 -1.716 -23.039 1.00 97.75 216 CYS A N 1
ATOM 1723 C CA . CYS A 1 216 ? 18.771 -1.679 -22.306 1.00 97.75 216 CYS A CA 1
ATOM 1724 C C . CYS A 1 216 ? 19.940 -2.035 -23.211 1.00 97.75 216 CYS A C 1
ATOM 1726 O O . CYS A 1 216 ? 19.880 -3.011 -23.949 1.00 97.75 216 CYS A O 1
ATOM 1728 N N . GLU A 1 217 ? 21.020 -1.280 -23.058 1.00 97.00 217 GLU A N 1
ATOM 1729 C CA . GLU A 1 217 ? 22.354 -1.693 -23.466 1.00 97.00 217 GLU A CA 1
ATOM 1730 C C . GLU A 1 217 ? 23.052 -2.261 -22.231 1.00 97.00 217 GLU A C 1
ATOM 1732 O O . GLU A 1 217 ? 23.144 -1.580 -21.198 1.00 97.00 217 GLU A O 1
ATOM 1737 N N . ARG A 1 218 ? 23.482 -3.524 -22.292 1.00 95.88 218 ARG A N 1
ATOM 1738 C CA . ARG A 1 218 ? 24.086 -4.210 -21.145 1.00 95.88 218 ARG A CA 1
ATOM 1739 C C . ARG A 1 218 ? 25.522 -4.619 -21.379 1.00 95.88 218 ARG A C 1
ATOM 1741 O O . ARG A 1 218 ? 26.212 -4.901 -20.388 1.00 95.88 218 ARG A O 1
ATOM 1748 N N . HIS A 1 219 ? 25.993 -4.665 -22.621 1.00 94.69 219 HIS A N 1
ATOM 1749 C CA . HIS A 1 219 ? 27.299 -5.225 -22.925 1.00 94.69 219 HIS A CA 1
ATOM 1750 C C . HIS A 1 219 ? 28.014 -4.512 -24.083 1.00 94.69 219 HIS A C 1
ATOM 1752 O O . HIS A 1 219 ? 27.444 -3.938 -24.993 1.00 94.69 219 HIS A O 1
ATOM 1758 N N . THR A 1 220 ? 29.344 -4.558 -24.064 1.00 92.44 220 THR A N 1
ATOM 1759 C CA . THR A 1 220 ? 30.170 -4.090 -25.189 1.00 92.44 220 THR A CA 1
ATOM 1760 C C . THR A 1 220 ? 30.003 -4.963 -26.448 1.00 92.44 220 THR A C 1
ATOM 1762 O O . THR A 1 220 ? 29.647 -6.133 -26.386 1.00 92.44 220 THR A O 1
ATOM 1765 N N . SER A 1 221 ? 30.312 -4.503 -27.659 1.00 88.50 221 SER A N 1
ATOM 1766 C CA . SER A 1 221 ? 31.033 -3.277 -28.048 1.00 88.50 221 SER A CA 1
ATOM 1767 C C . SER A 1 221 ? 30.269 -2.425 -29.064 1.00 88.50 221 SER A C 1
ATOM 1769 O O . SER A 1 221 ? 30.866 -1.600 -29.757 1.00 88.50 221 SER A O 1
ATOM 1771 N N . LYS A 1 222 ? 28.955 -2.624 -29.185 1.00 91.25 222 LYS A N 1
ATOM 1772 C CA . LYS A 1 222 ? 28.071 -1.826 -30.040 1.00 91.25 222 LYS A CA 1
ATOM 1773 C C . LYS A 1 222 ? 26.799 -1.495 -29.278 1.00 91.25 222 LYS A C 1
ATOM 1775 O O . LYS A 1 222 ? 26.483 -2.200 -28.340 1.00 91.25 222 LYS A O 1
ATOM 1780 N N . SER A 1 223 ? 26.141 -0.419 -29.696 1.00 94.75 223 SER A N 1
ATOM 1781 C CA . SER A 1 223 ? 24.804 -0.073 -29.237 1.00 94.75 223 SER A CA 1
ATOM 1782 C C . SER A 1 223 ? 24.016 0.507 -30.395 1.00 94.75 223 SER A C 1
ATOM 1784 O O . SER A 1 223 ? 24.420 1.506 -31.013 1.00 94.75 223 SER A O 1
ATOM 1786 N N . THR A 1 224 ? 22.934 -0.171 -30.754 1.00 93.56 224 THR A N 1
ATOM 1787 C CA . THR A 1 224 ? 22.138 0.123 -31.938 1.00 93.56 224 THR A CA 1
ATOM 1788 C C . THR A 1 224 ? 20.662 0.160 -31.604 1.00 93.56 224 THR A C 1
ATOM 1790 O O . THR A 1 224 ? 20.122 -0.681 -30.891 1.00 93.56 224 THR A O 1
ATOM 1793 N N . ILE A 1 225 ? 19.978 1.150 -32.168 1.00 95.81 225 ILE A N 1
ATOM 1794 C CA . ILE A 1 225 ? 18.552 1.320 -31.955 1.00 95.81 225 ILE A CA 1
ATOM 1795 C C . ILE A 1 225 ? 17.888 1.847 -33.222 1.00 95.81 225 ILE A C 1
ATOM 1797 O O . ILE A 1 225 ? 18.286 2.863 -33.801 1.00 95.81 225 ILE A O 1
ATOM 1801 N N . ARG A 1 226 ? 16.847 1.150 -33.670 1.00 96.50 226 ARG A N 1
ATOM 1802 C CA . ARG A 1 226 ? 16.003 1.585 -34.778 1.00 96.50 226 ARG A CA 1
ATOM 1803 C C . ARG A 1 226 ? 14.538 1.329 -34.477 1.00 96.50 226 ARG A C 1
ATOM 1805 O O . ARG A 1 226 ? 14.121 0.187 -34.321 1.00 96.50 226 ARG A O 1
ATOM 1812 N N . PHE A 1 227 ? 13.747 2.392 -34.504 1.00 93.00 227 PHE A N 1
ATOM 1813 C CA . PHE A 1 227 ? 12.292 2.363 -34.429 1.00 93.00 227 PHE A CA 1
ATOM 1814 C C . PHE A 1 227 ? 11.702 2.664 -35.802 1.00 93.00 227 PHE A C 1
ATOM 1816 O O . PHE A 1 227 ? 12.108 3.640 -36.429 1.00 93.00 227 PHE A O 1
ATOM 1823 N N . ASN A 1 228 ? 10.694 1.906 -36.236 1.00 94.56 228 ASN A N 1
ATOM 1824 C CA . ASN A 1 228 ? 9.768 2.371 -37.273 1.00 94.56 228 ASN A CA 1
ATOM 1825 C C . ASN A 1 228 ? 8.330 2.155 -36.818 1.00 94.56 228 ASN A C 1
ATOM 1827 O O . ASN A 1 228 ? 7.963 1.052 -36.409 1.00 94.56 228 ASN A O 1
ATOM 1831 N N . THR A 1 229 ? 7.511 3.196 -36.909 1.00 95.06 229 THR A N 1
ATOM 1832 C CA . THR A 1 229 ? 6.126 3.163 -36.436 1.00 95.06 229 THR A CA 1
ATOM 1833 C C . THR A 1 229 ? 5.250 4.147 -37.195 1.00 95.06 229 THR A C 1
ATOM 1835 O O . THR A 1 229 ? 5.724 5.179 -37.648 1.00 95.06 229 THR A O 1
ATOM 1838 N N . ASN A 1 230 ? 3.959 3.872 -37.317 1.00 93.38 230 ASN A N 1
ATOM 1839 C CA . ASN A 1 230 ? 2.954 4.876 -37.697 1.00 93.38 230 ASN A CA 1
ATOM 1840 C C . ASN A 1 230 ? 2.033 5.233 -36.513 1.00 93.38 230 ASN A C 1
ATOM 1842 O O . ASN A 1 230 ? 1.024 5.913 -36.693 1.00 93.38 230 ASN A O 1
ATOM 1846 N N . ILE A 1 231 ? 2.374 4.776 -35.302 1.00 92.56 231 ILE A N 1
ATOM 1847 C CA . ILE A 1 231 ? 1.668 5.121 -34.070 1.00 92.56 231 ILE A CA 1
ATOM 1848 C C . ILE A 1 231 ? 1.910 6.598 -33.768 1.00 92.56 231 ILE A C 1
ATOM 1850 O O . ILE A 1 231 ? 3.037 7.020 -33.505 1.00 92.56 231 ILE A O 1
ATOM 1854 N N . LEU A 1 232 ? 0.830 7.373 -33.747 1.00 89.19 232 LEU A N 1
ATOM 1855 C CA . LEU A 1 232 ? 0.858 8.756 -33.288 1.00 89.19 232 LEU A CA 1
ATOM 1856 C C . LEU A 1 232 ? 0.802 8.776 -31.760 1.00 89.19 232 LEU A C 1
ATOM 1858 O O . LEU A 1 232 ? -0.265 8.691 -31.149 1.00 89.19 232 LEU A O 1
ATOM 1862 N N . MET A 1 233 ? 1.982 8.847 -31.154 1.00 87.69 233 MET A N 1
ATOM 1863 C CA . MET A 1 233 ? 2.144 8.919 -29.708 1.00 87.69 233 MET A CA 1
ATOM 1864 C C . MET A 1 233 ? 1.711 10.291 -29.183 1.00 87.69 233 MET A C 1
ATOM 1866 O O . MET A 1 233 ? 1.979 11.329 -29.785 1.00 87.69 233 MET A O 1
ATOM 1870 N N . THR A 1 234 ? 1.012 10.287 -28.054 1.00 83.69 234 THR A N 1
ATOM 1871 C CA . THR A 1 234 ? 0.373 11.460 -27.457 1.00 83.69 234 THR A CA 1
ATOM 1872 C C . THR A 1 234 ? 0.808 11.627 -26.011 1.00 83.69 234 THR A C 1
ATOM 1874 O O . THR A 1 234 ? 0.896 10.672 -25.232 1.00 83.69 234 THR A O 1
ATOM 1877 N N . CYS A 1 235 ? 1.026 12.884 -25.643 1.00 79.25 235 CYS A N 1
ATOM 1878 C CA . CYS A 1 235 ? 1.332 13.285 -24.286 1.00 79.25 235 CYS A CA 1
ATOM 1879 C C . CYS A 1 235 ? 0.135 14.006 -23.679 1.00 79.25 235 CYS A C 1
ATOM 1881 O O . CYS A 1 235 ? -0.162 15.128 -24.080 1.00 79.25 235 CYS A O 1
ATOM 1883 N N . LYS A 1 236 ? -0.583 13.367 -22.747 1.00 77.00 236 LYS A N 1
ATOM 1884 C CA . LYS A 1 236 ? -1.724 14.005 -22.072 1.00 77.00 236 LYS A CA 1
ATOM 1885 C C . LYS A 1 236 ? -1.248 15.048 -21.069 1.00 77.00 236 LYS A C 1
ATOM 1887 O O . LYS A 1 236 ? -1.841 16.114 -20.965 1.00 77.00 236 LYS A O 1
ATOM 1892 N N . PHE A 1 237 ? -0.188 14.725 -20.339 1.00 80.50 237 PHE A N 1
ATOM 1893 C CA . PHE A 1 237 ? 0.493 15.625 -19.420 1.00 80.50 237 PHE A CA 1
ATOM 1894 C C . PHE A 1 237 ? 1.960 15.211 -19.307 1.00 80.50 237 PHE A C 1
ATOM 1896 O O . PHE A 1 237 ? 2.328 14.101 -19.689 1.00 80.50 237 PHE A O 1
ATOM 1903 N N . ILE A 1 238 ? 2.783 16.111 -18.790 1.00 80.75 238 ILE A N 1
ATOM 1904 C CA . ILE A 1 238 ? 4.161 15.830 -18.397 1.00 80.75 238 ILE A CA 1
ATOM 1905 C C . ILE A 1 238 ? 4.167 15.843 -16.872 1.00 80.75 238 ILE A C 1
ATOM 1907 O O . ILE A 1 238 ? 3.613 16.773 -16.279 1.00 80.75 238 ILE A O 1
ATOM 1911 N N . ASP A 1 239 ? 4.698 14.792 -16.252 1.00 85.56 239 ASP A N 1
ATOM 1912 C CA . ASP A 1 239 ? 4.799 14.730 -14.795 1.00 85.56 239 ASP A CA 1
ATOM 1913 C C . ASP A 1 239 ? 5.862 15.704 -14.259 1.00 85.56 239 ASP A C 1
ATOM 1915 O O . ASP A 1 239 ? 6.603 16.339 -15.016 1.00 85.56 239 ASP A O 1
ATOM 1919 N N . TYR A 1 240 ? 5.968 15.830 -12.937 1.00 86.50 240 TYR A N 1
ATOM 1920 C CA . TYR A 1 240 ? 6.979 16.693 -12.319 1.00 86.50 240 TYR A CA 1
ATOM 1921 C C . TYR A 1 240 ? 8.432 16.253 -12.562 1.00 86.50 240 TYR A C 1
ATOM 1923 O O . TYR A 1 240 ? 9.348 17.017 -12.263 1.00 86.50 240 TYR A O 1
ATOM 1931 N N . CYS A 1 241 ? 8.654 15.059 -13.115 1.00 79.44 241 CYS A N 1
ATOM 1932 C CA . CYS A 1 241 ? 9.960 14.570 -13.543 1.00 79.44 241 CYS A CA 1
ATOM 1933 C C . CYS A 1 241 ? 10.286 14.917 -15.003 1.00 79.44 241 CYS A C 1
ATOM 1935 O O . CYS A 1 241 ? 11.362 14.567 -15.488 1.00 79.44 241 CYS A O 1
ATOM 1937 N N . GLY A 1 242 ? 9.380 15.581 -15.726 1.00 76.19 242 GLY A N 1
ATOM 1938 C CA . GLY A 1 242 ? 9.558 15.856 -17.150 1.00 76.19 242 GLY A CA 1
ATOM 1939 C C . GLY A 1 242 ? 9.223 14.661 -18.049 1.00 76.19 242 GLY A C 1
ATOM 1940 O O . GLY A 1 242 ? 9.532 14.696 -19.241 1.00 76.19 242 GLY A O 1
ATOM 1941 N N . VAL A 1 243 ? 8.586 13.613 -17.515 1.00 74.38 243 VAL A N 1
ATOM 1942 C CA . VAL A 1 243 ? 8.232 12.402 -18.260 1.00 74.38 243 VAL A CA 1
ATOM 1943 C C . VAL A 1 243 ? 6.816 12.506 -18.806 1.00 74.38 243 VAL A C 1
ATOM 1945 O O . VAL A 1 243 ? 5.851 12.833 -18.111 1.00 74.38 243 VAL A O 1
ATOM 1948 N N . CYS A 1 244 ? 6.685 12.199 -20.093 1.00 77.06 244 CYS A N 1
ATOM 1949 C CA . CYS A 1 244 ? 5.401 12.186 -20.763 1.00 77.06 244 CYS A CA 1
ATOM 1950 C C . CYS A 1 244 ? 4.479 11.096 -20.200 1.00 77.06 244 CYS A C 1
ATOM 1952 O O . CYS A 1 244 ? 4.838 9.923 -20.190 1.00 77.06 244 CYS A O 1
ATOM 1954 N N . ASN A 1 245 ? 3.277 11.477 -19.758 1.00 75.94 245 ASN A N 1
ATOM 1955 C CA . ASN A 1 245 ? 2.333 10.609 -19.043 1.00 75.94 245 ASN A CA 1
ATOM 1956 C C . ASN A 1 245 ? 2.984 9.830 -17.884 1.00 75.94 245 ASN A C 1
ATOM 1958 O O . ASN A 1 245 ? 2.554 8.714 -17.584 1.00 75.94 245 ASN A O 1
ATOM 1962 N N . GLY A 1 246 ? 4.043 10.383 -17.291 1.00 74.38 246 GLY A N 1
ATOM 1963 C CA . GLY A 1 246 ? 4.757 9.737 -16.205 1.00 74.38 246 GLY A CA 1
ATOM 1964 C C . GLY A 1 246 ? 3.936 9.711 -14.917 1.00 74.38 246 GLY A C 1
ATOM 1965 O O . GLY A 1 246 ? 2.944 10.426 -14.760 1.00 74.38 246 GLY A O 1
ATOM 1966 N N . ASP A 1 247 ? 4.342 8.843 -14.002 1.00 76.56 247 ASP A N 1
ATOM 1967 C CA . ASP A 1 247 ? 3.754 8.671 -12.673 1.00 76.56 247 ASP A CA 1
ATOM 1968 C C . ASP A 1 247 ? 4.620 9.302 -11.566 1.00 76.56 247 ASP A C 1
ATOM 1970 O O . ASP A 1 247 ? 4.354 9.102 -10.384 1.00 76.56 247 ASP A O 1
ATOM 1974 N N . GLY A 1 248 ? 5.657 10.063 -11.934 1.00 80.75 248 GLY A N 1
ATOM 1975 C CA . GLY A 1 248 ? 6.583 10.693 -11.002 1.00 80.75 248 GLY A CA 1
ATOM 1976 C C . GLY A 1 248 ? 7.676 9.769 -10.446 1.00 80.75 248 GLY A C 1
ATOM 1977 O O . GLY A 1 248 ? 8.566 10.236 -9.730 1.00 80.75 248 GLY A O 1
ATOM 1978 N N . THR A 1 249 ? 7.664 8.471 -10.774 1.00 76.75 249 THR A N 1
ATOM 1979 C CA . THR A 1 249 ? 8.619 7.489 -10.218 1.00 76.75 249 THR A CA 1
ATOM 1980 C C . THR A 1 249 ? 10.009 7.557 -10.843 1.00 76.75 249 THR A C 1
ATOM 1982 O O . THR A 1 249 ? 10.957 6.984 -10.312 1.00 76.75 249 THR A O 1
ATOM 1985 N N . SER A 1 250 ? 10.174 8.251 -11.971 1.00 71.94 250 SER A N 1
ATOM 1986 C CA . SER A 1 250 ? 11.464 8.351 -12.666 1.00 71.94 250 SER A CA 1
ATOM 1987 C C . SER A 1 250 ? 12.485 9.209 -11.918 1.00 71.94 250 SER A C 1
ATOM 1989 O O . SER A 1 250 ? 13.683 8.957 -12.028 1.00 71.94 250 SER A O 1
ATOM 1991 N N . CYS A 1 251 ? 12.020 10.183 -11.134 1.00 76.62 251 CYS A N 1
ATOM 1992 C CA . CYS A 1 251 ? 12.863 11.083 -10.348 1.00 76.62 251 CYS A CA 1
ATOM 1993 C C . CYS A 1 251 ? 12.511 11.116 -8.851 1.00 76.62 251 CYS A C 1
ATOM 1995 O O . CYS A 1 251 ? 13.231 11.733 -8.065 1.00 76.62 251 CYS A O 1
ATOM 1997 N N . CYS A 1 252 ? 11.437 10.438 -8.435 1.00 83.69 252 CYS A N 1
ATOM 1998 C CA . CYS A 1 252 ? 11.058 10.306 -7.035 1.00 83.69 252 CYS A CA 1
ATOM 1999 C C . CYS A 1 252 ? 10.964 8.840 -6.617 1.00 83.69 252 CYS A C 1
ATOM 2001 O O . CYS A 1 252 ? 10.287 8.041 -7.259 1.00 83.69 252 CYS A O 1
ATOM 2003 N N . ASN A 1 253 ? 11.608 8.504 -5.503 1.00 81.00 253 ASN A N 1
ATOM 2004 C CA . ASN A 1 253 ? 11.508 7.199 -4.869 1.00 81.00 253 ASN A CA 1
ATOM 2005 C C . ASN A 1 253 ? 11.069 7.374 -3.401 1.00 81.00 253 ASN A C 1
ATOM 2007 O O . ASN A 1 253 ? 11.749 8.085 -2.656 1.00 81.00 253 ASN A O 1
ATOM 2011 N N . PRO A 1 254 ? 9.983 6.718 -2.953 1.00 82.44 254 PRO A N 1
ATOM 2012 C CA . PRO A 1 254 ? 9.534 6.784 -1.564 1.00 82.44 254 PRO A CA 1
ATOM 2013 C C . PRO A 1 254 ? 10.597 6.402 -0.529 1.00 82.44 254 PRO A C 1
ATOM 2015 O O . PRO A 1 254 ? 10.663 6.995 0.534 1.00 82.44 254 PRO A O 1
ATOM 2018 N N . GLN A 1 255 ? 11.456 5.435 -0.855 1.00 79.62 255 GLN A N 1
ATOM 2019 C CA . GLN A 1 255 ? 12.464 4.883 0.055 1.00 79.62 255 GLN A CA 1
ATOM 2020 C C . GLN A 1 255 ? 13.757 5.700 0.107 1.00 79.62 255 GLN A C 1
ATOM 2022 O O . GLN A 1 255 ? 14.609 5.441 0.960 1.00 79.62 255 GLN A O 1
ATOM 2027 N N . THR A 1 256 ? 13.928 6.673 -0.792 1.00 77.56 256 THR A N 1
ATOM 2028 C CA . THR A 1 256 ? 15.128 7.516 -0.819 1.00 77.56 256 THR A CA 1
ATOM 2029 C C . THR A 1 256 ? 14.799 9.000 -0.935 1.00 77.56 256 THR A C 1
ATOM 2031 O O . THR A 1 256 ? 15.130 9.752 -0.028 1.00 77.56 256 THR A O 1
ATOM 2034 N N . THR A 1 257 ? 14.122 9.440 -2.000 1.00 83.06 257 THR A N 1
ATOM 2035 C CA . THR A 1 257 ? 13.742 10.849 -2.213 1.00 83.06 257 THR A CA 1
ATOM 2036 C C . THR A 1 257 ? 12.791 11.370 -1.135 1.00 83.06 257 THR A C 1
ATOM 2038 O O . THR A 1 257 ? 12.963 12.497 -0.680 1.00 83.06 257 THR A O 1
ATOM 2041 N N . CYS A 1 258 ? 11.798 10.564 -0.749 1.00 88.88 258 CYS A N 1
ATOM 2042 C CA . CYS A 1 258 ? 10.771 10.936 0.230 1.00 88.88 258 CYS A CA 1
ATOM 2043 C C . CYS A 1 258 ? 10.936 10.257 1.589 1.00 88.88 258 CYS A C 1
ATOM 2045 O O . CYS A 1 258 ? 10.013 10.300 2.386 1.00 88.88 258 CYS A O 1
ATOM 2047 N N . ASN A 1 259 ? 12.064 9.609 1.863 1.00 86.56 259 ASN A N 1
ATOM 2048 C CA . ASN A 1 259 ? 12.238 8.899 3.125 1.00 86.56 259 ASN A CA 1
ATOM 2049 C C . ASN A 1 259 ? 12.570 9.888 4.251 1.00 86.56 259 ASN A C 1
ATOM 2051 O O . ASN A 1 259 ? 13.639 10.504 4.235 1.00 86.56 259 ASN A O 1
ATOM 2055 N N . ASP A 1 260 ? 11.676 10.035 5.230 1.00 89.81 260 ASP A N 1
ATOM 2056 C CA . ASP A 1 260 ? 11.876 10.898 6.406 1.00 89.81 260 ASP A CA 1
ATOM 2057 C C . ASP A 1 260 ? 12.623 10.195 7.561 1.00 89.81 260 ASP A C 1
ATOM 2059 O O . ASP A 1 260 ? 12.872 10.794 8.609 1.00 89.81 260 ASP A O 1
ATOM 2063 N N . ASN A 1 261 ? 13.032 8.938 7.357 1.00 89.00 261 ASN A N 1
ATOM 2064 C CA . ASN A 1 261 ? 13.609 8.023 8.344 1.00 89.00 261 ASN A CA 1
ATOM 2065 C C . ASN A 1 261 ? 12.702 7.740 9.550 1.00 89.00 261 ASN A C 1
ATOM 2067 O O . ASN A 1 261 ? 13.182 7.262 10.582 1.00 89.00 261 ASN A O 1
ATOM 2071 N N . ASN A 1 262 ? 11.401 8.005 9.442 1.00 89.75 262 ASN A N 1
ATOM 2072 C CA . ASN A 1 262 ? 10.435 7.663 10.463 1.00 89.75 262 ASN A CA 1
ATOM 2073 C C . ASN A 1 262 ? 9.789 6.311 10.119 1.00 89.75 262 ASN A C 1
ATOM 2075 O O . ASN A 1 262 ? 8.945 6.205 9.235 1.00 89.75 262 ASN A O 1
ATOM 2079 N N . PRO A 1 263 ? 10.108 5.232 10.849 1.00 88.50 263 PRO A N 1
ATOM 2080 C CA . PRO A 1 263 ? 9.564 3.917 10.532 1.00 88.50 263 PRO A CA 1
ATOM 2081 C C . PRO A 1 263 ? 8.054 3.810 10.826 1.00 88.50 263 PRO A C 1
ATOM 2083 O O . PRO A 1 263 ? 7.453 2.775 10.534 1.00 88.50 263 PRO A O 1
ATOM 2086 N N . CYS A 1 264 ? 7.432 4.846 11.402 1.00 90.00 264 CYS A N 1
ATOM 2087 C CA . CYS A 1 264 ? 5.999 4.939 11.676 1.00 90.00 264 CYS A CA 1
ATOM 2088 C C . CYS A 1 264 ? 5.194 5.709 10.623 1.00 90.00 264 CYS A C 1
ATOM 2090 O O . CYS A 1 264 ? 3.976 5.835 10.776 1.00 90.00 264 CYS A O 1
ATOM 2092 N N . THR A 1 265 ? 5.831 6.189 9.561 1.00 91.12 265 THR A N 1
ATOM 2093 C CA . THR A 1 265 ? 5.171 6.790 8.400 1.00 91.12 265 THR A CA 1
ATOM 2094 C C . THR A 1 265 ? 5.257 5.860 7.189 1.00 91.12 265 THR A C 1
ATOM 2096 O O . THR A 1 265 ? 6.046 4.915 7.125 1.00 91.12 265 THR A O 1
ATOM 2099 N N . ILE A 1 266 ? 4.334 6.062 6.257 1.00 88.31 266 ILE A N 1
ATOM 2100 C CA . ILE A 1 266 ? 4.368 5.539 4.902 1.00 88.31 266 ILE A CA 1
ATOM 2101 C C . ILE A 1 266 ? 4.682 6.738 4.021 1.00 88.31 266 ILE A C 1
ATOM 2103 O O . ILE A 1 266 ? 3.843 7.627 3.850 1.00 88.31 266 ILE A O 1
ATOM 2107 N N . ASP A 1 267 ? 5.893 6.738 3.483 1.00 90.12 267 ASP A N 1
ATOM 2108 C CA . ASP A 1 267 ? 6.366 7.784 2.592 1.00 90.12 267 ASP A CA 1
ATOM 2109 C C . ASP A 1 267 ? 5.819 7.574 1.186 1.00 90.12 267 ASP A C 1
ATOM 2111 O O . ASP A 1 267 ? 5.755 6.451 0.673 1.00 90.12 267 ASP A O 1
ATOM 2115 N N . GLN A 1 268 ? 5.411 8.665 0.549 1.00 91.62 268 GLN A N 1
ATOM 2116 C CA . GLN A 1 268 ? 4.867 8.664 -0.798 1.00 91.62 268 GLN A CA 1
ATOM 2117 C C . GLN A 1 268 ? 5.364 9.873 -1.581 1.00 91.62 268 GLN A C 1
ATOM 2119 O O . GLN A 1 268 ? 5.471 10.991 -1.074 1.00 91.62 268 GLN A O 1
ATOM 2124 N N . CYS A 1 269 ? 5.633 9.631 -2.859 1.00 90.12 269 CYS A N 1
ATOM 2125 C CA . CYS A 1 269 ? 5.921 10.684 -3.817 1.00 90.12 269 CYS A CA 1
ATOM 2126 C C . CYS A 1 269 ? 4.684 11.556 -4.081 1.00 90.12 269 CYS A C 1
ATOM 2128 O O . CYS A 1 269 ? 3.553 11.074 -3.943 1.00 90.12 269 CYS A O 1
ATOM 2130 N N . PRO A 1 270 ? 4.875 12.828 -4.475 1.00 94.06 270 PRO A N 1
ATOM 2131 C CA . PRO A 1 270 ? 3.770 13.699 -4.839 1.00 94.06 270 PRO A CA 1
ATOM 2132 C C . PRO A 1 270 ? 2.971 13.138 -6.019 1.00 94.06 270 PRO A C 1
ATOM 2134 O O . PRO A 1 270 ? 3.443 12.298 -6.784 1.00 94.06 270 PRO A O 1
ATOM 2137 N N . LEU A 1 271 ? 1.749 13.639 -6.211 1.00 92.00 271 LEU A N 1
ATOM 2138 C CA . LEU A 1 271 ? 0.950 13.253 -7.374 1.00 92.00 271 LEU A CA 1
ATOM 2139 C C . LEU A 1 271 ? 1.666 13.675 -8.669 1.00 92.00 271 LEU A C 1
ATOM 2141 O O . LEU A 1 271 ? 2.277 14.746 -8.684 1.00 92.00 271 LEU A O 1
ATOM 2145 N N . PRO A 1 272 ? 1.554 12.922 -9.778 1.00 88.44 272 PRO A N 1
ATOM 2146 C CA . PRO A 1 272 ? 2.365 13.159 -10.978 1.00 88.44 272 PRO A CA 1
ATOM 2147 C C . PRO A 1 272 ? 2.243 14.577 -11.558 1.00 88.44 272 PRO A C 1
ATOM 2149 O O . PRO A 1 272 ? 3.194 15.117 -12.109 1.00 88.44 272 PRO A O 1
ATOM 2152 N N . TYR A 1 273 ? 1.085 15.218 -11.394 1.00 89.12 273 TYR A N 1
ATOM 2153 C CA . TYR A 1 273 ? 0.793 16.575 -11.870 1.00 89.12 273 TYR A CA 1
ATOM 2154 C C . TYR A 1 273 ? 1.141 17.692 -10.866 1.00 89.12 273 TYR A C 1
ATOM 2156 O O . TYR A 1 273 ? 0.776 18.853 -11.076 1.00 89.12 273 TYR A O 1
ATOM 2164 N N . THR A 1 274 ? 1.803 17.363 -9.755 1.00 93.75 274 THR A N 1
ATOM 2165 C CA . THR A 1 274 ? 2.242 18.344 -8.752 1.00 93.75 274 THR A CA 1
ATOM 2166 C C . THR A 1 274 ? 3.262 19.297 -9.368 1.00 93.75 274 THR A C 1
ATOM 2168 O O . THR A 1 274 ? 4.191 18.875 -10.042 1.00 93.75 274 THR A O 1
ATOM 2171 N N . LYS A 1 275 ? 3.118 20.605 -9.151 1.00 92.06 275 LYS A N 1
ATOM 2172 C CA . LYS A 1 275 ? 4.113 21.582 -9.616 1.00 92.06 275 LYS A CA 1
ATOM 2173 C C . LYS A 1 275 ? 5.232 21.696 -8.583 1.00 92.06 275 LYS A C 1
ATOM 2175 O O . LYS A 1 275 ? 5.006 22.269 -7.522 1.00 92.06 275 LYS A O 1
ATOM 2180 N N . ILE A 1 276 ? 6.411 21.171 -8.907 1.00 90.50 276 ILE A N 1
ATOM 2181 C CA . ILE A 1 276 ? 7.586 21.191 -8.027 1.00 90.50 276 ILE A CA 1
ATOM 2182 C C . ILE A 1 276 ? 8.441 22.425 -8.324 1.00 90.50 276 ILE A C 1
ATOM 2184 O O . ILE A 1 276 ? 9.003 22.559 -9.408 1.00 90.50 276 ILE A O 1
ATOM 2188 N N . ASN A 1 277 ? 8.553 23.315 -7.340 1.00 89.81 277 ASN A N 1
ATOM 2189 C CA . ASN A 1 277 ? 9.544 24.388 -7.315 1.00 89.81 277 ASN A CA 1
ATOM 2190 C C . ASN A 1 277 ? 10.541 24.079 -6.193 1.00 89.81 277 ASN A C 1
ATOM 2192 O O . ASN A 1 277 ? 10.168 24.168 -5.024 1.00 89.81 277 ASN A O 1
ATOM 2196 N N . GLY A 1 278 ? 11.779 23.721 -6.540 1.00 88.31 278 GLY A N 1
ATOM 2197 C CA . GLY A 1 278 ? 12.802 23.314 -5.571 1.00 88.31 278 GLY A CA 1
ATOM 2198 C C . GLY A 1 278 ? 13.003 21.799 -5.522 1.00 88.31 278 GLY A C 1
AT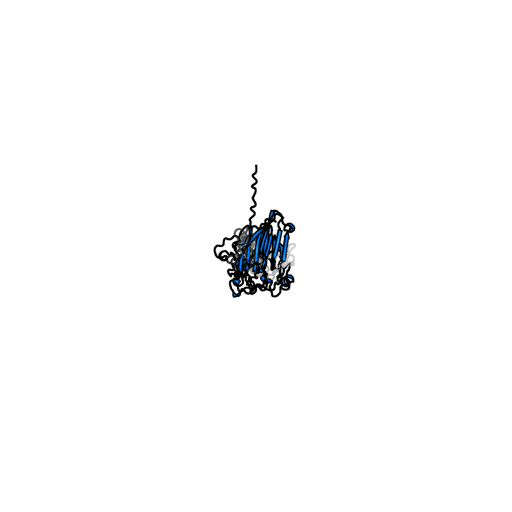OM 2199 O O . GLY A 1 278 ? 12.978 21.142 -6.563 1.00 88.31 278 GLY A O 1
ATOM 2200 N N . SER A 1 279 ? 13.250 21.257 -4.328 1.00 89.44 279 SER A N 1
ATOM 2201 C CA . SER A 1 279 ? 13.478 19.823 -4.138 1.00 89.44 279 SER A CA 1
ATOM 2202 C C . SER A 1 279 ? 12.156 19.056 -4.125 1.00 89.44 279 SER A C 1
ATOM 2204 O O . SER A 1 279 ? 11.169 19.512 -3.554 1.00 89.44 279 SER A O 1
ATOM 2206 N N . ILE A 1 280 ? 12.137 17.856 -4.710 1.00 89.12 280 ILE A N 1
ATOM 2207 C CA . ILE A 1 280 ? 10.966 16.962 -4.675 1.00 89.12 280 ILE A CA 1
ATOM 2208 C C . ILE A 1 280 ? 10.624 16.565 -3.233 1.00 89.12 280 ILE A C 1
ATOM 2210 O O . ILE A 1 280 ? 9.446 16.419 -2.913 1.00 89.12 280 ILE A O 1
ATOM 2214 N N . SER A 1 281 ? 11.640 16.450 -2.366 1.00 89.44 281 SER A N 1
ATOM 2215 C CA . SER A 1 281 ? 11.488 16.118 -0.942 1.00 89.44 281 SER A CA 1
ATOM 2216 C C . SER A 1 281 ? 10.472 17.008 -0.223 1.00 89.44 281 SER A C 1
ATOM 2218 O O . SER A 1 281 ? 9.762 16.544 0.660 1.00 89.44 281 SER A O 1
ATOM 2220 N N . ASP A 1 282 ? 10.360 18.274 -0.635 1.00 93.38 282 ASP A N 1
ATOM 2221 C CA . ASP A 1 282 ? 9.513 19.276 0.023 1.00 93.38 282 ASP A CA 1
ATOM 2222 C C . ASP A 1 282 ? 8.013 19.073 -0.268 1.00 93.38 282 ASP A C 1
ATOM 2224 O O . ASP A 1 282 ? 7.161 19.724 0.334 1.00 93.38 282 ASP A O 1
ATOM 2228 N N . TYR A 1 283 ? 7.687 18.176 -1.203 1.00 95.25 283 TYR A N 1
ATOM 2229 C CA . TYR A 1 283 ? 6.328 17.873 -1.659 1.00 95.25 283 TYR A CA 1
ATOM 2230 C C . TYR A 1 283 ? 5.930 16.417 -1.378 1.00 95.25 283 TYR A C 1
ATOM 2232 O O . TYR A 1 283 ? 4.877 15.969 -1.833 1.00 95.25 283 TYR A O 1
ATOM 2240 N N . CYS A 1 284 ? 6.769 15.667 -0.663 1.00 94.31 284 CYS A N 1
ATOM 2241 C CA . CYS A 1 284 ? 6.482 14.295 -0.271 1.00 94.31 284 CYS A CA 1
ATOM 2242 C C . CYS A 1 284 ? 5.331 14.228 0.741 1.00 94.31 284 CYS A C 1
ATOM 2244 O O . CYS A 1 284 ? 5.132 15.127 1.562 1.00 94.31 284 CYS A O 1
ATOM 2246 N N . TYR A 1 285 ? 4.570 13.139 0.682 1.00 93.94 285 TYR A N 1
ATOM 2247 C CA . TYR A 1 285 ? 3.516 12.847 1.644 1.00 93.94 285 TYR A CA 1
ATOM 2248 C C . TYR A 1 285 ? 4.007 11.793 2.634 1.00 93.94 285 TYR A C 1
ATOM 2250 O O . TYR A 1 285 ? 4.434 10.715 2.229 1.00 93.94 285 TYR A O 1
ATOM 2258 N N . HIS A 1 286 ? 3.901 12.096 3.927 1.00 92.75 286 HIS A N 1
ATOM 2259 C CA . HIS A 1 286 ? 4.280 11.195 5.016 1.00 92.75 286 HIS A CA 1
ATOM 2260 C C . HIS A 1 286 ? 3.032 10.873 5.830 1.00 92.75 286 HIS A C 1
ATOM 2262 O O . HIS A 1 286 ? 2.612 11.636 6.705 1.00 92.75 286 HIS A O 1
ATOM 2268 N N . HIS A 1 287 ? 2.381 9.764 5.494 1.00 88.81 287 HIS A N 1
ATOM 2269 C CA . HIS A 1 287 ? 1.166 9.352 6.184 1.00 88.81 287 HIS A CA 1
ATOM 2270 C C . HIS A 1 287 ? 1.534 8.502 7.395 1.00 88.81 287 HIS A C 1
ATOM 2272 O O . HIS A 1 287 ? 2.256 7.525 7.224 1.00 88.81 287 HIS A O 1
ATOM 2278 N N . PRO A 1 288 ? 1.044 8.802 8.611 1.00 87.62 288 PRO A N 1
ATOM 2279 C CA . PRO A 1 288 ? 1.180 7.869 9.720 1.00 87.62 288 PRO A CA 1
ATOM 2280 C C . PRO A 1 288 ? 0.656 6.496 9.294 1.00 87.62 288 PRO A C 1
ATOM 2282 O O . PRO A 1 288 ? -0.423 6.411 8.701 1.00 87.62 288 PRO A O 1
ATOM 2285 N N . LYS A 1 289 ? 1.409 5.427 9.575 1.00 86.19 289 LYS A N 1
ATOM 2286 C CA . LYS A 1 289 ? 0.921 4.060 9.371 1.00 86.19 289 LYS A CA 1
ATOM 2287 C C . LYS A 1 289 ? -0.436 3.931 10.058 1.00 86.19 289 LYS A C 1
ATOM 2289 O O . LYS A 1 289 ? -0.570 4.266 11.235 1.00 86.19 289 LYS A O 1
ATOM 2294 N N . GLU A 1 290 ? -1.434 3.478 9.304 1.00 71.50 290 GLU A N 1
ATOM 2295 C CA . GLU A 1 290 ? -2.806 3.311 9.781 1.00 71.50 290 GLU A CA 1
ATOM 2296 C C . GLU A 1 290 ? -2.819 2.537 11.112 1.00 71.50 290 GLU A C 1
ATOM 2298 O O . GLU A 1 290 ? -2.443 1.366 11.171 1.00 71.50 290 GLU A O 1
ATOM 2303 N N . LEU A 1 291 ? -3.277 3.182 12.192 1.00 66.88 291 LEU A N 1
ATOM 2304 C CA . LEU A 1 291 ? -3.444 2.578 13.526 1.00 66.88 291 LEU A CA 1
ATOM 2305 C C . LEU A 1 291 ? -4.741 1.754 13.632 1.00 66.88 291 LEU A C 1
ATOM 2307 O O . LEU A 1 291 ? -5.317 1.595 14.710 1.00 66.88 291 LEU A O 1
ATOM 2311 N N . TYR A 1 292 ? -5.268 1.290 12.502 1.00 55.34 292 TYR A N 1
ATOM 2312 C CA . TYR A 1 292 ? -6.671 0.930 12.407 1.00 55.34 292 TYR A CA 1
ATOM 2313 C C . TYR A 1 292 ? -6.909 -0.561 12.658 1.00 55.34 292 TYR A C 1
ATOM 2315 O O . TYR A 1 292 ? -6.678 -1.412 11.802 1.00 55.34 292 TYR A O 1
ATOM 2323 N N . ASN A 1 293 ? -7.482 -0.870 13.823 1.00 56.59 293 ASN A N 1
ATOM 2324 C CA . ASN A 1 293 ? -8.398 -1.997 13.946 1.00 56.59 293 ASN A CA 1
ATOM 2325 C C . ASN A 1 293 ? -9.663 -1.549 14.701 1.00 56.59 293 ASN A C 1
ATOM 2327 O O . ASN A 1 293 ? -9.664 -1.509 15.931 1.00 56.59 293 ASN A O 1
ATOM 2331 N N . PRO A 1 294 ? -10.762 -1.231 13.998 1.00 57.22 294 PRO A N 1
ATOM 2332 C CA . PRO A 1 294 ? -12.013 -0.792 14.615 1.00 57.22 294 PRO A CA 1
ATOM 2333 C C . PRO A 1 294 ? -12.746 -1.939 15.315 1.00 57.22 294 PRO A C 1
ATOM 2335 O O . PRO A 1 294 ? -13.756 -1.717 15.979 1.00 57.22 294 PRO A O 1
ATOM 2338 N N . SER A 1 295 ? -12.268 -3.174 15.147 1.00 63.19 295 SER A N 1
ATOM 2339 C CA . SER A 1 295 ? -12.997 -4.373 15.547 1.00 63.19 295 SER A CA 1
ATOM 2340 C C . SER A 1 295 ? -12.720 -4.790 16.985 1.00 63.19 295 SER A C 1
ATOM 2342 O O . SER A 1 295 ? -13.502 -5.561 17.534 1.00 63.19 295 SER A O 1
ATOM 2344 N N . ASN A 1 296 ? -11.613 -4.334 17.586 1.00 78.00 296 ASN A N 1
ATOM 2345 C CA . ASN A 1 296 ? -11.194 -4.775 18.913 1.00 78.00 296 ASN A CA 1
ATOM 2346 C C . ASN A 1 296 ? -11.100 -3.606 19.900 1.00 78.00 296 ASN A C 1
ATOM 2348 O O . ASN A 1 296 ? -10.057 -2.976 20.046 1.00 78.00 296 ASN A O 1
ATOM 2352 N N . LYS A 1 297 ? -12.192 -3.366 20.630 1.00 84.19 297 LYS A N 1
ATOM 2353 C CA . LYS A 1 297 ? -12.321 -2.317 21.655 1.00 84.19 297 LYS A CA 1
ATOM 2354 C C . LYS A 1 297 ? -11.478 -2.548 22.915 1.00 84.19 297 LYS A C 1
ATOM 2356 O O . LYS A 1 297 ? -11.520 -1.722 23.819 1.00 84.19 297 LYS A O 1
ATOM 2361 N N . CYS A 1 298 ? -10.747 -3.659 22.997 1.00 86.44 298 CYS A N 1
ATOM 2362 C CA . CYS A 1 298 ? -9.931 -4.011 24.159 1.00 86.44 298 CYS A CA 1
ATOM 2363 C C . CYS A 1 298 ? -8.462 -3.634 24.017 1.00 86.44 298 CYS A C 1
ATOM 2365 O O . CYS A 1 298 ? -7.711 -3.789 24.976 1.00 86.44 298 CYS A O 1
ATOM 2367 N N . PHE A 1 299 ? -8.041 -3.164 22.844 1.00 85.56 299 PHE A N 1
ATOM 2368 C CA . PHE A 1 299 ? -6.658 -2.796 22.586 1.00 85.56 299 PHE A CA 1
ATOM 2369 C C . PHE A 1 299 ? -6.597 -1.445 21.890 1.00 85.56 299 PHE A C 1
ATOM 2371 O O . PHE A 1 299 ? -7.388 -1.151 20.997 1.00 85.56 299 PHE A O 1
ATOM 2378 N N . THR A 1 300 ? -5.623 -0.639 22.286 1.00 82.88 300 THR A N 1
ATOM 2379 C CA . THR A 1 300 ? -5.165 0.496 21.493 1.00 82.88 300 THR A CA 1
ATOM 2380 C C . THR A 1 300 ? -3.927 0.075 20.714 1.00 82.88 300 THR A C 1
ATOM 2382 O O . THR A 1 300 ? -3.167 -0.780 21.166 1.00 82.88 300 THR A O 1
ATOM 2385 N N . HIS A 1 301 ? -3.738 0.643 19.532 1.00 83.88 301 HIS A N 1
ATOM 2386 C CA . HIS A 1 301 ? -2.599 0.346 18.676 1.00 83.88 301 HIS A CA 1
ATOM 2387 C C . HIS A 1 301 ? -1.711 1.580 18.627 1.00 83.88 301 HIS A C 1
ATOM 2389 O O . HIS A 1 301 ? -2.202 2.695 18.445 1.00 83.88 301 HIS A O 1
ATOM 2395 N N . GLN A 1 302 ? -0.410 1.392 18.810 1.00 84.31 302 GLN A N 1
ATOM 2396 C CA . GLN A 1 302 ? 0.575 2.463 18.705 1.00 84.31 302 GLN A CA 1
ATOM 2397 C C . GLN A 1 302 ? 1.758 1.972 17.883 1.00 84.31 302 GLN A C 1
ATOM 2399 O O . GLN A 1 302 ? 2.167 0.819 17.995 1.00 84.31 302 GLN A O 1
ATOM 2404 N N . CYS A 1 303 ? 2.311 2.847 17.048 1.00 87.69 303 CYS A N 1
ATOM 2405 C CA . CYS A 1 303 ? 3.515 2.506 16.313 1.00 87.69 303 CYS A CA 1
ATOM 2406 C C . CYS A 1 303 ? 4.750 2.606 17.213 1.00 87.69 303 CYS A C 1
ATOM 2408 O O . CYS A 1 303 ? 4.957 3.597 17.914 1.00 87.69 303 CYS A O 1
ATOM 2410 N N . ASN A 1 304 ? 5.589 1.582 17.152 1.00 87.12 304 ASN A N 1
ATOM 2411 C CA . ASN A 1 304 ? 6.883 1.541 17.798 1.00 87.12 304 ASN A CA 1
ATOM 2412 C C . ASN A 1 304 ? 7.916 2.290 16.952 1.00 87.12 304 ASN A C 1
ATOM 2414 O O . ASN A 1 304 ? 8.307 1.831 15.882 1.00 87.12 304 ASN A O 1
ATOM 2418 N N . ILE A 1 305 ? 8.399 3.425 17.455 1.00 87.69 305 ILE A N 1
ATOM 2419 C CA . ILE A 1 305 ? 9.334 4.302 16.732 1.00 87.69 305 ILE A CA 1
ATOM 2420 C C . ILE A 1 305 ? 10.700 3.670 16.431 1.00 87.69 305 ILE A C 1
ATOM 2422 O O . ILE A 1 305 ? 11.447 4.203 15.619 1.00 87.69 305 ILE A O 1
ATOM 2426 N N . THR A 1 306 ? 11.061 2.565 17.087 1.00 85.38 306 THR A N 1
ATOM 2427 C CA . THR A 1 306 ? 12.338 1.877 16.851 1.00 85.38 306 THR A CA 1
ATOM 2428 C C . THR A 1 306 ? 12.198 0.778 15.806 1.00 85.38 306 THR A C 1
ATOM 2430 O O . THR A 1 306 ? 13.096 0.593 14.991 1.00 85.38 306 THR A O 1
ATOM 2433 N N . THR A 1 307 ? 11.091 0.034 15.825 1.00 86.44 307 THR A N 1
ATOM 2434 C CA . THR A 1 307 ? 10.894 -1.128 14.941 1.00 86.44 307 THR A CA 1
ATOM 2435 C C . THR A 1 307 ? 9.991 -0.837 13.743 1.00 86.44 307 THR A C 1
ATOM 2437 O O . THR A 1 307 ? 10.021 -1.581 12.769 1.00 86.44 307 THR A O 1
ATOM 2440 N N . GLY A 1 308 ? 9.176 0.220 13.797 1.00 83.44 308 GLY A N 1
ATOM 2441 C CA . GLY A 1 308 ? 8.147 0.524 12.799 1.00 83.44 308 GLY A CA 1
ATOM 2442 C C . GLY A 1 308 ? 6.924 -0.390 12.843 1.00 83.44 308 GLY A C 1
ATOM 2443 O O . GLY A 1 308 ? 6.077 -0.310 11.946 1.00 83.44 308 GLY A O 1
ATOM 2444 N N . ASN A 1 309 ? 6.842 -1.271 13.843 1.00 86.31 309 ASN A N 1
ATOM 2445 C CA . ASN A 1 309 ? 5.724 -2.189 14.034 1.00 86.31 309 ASN A CA 1
ATOM 2446 C C . ASN A 1 309 ? 4.568 -1.496 14.759 1.00 86.31 309 ASN A C 1
ATOM 2448 O O . ASN A 1 309 ? 4.782 -0.610 15.583 1.00 86.31 309 ASN A O 1
ATOM 2452 N N . ILE A 1 310 ? 3.338 -1.917 14.460 1.00 85.75 310 ILE A N 1
ATOM 2453 C CA . ILE A 1 310 ? 2.147 -1.476 15.188 1.00 85.75 310 ILE A CA 1
ATOM 2454 C C . ILE A 1 310 ? 1.921 -2.434 16.360 1.00 85.75 310 ILE A C 1
ATOM 2456 O O . ILE A 1 310 ? 1.454 -3.557 16.167 1.00 85.75 310 ILE A O 1
ATOM 2460 N N . ASP A 1 311 ? 2.261 -1.985 17.565 1.00 85.50 311 ASP A N 1
ATOM 2461 C CA . ASP A 1 311 ? 2.134 -2.755 18.798 1.00 85.50 311 ASP A CA 1
ATOM 2462 C C . ASP A 1 311 ? 0.744 -2.532 19.421 1.00 85.50 311 ASP A C 1
ATOM 2464 O O . ASP A 1 311 ? 0.216 -1.414 19.445 1.00 85.50 311 ASP A O 1
ATOM 2468 N N . ALA A 1 312 ? 0.135 -3.608 19.924 1.00 84.75 312 ALA A N 1
ATOM 2469 C CA . ALA A 1 312 ? -1.169 -3.575 20.578 1.00 84.75 312 ALA A CA 1
ATOM 2470 C C . ALA A 1 312 ? -1.010 -3.519 22.103 1.00 84.75 312 ALA A C 1
ATOM 2472 O O . ALA A 1 312 ? -0.386 -4.390 22.710 1.00 84.75 312 ALA A O 1
ATOM 2473 N N . PHE A 1 313 ? -1.641 -2.530 22.729 1.00 83.38 313 PHE A N 1
ATOM 2474 C CA . PHE A 1 313 ? -1.636 -2.335 24.174 1.00 83.38 313 PHE A CA 1
ATOM 2475 C C . PHE A 1 313 ? -3.042 -2.560 24.730 1.00 83.38 313 PHE A C 1
ATOM 2477 O O . PHE A 1 313 ? -3.990 -1.932 24.247 1.00 83.38 313 PHE A O 1
ATOM 2484 N N . PRO A 1 314 ? -3.217 -3.446 25.726 1.00 85.75 314 PRO A N 1
ATOM 2485 C CA . PRO A 1 314 ? -4.524 -3.690 26.316 1.00 85.75 314 PRO A CA 1
ATOM 2486 C C . PRO A 1 314 ? -5.042 -2.425 27.005 1.00 85.75 314 PRO A C 1
ATOM 2488 O O . PRO A 1 314 ? -4.320 -1.772 27.758 1.00 85.75 314 PRO A O 1
ATOM 2491 N N . ILE A 1 315 ? -6.307 -2.094 26.758 1.00 84.38 315 ILE A N 1
ATOM 2492 C CA . ILE A 1 315 ? -7.007 -1.010 27.444 1.00 84.38 315 ILE A CA 1
ATOM 2493 C C . ILE A 1 315 ? -7.490 -1.567 28.789 1.00 84.38 315 ILE A C 1
ATOM 2495 O O . ILE A 1 315 ? -8.329 -2.473 28.800 1.00 84.38 315 ILE A O 1
ATOM 2499 N N . PRO A 1 316 ? -6.982 -1.069 29.931 1.00 84.81 316 PRO A N 1
ATOM 2500 C CA . PRO A 1 316 ? -7.499 -1.478 31.227 1.00 84.81 316 PRO A CA 1
ATOM 2501 C C . PRO A 1 316 ? -8.944 -0.993 31.370 1.00 84.81 316 PRO A C 1
ATOM 2503 O O . PRO A 1 316 ? -9.255 0.168 31.098 1.00 84.81 316 PRO A O 1
ATOM 2506 N N . CYS A 1 317 ? -9.834 -1.887 31.799 1.00 87.38 317 CYS A N 1
ATOM 2507 C CA . CYS A 1 317 ? -11.210 -1.508 32.091 1.00 87.38 317 CYS A CA 1
ATOM 2508 C C . CYS A 1 317 ? -11.257 -0.533 33.265 1.00 87.38 317 CYS A C 1
ATOM 2510 O O . CYS A 1 317 ? -10.538 -0.706 34.248 1.00 87.38 317 CYS A O 1
ATOM 2512 N N . LEU A 1 318 ? -12.119 0.479 33.151 1.00 90.31 318 LEU A N 1
ATOM 2513 C CA . LEU A 1 318 ? -12.332 1.472 34.197 1.00 90.31 318 LEU A CA 1
ATOM 2514 C C . LEU A 1 318 ? -12.735 0.779 35.505 1.00 90.31 318 LEU A C 1
ATOM 2516 O O . LEU A 1 318 ? -13.555 -0.142 35.482 1.00 90.31 318 LEU A O 1
ATOM 2520 N N . ASP A 1 319 ? -12.170 1.227 36.625 1.00 89.38 319 ASP A N 1
ATOM 2521 C CA . ASP A 1 319 ? -12.579 0.788 37.957 1.00 89.38 319 ASP A CA 1
ATOM 2522 C C . ASP A 1 319 ? -13.928 1.425 38.315 1.00 89.38 319 ASP A C 1
ATOM 2524 O O . ASP A 1 319 ? -14.014 2.627 38.563 1.00 89.38 319 ASP A O 1
ATOM 2528 N N . LEU A 1 320 ? -14.975 0.599 38.318 1.00 90.56 320 LEU A N 1
ATOM 2529 C CA . LEU A 1 320 ? -16.347 0.973 38.668 1.00 90.56 320 LEU A CA 1
ATOM 2530 C C . LEU A 1 320 ? -16.766 0.401 40.032 1.00 90.56 320 LEU A C 1
ATOM 2532 O O . LEU A 1 320 ? -17.951 0.223 40.313 1.00 90.56 320 LEU A O 1
ATOM 2536 N N . SER A 1 321 ? -15.801 0.125 40.915 1.00 88.44 321 SER A N 1
ATOM 2537 C CA . SER A 1 321 ? -16.075 -0.368 42.271 1.00 88.44 321 SER A CA 1
ATOM 2538 C C . SER A 1 321 ? -16.969 0.577 43.084 1.00 88.44 321 SER A C 1
ATOM 2540 O O . SER A 1 321 ? -17.783 0.114 43.881 1.00 88.44 321 SER A O 1
ATOM 2542 N N . LYS A 1 322 ? -16.889 1.893 42.843 1.00 89.56 322 LYS A N 1
ATOM 2543 C CA . LYS A 1 322 ? -17.769 2.902 43.463 1.00 89.56 322 LYS A CA 1
ATOM 2544 C C . LYS A 1 322 ? -19.225 2.827 43.001 1.00 89.56 322 LYS A C 1
ATOM 2546 O O . LYS A 1 322 ? -20.099 3.271 43.740 1.00 89.56 322 LYS A O 1
ATOM 2551 N N . ASP A 1 323 ? -19.470 2.228 41.844 1.00 89.81 323 ASP A N 1
ATOM 2552 C CA . ASP A 1 323 ? -20.806 1.969 41.302 1.00 89.81 323 ASP A CA 1
ATOM 2553 C C . ASP A 1 323 ? -21.274 0.542 41.627 1.00 89.81 323 ASP A C 1
ATOM 2555 O O . ASP A 1 323 ? -22.261 0.059 41.080 1.00 89.81 323 ASP A O 1
ATOM 2559 N N . CYS A 1 324 ? -20.557 -0.151 42.525 1.00 90.31 324 CYS A N 1
ATOM 2560 C CA . CYS A 1 324 ? -20.790 -1.547 42.876 1.00 90.31 324 CYS A CA 1
ATOM 2561 C C . CYS A 1 324 ? -20.745 -2.464 41.647 1.00 90.31 324 CYS A C 1
ATOM 2563 O O . CYS A 1 324 ? -21.468 -3.455 41.580 1.00 90.31 324 CYS A O 1
ATOM 2565 N N . LEU A 1 325 ? -19.890 -2.150 40.674 1.00 91.19 325 LEU A N 1
ATOM 2566 C CA . LEU A 1 325 ? -19.691 -2.951 39.476 1.00 91.19 325 LEU A CA 1
ATOM 2567 C C . LEU A 1 325 ? -18.306 -3.593 39.500 1.00 91.19 325 LEU A C 1
ATOM 2569 O O . LEU A 1 325 ? -17.284 -2.933 39.695 1.00 91.19 325 LEU A O 1
ATOM 2573 N N . LYS A 1 326 ? -18.264 -4.902 39.261 1.00 89.38 326 LYS A N 1
ATOM 2574 C CA . LYS A 1 326 ? -17.027 -5.667 39.125 1.00 89.38 326 LYS A CA 1
ATOM 2575 C C . LYS A 1 326 ? -16.721 -5.880 37.647 1.00 89.38 326 LYS A C 1
ATOM 2577 O O . LYS A 1 326 ? -17.577 -6.317 36.882 1.00 89.38 326 LYS A O 1
ATOM 2582 N N . SER A 1 327 ? -15.487 -5.578 37.246 1.00 88.69 327 SER A N 1
ATOM 2583 C CA . SER A 1 327 ? -15.010 -5.886 35.895 1.00 88.69 327 SER A CA 1
ATOM 2584 C C . SER A 1 327 ? -14.946 -7.400 35.699 1.00 88.69 327 SER A C 1
ATOM 2586 O O . SER A 1 327 ? -14.326 -8.104 36.500 1.00 88.69 327 SER A O 1
ATOM 2588 N N . LYS A 1 328 ? -15.584 -7.894 34.636 1.00 88.88 328 LYS A N 1
ATOM 2589 C CA . LYS A 1 328 ? -15.600 -9.316 34.280 1.00 88.88 328 LYS A CA 1
ATOM 2590 C C . LYS A 1 328 ? -14.511 -9.638 33.264 1.00 88.88 328 LYS A C 1
ATOM 2592 O O . LYS A 1 328 ? -13.634 -10.456 33.522 1.00 88.88 328 LYS A O 1
ATOM 2597 N N . ALA A 1 329 ? -14.588 -8.999 32.101 1.00 86.62 329 ALA A N 1
ATOM 2598 C CA . ALA A 1 329 ? -13.631 -9.114 31.006 1.00 86.62 329 ALA A CA 1
ATOM 2599 C C . ALA A 1 329 ? -13.891 -8.008 29.976 1.00 86.62 329 ALA A C 1
ATOM 2601 O O . ALA A 1 329 ? -14.989 -7.452 29.910 1.00 86.62 329 ALA A O 1
ATOM 2602 N N . CYS A 1 330 ? -12.905 -7.722 29.129 1.00 88.62 330 CYS A N 1
ATOM 2603 C CA . CYS A 1 330 ? -13.138 -6.922 27.936 1.00 88.62 330 CYS A CA 1
ATOM 2604 C C . CYS A 1 330 ? -13.529 -7.825 26.761 1.00 88.62 330 CYS A C 1
ATOM 2606 O O . CYS A 1 330 ? -12.815 -8.766 26.415 1.00 88.62 330 CYS A O 1
ATOM 2608 N N . ASN A 1 331 ? -14.673 -7.536 26.149 1.00 90.00 331 ASN A N 1
ATOM 2609 C CA . ASN A 1 331 ? -15.138 -8.177 24.930 1.00 90.00 331 ASN A CA 1
ATOM 2610 C C . ASN A 1 331 ? -14.675 -7.365 23.715 1.00 90.00 331 ASN A C 1
ATOM 2612 O O . ASN A 1 331 ? -14.847 -6.149 23.674 1.00 90.00 331 ASN A O 1
ATOM 2616 N N . THR A 1 332 ? -14.128 -8.030 22.700 1.00 86.44 332 THR A N 1
ATOM 2617 C CA . THR A 1 332 ? -13.527 -7.348 21.546 1.00 86.44 332 THR A CA 1
ATOM 2618 C C . THR A 1 332 ? -14.524 -6.469 20.780 1.00 86.44 332 THR A C 1
ATOM 2620 O O . THR A 1 332 ? -14.150 -5.393 20.326 1.00 86.44 332 THR A O 1
ATOM 2623 N N . SER A 1 333 ? -15.805 -6.840 20.705 1.00 86.56 333 SER A N 1
ATOM 2624 C CA . SER A 1 333 ? -16.839 -6.082 19.983 1.00 86.56 333 SER A CA 1
ATOM 2625 C C . SER A 1 333 ? -17.566 -5.048 20.850 1.00 86.56 333 SER A C 1
ATOM 2627 O O . SER A 1 333 ? -17.893 -3.949 20.384 1.00 86.56 333 SER A O 1
ATOM 2629 N N . THR A 1 334 ? -17.845 -5.374 22.115 1.00 87.25 334 THR A N 1
ATOM 2630 C CA . THR A 1 334 ? -18.645 -4.512 23.006 1.00 87.25 334 THR A CA 1
ATOM 2631 C C . THR A 1 334 ? -17.812 -3.684 23.982 1.00 87.25 334 THR A C 1
ATOM 2633 O O . THR A 1 334 ? -18.337 -2.725 24.535 1.00 87.25 334 THR A O 1
ATOM 2636 N N . GLY A 1 335 ? -16.522 -3.981 24.148 1.00 88.38 335 GLY A N 1
ATOM 2637 C CA . GLY A 1 335 ? -15.638 -3.340 25.123 1.00 88.38 335 GLY A CA 1
ATOM 2638 C C . GLY A 1 335 ? -15.731 -3.977 26.511 1.00 88.38 335 GLY A C 1
ATOM 2639 O O . GLY A 1 335 ? -16.135 -5.133 26.657 1.00 88.38 335 GLY A O 1
ATOM 2640 N N . CYS A 1 336 ? -15.332 -3.226 27.535 1.00 91.06 336 CYS A N 1
ATOM 2641 C CA . CYS A 1 336 ? -15.346 -3.669 28.928 1.00 91.06 336 CYS A CA 1
ATOM 2642 C C . CYS A 1 336 ? -16.746 -4.051 29.412 1.00 91.06 336 CYS A C 1
ATOM 2644 O O . CYS A 1 336 ? -17.694 -3.282 29.270 1.00 91.06 336 CYS A O 1
ATOM 2646 N N . GLN A 1 337 ? -16.857 -5.246 29.989 1.00 91.94 337 GLN A N 1
ATOM 2647 C CA . GLN A 1 337 ? -18.089 -5.776 30.555 1.00 91.94 337 GLN A CA 1
ATOM 2648 C C . GLN A 1 337 ? -18.000 -5.817 32.076 1.00 91.94 337 GLN A C 1
ATOM 2650 O O . GLN A 1 337 ? -16.970 -6.182 32.652 1.00 91.94 337 GLN A O 1
ATOM 2655 N N . TYR A 1 338 ? -19.122 -5.488 32.703 1.00 92.62 338 TYR A N 1
ATOM 2656 C CA . TYR A 1 338 ? -19.250 -5.355 34.143 1.00 92.62 338 TYR A CA 1
ATOM 2657 C C . TYR A 1 338 ? -20.439 -6.167 34.643 1.00 92.62 338 TYR A C 1
ATOM 2659 O O . TYR A 1 338 ? -21.420 -6.355 33.923 1.00 92.62 338 TYR A O 1
ATOM 2667 N N . GLU A 1 339 ? -20.345 -6.636 35.878 1.00 90.38 339 GLU A N 1
ATOM 2668 C CA . GLU A 1 339 ? -21.428 -7.302 36.597 1.00 90.38 339 GLU A CA 1
ATOM 2669 C C . GLU A 1 339 ? -21.651 -6.630 37.95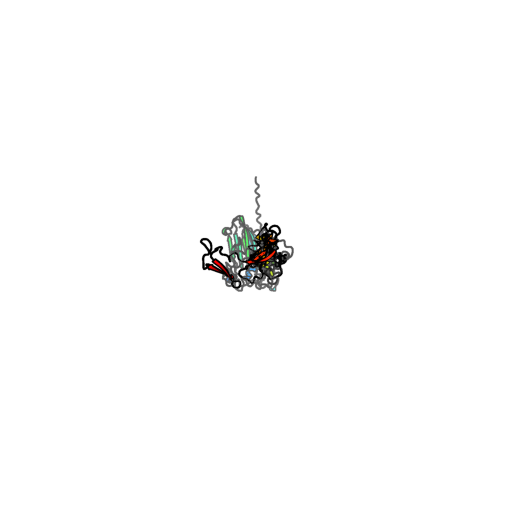3 1.00 90.38 339 GLU A C 1
ATOM 2671 O O . GLU A 1 339 ? -20.724 -6.053 38.525 1.00 90.38 339 GLU A O 1
ATOM 2676 N N . SER A 1 340 ? -22.883 -6.688 38.463 1.00 88.81 340 SER A N 1
ATOM 2677 C CA . SER A 1 340 ? -23.205 -6.145 39.783 1.00 88.81 340 SER A CA 1
ATOM 2678 C C . SER A 1 340 ? -22.451 -6.907 40.873 1.00 88.81 340 SER A C 1
ATOM 2680 O O . SER A 1 340 ? -22.504 -8.133 40.943 1.00 88.81 340 SER A O 1
ATOM 2682 N N . ALA A 1 341 ? -21.777 -6.173 41.753 1.00 87.38 341 ALA A N 1
ATOM 2683 C CA . ALA A 1 341 ? -21.244 -6.685 43.009 1.00 87.38 341 ALA A CA 1
ATOM 2684 C C . ALA A 1 341 ? -22.356 -6.871 44.062 1.00 87.38 341 ALA A C 1
ATOM 2686 O O . ALA A 1 341 ? -22.191 -7.652 45.001 1.00 87.38 341 ALA A O 1
ATOM 2687 N N . CYS A 1 342 ? -23.503 -6.204 43.893 1.00 89.75 342 CYS A N 1
ATOM 2688 C CA . CYS A 1 342 ? -24.679 -6.339 44.748 1.00 89.75 342 CYS A CA 1
ATOM 2689 C C . CYS A 1 342 ? -25.480 -7.582 44.355 1.00 89.75 342 CYS A C 1
ATOM 2691 O O . CYS A 1 342 ? -26.436 -7.499 43.590 1.00 89.75 342 CYS A O 1
ATOM 2693 N N . THR A 1 343 ? -25.052 -8.740 44.858 1.00 87.62 343 THR A N 1
ATOM 2694 C CA . THR A 1 343 ? -25.642 -10.053 44.524 1.00 87.62 343 THR A CA 1
ATOM 2695 C C . THR A 1 343 ? -26.509 -10.646 45.633 1.00 87.62 343 THR A C 1
ATOM 2697 O O . THR A 1 343 ? -27.237 -11.605 45.391 1.00 87.62 343 THR A O 1
ATOM 2700 N N . ASP A 1 344 ? -26.450 -10.084 46.842 1.00 89.94 344 ASP A N 1
ATOM 2701 C CA . ASP A 1 344 ? -27.302 -10.497 47.955 1.00 89.94 344 ASP A CA 1
ATOM 2702 C C . ASP A 1 344 ? -28.784 -10.177 47.687 1.00 89.94 344 ASP A C 1
ATOM 2704 O O . ASP A 1 344 ? -29.117 -9.099 47.194 1.00 89.94 344 ASP A O 1
ATOM 2708 N N . VAL A 1 345 ? -29.680 -11.096 48.057 1.00 89.94 345 VAL A N 1
ATOM 2709 C CA . VAL A 1 345 ? -31.143 -10.966 47.895 1.00 89.94 345 VAL A CA 1
ATOM 2710 C C . VAL A 1 345 ? -31.746 -9.798 48.687 1.00 89.94 345 VAL A C 1
ATOM 2712 O O . VAL A 1 345 ? -32.856 -9.342 48.380 1.00 89.94 345 VAL A O 1
ATOM 2715 N N . CYS A 1 346 ? -31.022 -9.311 49.696 1.00 91.88 346 CYS A N 1
ATOM 2716 C CA . CYS A 1 346 ? -31.372 -8.142 50.486 1.00 91.88 346 CYS A CA 1
ATOM 2717 C C . CYS A 1 346 ? -30.813 -6.832 49.949 1.00 91.88 346 CYS A C 1
ATOM 2719 O O . CYS A 1 346 ? -31.171 -5.779 50.474 1.00 91.88 346 CYS A O 1
ATOM 2721 N N . HIS A 1 347 ? -29.996 -6.853 48.898 1.00 92.69 347 HIS A N 1
ATOM 2722 C CA . HIS A 1 347 ? -29.650 -5.627 48.200 1.00 92.69 347 HIS A CA 1
ATOM 2723 C C . HIS A 1 347 ? -30.797 -5.177 47.294 1.00 92.69 347 HIS A C 1
ATOM 2725 O O . HIS A 1 347 ? -31.519 -5.987 46.705 1.00 92.69 347 HIS A O 1
ATOM 2731 N N . ILE A 1 348 ? -30.970 -3.865 47.192 1.00 86.81 348 ILE A N 1
ATOM 2732 C CA . ILE A 1 348 ? -31.870 -3.261 46.217 1.00 86.81 348 ILE A CA 1
ATOM 2733 C C . ILE A 1 348 ? -31.167 -3.283 44.857 1.00 86.81 348 ILE A C 1
ATOM 2735 O O . ILE A 1 348 ? -30.006 -2.890 44.723 1.00 86.81 348 ILE A O 1
ATOM 2739 N N . GLU A 1 349 ? -31.867 -3.775 43.837 1.00 80.38 349 GLU A N 1
ATOM 2740 C CA . GLU A 1 349 ? -31.312 -3.891 42.493 1.00 80.38 349 GLU A CA 1
ATOM 2741 C C . GLU A 1 349 ? -30.930 -2.509 41.941 1.00 80.38 349 GLU A C 1
ATOM 2743 O O . GLU A 1 349 ? -31.707 -1.557 42.018 1.00 80.38 349 GLU A O 1
ATOM 2748 N N . ASN A 1 350 ? -29.728 -2.402 41.368 1.00 74.44 350 ASN A N 1
ATOM 2749 C CA . ASN A 1 350 ? -29.191 -1.179 40.761 1.00 74.44 350 ASN A CA 1
ATOM 2750 C C . ASN A 1 350 ? -29.065 0.036 41.705 1.00 74.44 350 ASN A C 1
ATOM 2752 O O . ASN A 1 350 ? -28.885 1.154 41.222 1.00 74.44 350 ASN A O 1
ATOM 2756 N N . GLN A 1 351 ? -29.114 -0.157 43.029 1.00 86.50 351 GLN A N 1
ATOM 2757 C CA . GLN A 1 351 ? -28.871 0.913 44.000 1.00 86.50 351 GLN A CA 1
ATOM 2758 C C . GLN A 1 351 ? -27.541 0.717 44.728 1.00 86.50 351 GLN A C 1
ATOM 2760 O O . GLN A 1 351 ? -27.341 -0.210 45.517 1.00 86.50 351 GLN A O 1
ATOM 2765 N N . CYS A 1 352 ? -26.610 1.621 44.431 1.00 88.88 352 CYS A N 1
ATOM 2766 C CA . CYS A 1 352 ? -25.279 1.662 45.010 1.00 88.88 352 CYS A CA 1
ATOM 2767 C C . CYS A 1 352 ? -24.927 3.093 45.402 1.00 88.88 352 CYS A C 1
ATOM 2769 O O . CYS A 1 352 ? -25.137 4.031 44.633 1.00 88.88 352 CYS A O 1
ATOM 2771 N N . ILE A 1 353 ? -24.334 3.251 46.584 1.00 88.69 353 ILE A N 1
ATOM 2772 C CA . ILE A 1 353 ? -23.846 4.536 47.075 1.00 88.69 353 ILE A CA 1
ATOM 2773 C C . ILE A 1 353 ? -22.378 4.364 47.471 1.00 88.69 353 ILE A C 1
ATOM 2775 O O . ILE A 1 353 ? -22.062 3.743 48.486 1.00 88.69 353 ILE A O 1
ATOM 2779 N N . ASN A 1 354 ? -21.465 4.924 46.669 1.00 87.50 354 ASN A N 1
ATOM 2780 C CA . ASN A 1 354 ? -20.013 4.900 46.906 1.00 87.50 354 ASN A CA 1
ATOM 2781 C C . ASN A 1 354 ? -19.447 3.492 47.196 1.00 87.50 354 ASN A C 1
ATOM 2783 O O . ASN A 1 354 ? -18.671 3.302 48.134 1.00 87.50 354 ASN A O 1
ATOM 2787 N N . GLY A 1 355 ? -19.836 2.501 46.394 1.00 86.88 355 GLY A N 1
ATOM 2788 C CA . GLY A 1 355 ? -19.353 1.121 46.490 1.00 86.88 355 GLY A CA 1
ATOM 2789 C C . GLY A 1 355 ? -20.004 0.294 47.597 1.00 86.88 355 GLY A C 1
ATOM 2790 O O . GLY A 1 355 ? -19.555 -0.816 47.877 1.00 86.88 355 GLY A O 1
ATOM 2791 N N . LYS A 1 356 ? -21.057 0.817 48.235 1.00 90.06 356 LYS A N 1
ATOM 2792 C CA . LYS A 1 356 ? -21.901 0.069 49.168 1.00 90.06 356 LYS A CA 1
ATOM 2793 C C . LYS A 1 356 ? -23.274 -0.156 48.553 1.00 90.06 356 LYS A C 1
ATOM 2795 O O . LYS A 1 356 ? -23.933 0.796 48.141 1.00 90.06 356 LYS A O 1
ATOM 2800 N N . CYS A 1 357 ? -23.681 -1.418 48.520 1.00 91.25 357 CYS A N 1
ATOM 2801 C CA . CYS A 1 357 ? -25.005 -1.825 48.080 1.00 91.25 357 CYS A CA 1
ATOM 2802 C C . CYS A 1 357 ? -26.052 -1.338 49.074 1.00 91.25 357 CYS A C 1
ATOM 2804 O O . CYS A 1 357 ? -25.892 -1.513 50.285 1.00 91.25 357 CYS A O 1
ATOM 2806 N N . GLU A 1 358 ? -27.113 -0.726 48.565 1.00 91.75 358 GLU A N 1
ATOM 2807 C CA . GLU A 1 358 ? -28.227 -0.319 49.406 1.00 91.75 358 GLU A CA 1
ATOM 2808 C C . GLU A 1 358 ? -29.014 -1.559 49.841 1.00 91.75 358 GLU A C 1
ATOM 2810 O O . GLU A 1 358 ? -29.311 -2.439 49.031 1.00 91.75 358 GLU A O 1
ATOM 2815 N N . VAL A 1 359 ? -29.300 -1.664 51.138 1.00 91.81 359 VAL A N 1
ATOM 2816 C CA . VAL A 1 359 ? -29.996 -2.814 51.727 1.00 91.81 359 VAL A CA 1
ATOM 2817 C C . VAL A 1 359 ? -31.477 -2.474 51.855 1.00 91.81 359 VAL A C 1
ATOM 2819 O O . VAL A 1 359 ? -31.824 -1.366 52.263 1.00 91.81 359 VAL A O 1
ATOM 2822 N N . LYS A 1 360 ? -32.352 -3.431 51.543 1.00 92.94 360 LYS A N 1
ATOM 2823 C CA . LYS A 1 360 ? -33.803 -3.304 51.707 1.00 92.94 360 LYS A CA 1
ATOM 2824 C C . LYS A 1 360 ? -34.142 -2.939 53.154 1.00 92.94 360 LYS A C 1
ATOM 2826 O O . LYS A 1 360 ? -33.860 -3.702 54.079 1.00 92.94 360 LYS A O 1
ATOM 2831 N N . SER A 1 361 ? -34.740 -1.766 53.341 1.00 92.62 361 SER A N 1
ATOM 2832 C CA . SER A 1 361 ? -35.230 -1.300 54.639 1.00 92.62 361 SER A CA 1
ATOM 2833 C C . SER A 1 361 ? -36.509 -2.036 55.060 1.00 92.62 361 SER A C 1
ATOM 2835 O O . SER A 1 361 ? -37.125 -2.748 54.263 1.00 92.62 361 SER A O 1
ATOM 2837 N N . SER A 1 362 ? -36.943 -1.830 56.308 1.00 90.81 362 SER A N 1
ATOM 2838 C CA . SER A 1 362 ? -38.254 -2.293 56.783 1.00 90.81 362 SER A CA 1
ATOM 2839 C C . SER A 1 362 ? -39.385 -1.787 55.891 1.00 90.81 362 SER A C 1
ATOM 2841 O O . SER A 1 362 ? -40.252 -2.562 55.507 1.00 90.81 362 SER A O 1
ATOM 2843 N N . ASP A 1 363 ? -39.332 -0.516 55.496 1.00 90.69 363 ASP A N 1
ATOM 2844 C CA . ASP A 1 363 ? -40.365 0.118 54.674 1.00 90.69 363 ASP A CA 1
ATOM 2845 C C . ASP A 1 363 ? -40.365 -0.453 53.253 1.00 90.69 363 ASP A C 1
ATOM 2847 O O . ASP A 1 363 ? -41.422 -0.722 52.685 1.00 90.69 363 ASP A O 1
ATOM 2851 N N . TYR A 1 364 ? -39.175 -0.716 52.701 1.00 92.62 364 TYR A N 1
ATOM 2852 C CA . TYR A 1 364 ? -39.044 -1.406 51.420 1.00 92.62 364 TYR A CA 1
ATOM 2853 C C . TYR A 1 364 ? -39.684 -2.795 51.487 1.00 92.62 364 TYR A C 1
ATOM 2855 O O . TYR A 1 364 ? -40.466 -3.158 50.611 1.00 92.62 364 TYR A O 1
ATOM 2863 N N . CYS A 1 365 ? -39.376 -3.572 52.530 1.00 93.19 365 CYS A N 1
ATOM 2864 C CA . CYS A 1 365 ? -39.933 -4.911 52.699 1.00 93.19 365 CYS A CA 1
ATOM 2865 C C . CYS A 1 365 ? -41.442 -4.903 52.971 1.00 93.19 365 CYS A C 1
ATOM 2867 O O . CYS A 1 365 ? -42.142 -5.786 52.476 1.00 93.19 365 CYS A O 1
ATOM 2869 N N . ALA A 1 366 ? -41.949 -3.897 53.682 1.00 91.62 366 ALA A N 1
ATOM 2870 C CA . ALA A 1 366 ? -43.375 -3.686 53.892 1.00 91.62 366 ALA A CA 1
ATOM 2871 C C . ALA A 1 366 ? -44.111 -3.486 52.563 1.00 91.62 366 ALA A C 1
ATOM 2873 O O . ALA A 1 366 ? -45.064 -4.200 52.267 1.00 91.62 366 ALA A O 1
ATOM 2874 N N . ILE A 1 367 ? -43.611 -2.585 51.716 1.00 91.50 367 ILE A N 1
ATOM 2875 C CA . ILE A 1 367 ? -44.191 -2.332 50.392 1.00 91.50 367 ILE A CA 1
ATOM 2876 C C . ILE A 1 367 ? -44.018 -3.552 49.475 1.00 91.50 367 ILE A C 1
ATOM 2878 O O . ILE A 1 367 ? -44.928 -3.891 48.723 1.00 91.50 367 ILE A O 1
ATOM 2882 N N . GLN A 1 368 ? -42.874 -4.240 49.525 1.00 91.69 368 GLN A N 1
ATOM 2883 C CA . GLN A 1 368 ? -42.625 -5.407 48.676 1.00 91.69 368 GLN A CA 1
ATOM 2884 C C . GLN A 1 368 ? -43.581 -6.573 48.982 1.00 91.69 368 GLN A C 1
ATOM 2886 O O . GLN A 1 368 ? -43.998 -7.265 48.052 1.00 91.69 368 GLN A O 1
ATOM 2891 N N . LEU A 1 369 ? -43.894 -6.818 50.259 1.00 92.88 369 LEU A N 1
ATOM 2892 C CA . LEU A 1 369 ? -44.740 -7.942 50.675 1.00 92.88 369 LEU A CA 1
ATOM 2893 C C . LEU A 1 369 ? -46.234 -7.595 50.679 1.00 92.88 369 LEU A C 1
ATOM 2895 O O . LEU A 1 369 ? -47.043 -8.414 50.245 1.00 92.88 369 LEU A O 1
ATOM 2899 N N . ASP A 1 370 ? -46.594 -6.385 51.110 1.00 91.88 370 ASP A N 1
ATOM 2900 C CA . ASP A 1 370 ? -47.985 -5.988 51.359 1.00 91.88 370 ASP A CA 1
ATOM 2901 C C . ASP A 1 370 ? -48.496 -4.870 50.419 1.00 91.88 370 ASP A C 1
ATOM 2903 O O . ASP A 1 370 ? -49.690 -4.547 50.412 1.00 91.88 370 ASP A O 1
ATOM 2907 N N . GLY A 1 371 ? -47.628 -4.282 49.590 1.00 89.31 371 GLY A N 1
ATOM 2908 C CA . GLY A 1 371 ? -47.979 -3.198 48.667 1.00 89.31 371 GLY A CA 1
ATOM 2909 C C . GLY A 1 371 ? -48.426 -1.925 49.390 1.00 89.31 371 GLY A C 1
ATOM 2910 O O . GLY A 1 371 ? -47.853 -1.531 50.403 1.00 89.31 371 GLY A O 1
ATOM 2911 N N . ASP A 1 372 ? -49.488 -1.289 48.885 1.00 86.88 372 ASP A N 1
ATOM 2912 C CA . ASP A 1 372 ? -50.066 -0.070 49.479 1.00 86.88 372 ASP A CA 1
ATOM 2913 C C . ASP A 1 372 ? -50.843 -0.333 50.785 1.00 86.88 372 ASP A C 1
ATOM 2915 O O . ASP A 1 372 ? -51.314 0.603 51.432 1.00 86.88 372 ASP A O 1
ATOM 2919 N N . LYS A 1 373 ? -51.021 -1.603 51.173 1.00 87.00 373 LYS A N 1
ATOM 2920 C CA . LYS A 1 373 ? -51.784 -2.019 52.359 1.00 87.00 373 LYS A CA 1
ATOM 2921 C C . LYS A 1 373 ? -50.879 -2.677 53.394 1.00 87.00 373 LYS A C 1
ATOM 2923 O O . LYS A 1 373 ? -51.142 -3.798 53.817 1.00 87.00 373 LYS A O 1
ATOM 2928 N N . VAL A 1 374 ? -49.827 -1.964 53.786 1.00 88.25 374 VAL A N 1
ATOM 2929 C CA . VAL A 1 374 ? -48.881 -2.410 54.815 1.00 88.25 374 VAL A CA 1
ATOM 2930 C C . VAL A 1 374 ? -49.624 -2.806 56.089 1.00 88.25 374 VAL A C 1
ATOM 2932 O O . VAL A 1 374 ? -50.303 -1.980 56.702 1.00 88.25 374 VAL A O 1
ATOM 2935 N N . ASP A 1 375 ? -49.467 -4.062 56.508 1.00 89.62 375 ASP A N 1
ATOM 2936 C CA . ASP A 1 375 ? -49.986 -4.526 57.787 1.00 89.62 375 ASP A CA 1
ATOM 2937 C C . ASP A 1 375 ? -49.192 -3.895 58.939 1.00 89.62 375 ASP A C 1
ATOM 2939 O O . ASP A 1 375 ? -48.043 -4.247 59.216 1.00 89.62 375 ASP A O 1
ATOM 2943 N N . ILE A 1 376 ? -49.848 -2.946 59.599 1.00 88.56 376 ILE A N 1
ATOM 2944 C CA . ILE A 1 376 ? -49.400 -2.198 60.774 1.00 88.56 376 ILE A CA 1
ATOM 2945 C C . ILE A 1 376 ? -49.113 -3.101 61.996 1.00 88.56 376 ILE A C 1
ATOM 2947 O O . ILE A 1 376 ? -48.364 -2.711 62.903 1.00 88.56 376 ILE A O 1
ATOM 2951 N N . CYS A 1 377 ? -49.648 -4.324 62.000 1.00 90.38 377 CYS A N 1
ATOM 2952 C CA . CYS A 1 377 ? -49.441 -5.345 63.023 1.00 90.38 377 CYS A CA 1
ATOM 2953 C C . CYS A 1 377 ? -48.306 -6.324 62.705 1.00 90.38 377 CYS A C 1
ATOM 2955 O O . CYS A 1 377 ? -48.109 -7.305 63.428 1.00 90.38 377 CYS A O 1
ATOM 2957 N N . SER A 1 378 ? -47.511 -6.025 61.679 1.00 92.06 378 SER A N 1
ATOM 2958 C CA . SER A 1 378 ? -46.352 -6.814 61.285 1.00 92.06 378 SER A CA 1
ATOM 2959 C C . SER A 1 378 ? -45.048 -6.015 61.354 1.00 92.06 378 SER A C 1
ATOM 2961 O O . SER A 1 378 ? -45.020 -4.792 61.213 1.00 92.06 378 SER A O 1
ATOM 2963 N N . VAL A 1 379 ? -43.947 -6.726 61.586 1.00 91.69 379 VAL A N 1
ATOM 2964 C CA . VAL A 1 379 ? -42.574 -6.224 61.492 1.00 91.69 379 VAL A CA 1
ATOM 2965 C C . VAL A 1 379 ? -41.951 -6.786 60.223 1.00 91.69 379 VAL A C 1
ATOM 2967 O O . VAL A 1 379 ? -41.983 -7.995 59.981 1.00 91.69 379 VAL A O 1
ATOM 2970 N N . TYR A 1 380 ? -41.367 -5.892 59.432 1.00 93.94 380 TYR A N 1
ATOM 2971 C CA . TYR A 1 380 ? -40.723 -6.217 58.168 1.00 93.94 380 TYR A CA 1
ATOM 2972 C C . TYR A 1 380 ? -39.224 -6.025 58.293 1.00 93.94 380 TYR A C 1
ATOM 2974 O O . TYR A 1 380 ? -38.746 -5.016 58.816 1.00 93.94 380 TYR A O 1
ATOM 2982 N N . SER A 1 381 ? -38.478 -6.983 57.776 1.00 93.88 381 SER A N 1
ATOM 2983 C CA . SER A 1 381 ? -37.027 -6.917 57.679 1.00 93.88 381 SER A CA 1
ATOM 2984 C C . SER A 1 381 ? -36.573 -7.741 56.483 1.00 93.88 381 SER A C 1
ATOM 2986 O O . SER A 1 381 ? -37.368 -8.459 55.877 1.00 93.88 381 SER A O 1
ATOM 2988 N N . CYS A 1 382 ? -35.302 -7.624 56.111 1.00 93.31 382 CYS A N 1
ATOM 2989 C CA . CYS A 1 382 ? -34.715 -8.491 55.104 1.00 93.31 382 CYS A CA 1
ATOM 2990 C C . CYS A 1 382 ? -33.748 -9.477 55.753 1.00 93.31 382 CYS A C 1
ATOM 2992 O O . CYS A 1 382 ? -32.870 -9.072 56.515 1.00 93.31 382 CYS A O 1
ATOM 2994 N N . ASP A 1 383 ? -33.908 -10.757 55.430 1.00 92.50 383 ASP A N 1
ATOM 2995 C CA . ASP A 1 383 ? -33.047 -11.847 55.867 1.00 92.50 383 ASP A CA 1
ATOM 2996 C C . ASP A 1 383 ? -32.592 -12.666 54.652 1.00 92.50 383 ASP A C 1
ATOM 2998 O O . ASP A 1 383 ? -33.362 -13.405 54.027 1.00 92.50 383 ASP A O 1
ATOM 3002 N N . SER A 1 384 ? -31.304 -12.551 54.324 1.00 91.75 384 SER A N 1
ATOM 3003 C CA . SER A 1 384 ? -30.696 -13.239 53.185 1.00 91.75 384 SER A CA 1
ATOM 3004 C C . SER A 1 384 ? -30.758 -14.762 53.312 1.00 91.75 384 SER A C 1
ATOM 3006 O O . SER A 1 384 ? -30.830 -15.459 52.301 1.00 91.75 384 SER A O 1
ATOM 3008 N N . SER A 1 385 ? -30.779 -15.295 54.539 1.00 90.44 385 SER A N 1
ATOM 3009 C CA . SER A 1 385 ? -30.882 -16.737 54.788 1.00 90.44 385 SER A CA 1
ATOM 3010 C C . SER A 1 385 ? -32.285 -17.287 54.519 1.00 90.44 385 SER A C 1
ATOM 3012 O O . SER A 1 385 ? -32.429 -18.458 54.170 1.00 90.44 385 SER A O 1
ATOM 3014 N N . GLN A 1 386 ? -33.305 -16.431 54.616 1.00 89.88 386 GLN A N 1
ATOM 3015 C CA . GLN A 1 386 ? -34.701 -16.760 54.316 1.00 89.88 386 GLN A CA 1
ATOM 3016 C C . GLN A 1 386 ? -35.126 -16.327 52.908 1.00 89.88 386 GLN A C 1
ATOM 3018 O O . GLN A 1 386 ? -36.300 -16.414 52.556 1.00 89.88 386 GLN A O 1
ATOM 3023 N N . GLY A 1 387 ? -34.173 -15.902 52.076 1.00 88.94 387 GLY A N 1
ATOM 3024 C CA . GLY A 1 387 ? -34.422 -15.583 50.674 1.00 88.94 387 GLY A CA 1
ATOM 3025 C C . GLY A 1 387 ? -34.958 -14.174 50.414 1.00 88.94 387 GLY A C 1
ATOM 3026 O O . GLY A 1 387 ? -35.438 -13.925 49.309 1.00 88.94 387 GLY A O 1
ATOM 3027 N N . GLY A 1 388 ? -34.855 -13.241 51.370 1.00 92.75 388 GLY A N 1
ATOM 3028 C CA . GLY A 1 388 ? -35.171 -11.827 51.150 1.00 92.75 388 GLY A CA 1
ATOM 3029 C C . GLY A 1 388 ? -36.051 -11.215 52.236 1.00 92.75 388 GLY A C 1
ATOM 3030 O O . GLY A 1 388 ? -35.813 -11.408 53.424 1.00 92.75 388 GLY A O 1
ATOM 3031 N N . CYS A 1 389 ? -37.036 -10.411 51.833 1.00 94.38 389 CYS A N 1
ATOM 3032 C CA . CYS A 1 389 ? -37.931 -9.747 52.775 1.00 94.38 389 CYS A CA 1
ATOM 3033 C C . CYS A 1 389 ? -38.800 -10.760 53.521 1.00 94.38 389 CYS A C 1
ATOM 3035 O O . CYS A 1 389 ? -39.446 -11.607 52.905 1.00 94.38 389 CYS A O 1
ATOM 3037 N N . ILE A 1 390 ? -38.844 -10.619 54.840 1.00 93.94 390 ILE A N 1
ATOM 3038 C CA . ILE A 1 390 ? -39.645 -11.433 55.745 1.00 93.94 390 ILE A CA 1
ATOM 3039 C C . ILE A 1 390 ? -40.658 -10.560 56.486 1.00 93.94 390 ILE A C 1
ATOM 3041 O O . ILE A 1 390 ? -40.428 -9.375 56.737 1.00 93.94 390 ILE A O 1
ATOM 3045 N N . LYS A 1 391 ? -41.787 -11.178 56.837 1.00 94.19 391 LYS A N 1
ATOM 3046 C CA . LYS A 1 391 ? -42.886 -10.585 57.598 1.00 94.19 391 LYS A CA 1
ATOM 3047 C C . LYS A 1 391 ? -43.091 -11.404 58.866 1.00 94.19 391 LYS A C 1
ATOM 3049 O O . LYS A 1 391 ? -43.287 -12.616 58.788 1.00 94.19 391 LYS A O 1
ATOM 3054 N N . GLN A 1 392 ? -43.020 -10.754 60.021 1.00 91.75 392 GLN A N 1
ATOM 3055 C CA . GLN A 1 392 ? -43.217 -11.377 61.331 1.00 91.75 392 GLN A CA 1
ATOM 3056 C C . GLN A 1 392 ? -44.322 -10.649 62.093 1.00 91.75 392 GLN A C 1
ATOM 3058 O O . GLN A 1 392 ? -44.461 -9.436 61.958 1.00 91.75 392 GLN A O 1
ATOM 3063 N N . GLU A 1 393 ? -45.091 -11.359 62.919 1.00 90.06 393 GLU A N 1
ATOM 3064 C CA . GLU A 1 393 ? -46.091 -10.704 63.771 1.00 90.06 393 GLU A CA 1
ATOM 3065 C C . GLU A 1 393 ? -45.412 -9.765 64.777 1.00 90.06 393 GLU A C 1
ATOM 3067 O O . GLU A 1 393 ? -44.448 -10.137 65.452 1.00 90.06 393 GLU A O 1
ATOM 3072 N N . LYS A 1 394 ? -45.924 -8.539 64.900 1.00 88.00 394 LYS A N 1
ATOM 3073 C CA . LYS A 1 394 ? -45.386 -7.524 65.815 1.00 88.00 394 LYS A CA 1
ATOM 3074 C C . LYS A 1 394 ? -45.674 -7.851 67.278 1.00 88.00 394 LYS A C 1
ATOM 3076 O O . LYS A 1 394 ? -44.821 -7.653 68.141 1.00 88.00 394 LYS A O 1
ATOM 3081 N N . CYS A 1 395 ? -46.874 -8.352 67.553 1.00 88.12 395 CYS A N 1
ATOM 3082 C CA . CYS A 1 395 ? -47.365 -8.620 68.899 1.00 88.12 395 CYS A CA 1
ATOM 3083 C C . CYS A 1 395 ? -47.287 -10.116 69.198 1.00 88.12 395 CYS A C 1
ATOM 3085 O O . CYS A 1 395 ? -48.266 -10.842 69.079 1.00 88.12 395 CYS A O 1
ATOM 3087 N N . GLN A 1 396 ? -46.089 -10.573 69.556 1.00 84.62 396 GLN A N 1
ATOM 3088 C CA . GLN A 1 396 ? -45.829 -11.977 69.860 1.00 84.62 396 GLN A CA 1
ATOM 3089 C C . GLN A 1 396 ? -46.498 -12.392 71.174 1.00 84.62 396 GLN A C 1
ATOM 3091 O O . GLN A 1 396 ? -46.374 -11.715 72.198 1.00 84.62 396 GLN A O 1
ATOM 3096 N N . GLN A 1 397 ? -47.162 -13.544 71.154 1.00 81.69 397 GLN A N 1
ATOM 3097 C CA . GLN A 1 397 ? -47.764 -14.143 72.336 1.00 81.69 397 GLN A CA 1
ATOM 3098 C C . GLN A 1 397 ? -46.673 -14.552 73.342 1.00 81.69 397 GLN A C 1
ATOM 3100 O O . GLN A 1 397 ? -45.781 -15.345 73.036 1.00 81.69 397 GLN A O 1
ATOM 3105 N N . GLY A 1 398 ? -46.749 -14.014 74.561 1.00 75.44 398 GLY A N 1
ATOM 3106 C CA . GLY A 1 398 ? -45.848 -14.384 75.653 1.00 75.44 398 GLY A CA 1
ATOM 3107 C C . GLY A 1 398 ? -46.068 -15.819 76.150 1.00 75.44 398 GLY A C 1
ATOM 3108 O O . GLY A 1 398 ? -47.070 -16.465 75.841 1.00 75.44 398 GLY A O 1
ATOM 3109 N N . SER A 1 399 ? -45.150 -16.316 76.984 1.00 80.44 399 SER A N 1
ATOM 3110 C CA . SER A 1 399 ? -45.237 -17.668 77.562 1.00 80.44 399 SER A CA 1
ATOM 3111 C C . SER A 1 399 ? -46.453 -17.876 78.474 1.00 80.44 399 SER A C 1
ATOM 3113 O O . SER A 1 399 ? -46.906 -19.006 78.633 1.00 80.44 399 SER A O 1
ATOM 3115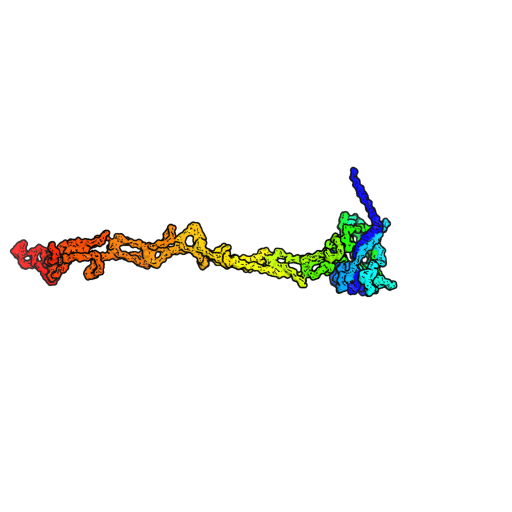 N N . ASN A 1 400 ? -46.993 -16.799 79.053 1.00 83.00 400 ASN A N 1
ATOM 3116 C CA . ASN A 1 400 ? -48.165 -16.845 79.918 1.00 83.00 400 ASN A CA 1
ATOM 3117 C C . ASN A 1 400 ? -49.460 -16.878 79.091 1.00 83.00 400 ASN A C 1
ATOM 3119 O O . ASN A 1 400 ? -49.888 -15.861 78.551 1.00 83.00 400 ASN A O 1
ATOM 3123 N N . LYS A 1 401 ? -50.121 -18.036 79.050 1.00 83.31 401 LYS A N 1
ATOM 3124 C CA . LYS A 1 401 ? -51.380 -18.249 78.320 1.00 83.31 401 LYS A CA 1
ATOM 3125 C C . LYS A 1 401 ? -52.610 -17.633 78.987 1.00 83.31 401 LYS A C 1
ATOM 3127 O O . LYS A 1 401 ? -53.676 -17.646 78.387 1.00 83.31 401 LYS A O 1
ATOM 3132 N N . CYS A 1 402 ? -52.486 -17.094 80.200 1.00 81.00 402 CYS A N 1
ATOM 3133 C CA . CYS A 1 402 ? -53.548 -16.307 80.837 1.00 81.00 402 CYS A CA 1
ATOM 3134 C C . CYS A 1 402 ? -53.620 -14.868 80.322 1.00 81.00 402 CYS A C 1
ATOM 3136 O O . CYS A 1 402 ? -54.543 -14.141 80.683 1.00 81.00 402 CYS A O 1
ATOM 3138 N N . ILE A 1 403 ? -52.651 -14.460 79.505 1.00 84.06 403 ILE A N 1
ATOM 3139 C CA . ILE A 1 403 ? -52.557 -13.129 78.927 1.00 84.06 403 ILE A CA 1
ATOM 3140 C C . ILE A 1 403 ? -52.610 -13.293 77.416 1.00 84.06 403 ILE A C 1
ATOM 3142 O O . ILE A 1 403 ? -51.736 -13.936 76.851 1.00 84.06 403 ILE A O 1
ATOM 3146 N N . VAL A 1 404 ? -53.604 -12.720 76.753 1.00 82.50 404 VAL A N 1
ATOM 3147 C CA . VAL A 1 404 ? -53.681 -12.680 75.293 1.00 82.50 404 VAL A CA 1
ATOM 3148 C C . VAL A 1 404 ? -53.048 -11.379 74.828 1.00 82.50 404 VAL A C 1
ATOM 3150 O O . VAL A 1 404 ? -53.455 -10.295 75.246 1.00 82.50 404 VAL A O 1
ATOM 3153 N N . THR A 1 405 ? -52.030 -11.492 73.978 1.00 85.62 405 THR A N 1
ATOM 3154 C CA . THR A 1 405 ? -51.432 -10.333 73.311 1.00 85.62 405 THR A CA 1
ATOM 3155 C C . THR A 1 405 ? -52.011 -10.258 71.907 1.00 85.62 405 THR A C 1
ATOM 3157 O O . THR A 1 405 ? -51.869 -11.194 71.128 1.00 85.62 405 THR A O 1
ATOM 3160 N N . SER A 1 406 ? -52.692 -9.164 71.589 1.00 85.50 406 SER A N 1
ATOM 3161 C CA . SER A 1 406 ? -53.260 -8.912 70.264 1.00 85.50 406 SER A CA 1
ATOM 3162 C C . SER A 1 406 ? -52.783 -7.561 69.748 1.00 85.50 406 SER A C 1
ATOM 3164 O O . SER A 1 406 ? -52.280 -6.741 70.513 1.00 85.50 406 SER A O 1
ATOM 3166 N N . CYS A 1 407 ? -52.878 -7.334 68.444 1.00 89.88 407 CYS A N 1
ATOM 3167 C CA . CYS A 1 407 ? -52.519 -6.053 67.857 1.00 89.88 407 CYS A CA 1
ATOM 3168 C C . CYS A 1 407 ? -53.773 -5.235 67.553 1.00 89.88 407 CYS A C 1
ATOM 3170 O O . CYS A 1 407 ? -54.715 -5.741 66.943 1.00 89.88 407 CYS A O 1
ATOM 3172 N N . ASP A 1 408 ? -53.760 -3.969 67.955 1.00 87.75 408 ASP A N 1
ATOM 3173 C CA . ASP A 1 408 ? -54.772 -2.991 67.581 1.00 87.75 408 ASP A CA 1
ATOM 3174 C C . ASP A 1 408 ? -54.672 -2.685 66.078 1.00 87.75 408 ASP A C 1
ATOM 3176 O O . ASP A 1 408 ? -53.664 -2.155 65.602 1.00 87.75 408 ASP A O 1
ATOM 3180 N N . SER A 1 409 ? -55.726 -2.991 65.324 1.00 84.44 409 SER A N 1
ATOM 3181 C CA . SER A 1 409 ? -55.761 -2.788 63.874 1.00 84.44 409 SER A CA 1
ATOM 3182 C C . SER A 1 409 ? -55.764 -1.318 63.438 1.00 84.44 409 SER A C 1
ATOM 3184 O O . SER A 1 409 ? -55.513 -1.044 62.267 1.00 84.44 409 SER A O 1
ATOM 3186 N N . GLU A 1 410 ? -56.065 -0.370 64.332 1.00 83.56 410 GLU A N 1
ATOM 3187 C CA . GLU A 1 410 ? -56.122 1.060 64.002 1.00 83.56 410 GLU A CA 1
ATOM 3188 C C . GLU A 1 410 ? -54.779 1.768 64.206 1.00 83.56 410 GLU A C 1
ATOM 3190 O O . GLU A 1 410 ? -54.436 2.677 63.449 1.00 83.56 410 GLU A O 1
ATOM 3195 N N . ASN A 1 411 ? -54.012 1.371 65.226 1.00 86.44 411 ASN A N 1
ATOM 3196 C CA . ASN A 1 411 ? -52.784 2.073 65.623 1.00 86.44 411 ASN A CA 1
ATOM 3197 C C . ASN A 1 411 ? -51.547 1.169 65.774 1.00 86.44 411 ASN A C 1
ATOM 3199 O O . ASN A 1 411 ? -50.441 1.675 65.974 1.00 86.44 411 ASN A O 1
ATOM 3203 N N . GLY A 1 412 ? -51.695 -0.152 65.650 1.00 84.38 412 GLY A N 1
ATOM 3204 C CA . GLY A 1 412 ? -50.586 -1.101 65.690 1.00 84.38 412 GLY A CA 1
ATOM 3205 C C . GLY A 1 412 ? -49.984 -1.337 67.064 1.00 84.38 412 GLY A C 1
ATOM 3206 O O . GLY A 1 412 ? -48.887 -1.901 67.146 1.00 84.38 412 GLY A O 1
ATOM 3207 N N . ASN A 1 413 ? -50.618 -0.852 68.129 1.00 89.12 413 ASN A N 1
ATOM 3208 C CA . ASN A 1 413 ? -50.159 -1.085 69.488 1.00 89.12 413 ASN A CA 1
ATOM 3209 C C . ASN A 1 413 ? -50.534 -2.498 69.928 1.00 89.12 413 ASN A C 1
ATOM 3211 O O . ASN A 1 413 ? -51.598 -3.013 69.590 1.00 89.12 413 ASN A O 1
ATOM 3215 N N . CYS A 1 414 ? -49.662 -3.119 70.717 1.00 88.62 414 CYS A N 1
ATOM 3216 C CA . CYS A 1 414 ? -49.967 -4.415 71.301 1.00 88.62 414 CYS A CA 1
ATOM 3217 C C . CYS A 1 414 ? -50.874 -4.226 72.516 1.00 88.62 414 CYS A C 1
ATOM 3219 O O . CYS A 1 414 ? -50.480 -3.611 73.509 1.00 88.62 414 CYS A O 1
ATOM 3221 N N . ILE A 1 415 ? -52.086 -4.760 72.420 1.00 87.56 415 ILE A N 1
ATOM 3222 C CA . ILE A 1 415 ? -53.066 -4.820 73.493 1.00 87.56 415 ILE A CA 1
ATOM 3223 C C . ILE A 1 415 ? -52.814 -6.110 74.271 1.00 87.56 415 ILE A C 1
ATOM 3225 O O . ILE A 1 415 ? -52.702 -7.194 73.697 1.00 87.56 415 ILE A O 1
ATOM 3229 N N . VAL A 1 416 ? -52.708 -5.979 75.589 1.00 85.19 416 VAL A N 1
ATOM 3230 C CA . VAL A 1 416 ? -52.456 -7.085 76.510 1.00 85.19 416 VAL A CA 1
ATOM 3231 C C . VAL A 1 416 ? -53.683 -7.233 77.397 1.00 85.19 416 VAL A C 1
ATOM 3233 O O . VAL A 1 416 ? -53.936 -6.383 78.249 1.00 85.19 416 VAL A O 1
ATOM 3236 N N . GLU A 1 417 ? -54.444 -8.305 77.199 1.00 85.00 417 GLU A N 1
ATOM 3237 C CA . GLU A 1 417 ? -55.669 -8.574 77.956 1.00 85.00 417 GLU A CA 1
ATOM 3238 C C . GLU A 1 417 ? -55.564 -9.891 78.719 1.00 85.00 417 GLU A C 1
ATOM 3240 O O . GLU A 1 417 ? -54.899 -10.830 78.286 1.00 85.00 417 GLU A O 1
ATOM 3245 N N . ASN A 1 418 ? -56.234 -9.985 79.867 1.00 82.19 418 ASN A N 1
ATOM 3246 C CA . ASN A 1 418 ? -56.371 -11.266 80.553 1.00 82.19 418 ASN A CA 1
ATOM 3247 C C . ASN A 1 418 ? -57.427 -12.116 79.843 1.00 82.19 418 ASN A C 1
ATOM 3249 O O . ASN A 1 418 ? -58.454 -11.595 79.407 1.00 82.19 418 ASN A O 1
ATOM 3253 N N . VAL A 1 419 ? -57.213 -13.432 79.795 1.00 80.19 419 VAL A N 1
ATOM 3254 C CA . VAL A 1 419 ? -58.251 -14.377 79.363 1.00 80.19 419 VAL A CA 1
ATOM 3255 C C . VAL A 1 419 ? -59.522 -14.126 80.195 1.00 80.19 419 VAL A C 1
ATOM 3257 O O . VAL A 1 419 ? -59.420 -14.004 81.417 1.00 80.19 419 VAL A O 1
ATOM 3260 N N . PRO A 1 420 ? -60.720 -14.030 79.586 1.00 80.44 420 PRO A N 1
ATOM 3261 C CA . PRO A 1 420 ? -61.946 -13.754 80.328 1.00 80.44 420 PRO A CA 1
ATOM 3262 C C . PRO A 1 420 ? -62.192 -14.782 81.442 1.00 80.44 420 PRO A C 1
ATOM 3264 O O . PRO A 1 420 ? -62.291 -15.980 81.176 1.00 80.44 420 PRO A O 1
ATOM 3267 N N . ASN A 1 421 ? -62.312 -14.317 82.692 1.00 77.88 421 ASN A N 1
ATOM 3268 C CA . ASN A 1 421 ? -62.649 -15.181 83.823 1.00 77.88 421 ASN A CA 1
ATOM 3269 C C . ASN A 1 421 ? -64.129 -15.607 83.719 1.00 77.88 421 ASN A C 1
ATOM 3271 O O . ASN A 1 421 ? -65.008 -14.750 83.854 1.00 77.88 421 ASN A O 1
ATOM 3275 N N . PRO A 1 422 ? -64.432 -16.906 83.539 1.00 74.06 422 PRO A N 1
ATOM 3276 C CA . PRO A 1 422 ? -65.803 -17.381 83.351 1.00 74.06 422 PRO A CA 1
ATOM 3277 C C . PRO A 1 422 ? -66.702 -17.161 84.579 1.00 74.06 422 PRO A C 1
ATOM 3279 O O . PRO A 1 422 ? -67.919 -17.095 84.429 1.00 74.06 422 PRO A O 1
ATOM 3282 N N . ASN A 1 423 ? -66.121 -16.989 85.773 1.00 70.25 423 ASN A N 1
ATOM 3283 C CA . ASN A 1 423 ? -66.847 -16.766 87.028 1.00 70.25 423 ASN A CA 1
ATOM 3284 C C . ASN A 1 423 ? -66.703 -15.325 87.550 1.00 70.25 423 ASN A C 1
ATOM 3286 O O . ASN A 1 423 ? -66.914 -15.083 88.734 1.00 70.25 423 ASN A O 1
ATOM 3290 N N . ALA A 1 424 ? -66.330 -14.354 86.704 1.00 65.19 424 ALA A N 1
ATOM 3291 C CA . ALA A 1 424 ? -66.081 -12.967 87.130 1.00 65.19 424 ALA A CA 1
ATOM 3292 C C . ALA A 1 424 ? -67.262 -12.308 87.874 1.00 65.19 424 ALA A C 1
ATOM 3294 O O . ALA A 1 424 ? -67.055 -11.379 88.652 1.00 65.19 424 ALA A O 1
ATOM 3295 N N . ASN A 1 425 ? -68.483 -12.799 87.649 1.00 63.81 425 ASN A N 1
ATOM 3296 C CA . ASN A 1 425 ? -69.710 -12.266 88.239 1.00 63.81 425 ASN A CA 1
ATOM 3297 C C . ASN A 1 425 ? -70.151 -12.992 89.527 1.00 63.81 425 ASN A C 1
ATOM 3299 O O . ASN A 1 425 ? -71.157 -12.596 90.112 1.00 63.81 425 ASN A O 1
ATOM 3303 N N . ASP A 1 426 ? -69.434 -14.029 89.977 1.00 66.81 426 ASP A N 1
ATOM 3304 C CA . ASP A 1 426 ? -69.747 -14.776 91.201 1.00 66.81 426 ASP A CA 1
ATOM 3305 C C . ASP A 1 426 ? -68.708 -14.481 92.295 1.00 66.81 426 ASP A C 1
ATOM 3307 O O . ASP A 1 426 ? -67.602 -15.023 92.316 1.00 66.81 426 ASP A O 1
ATOM 3311 N N . SER A 1 427 ? -69.074 -13.595 93.225 1.00 63.38 427 SER A N 1
ATOM 3312 C CA . SER A 1 427 ? -68.196 -13.156 94.322 1.00 63.38 427 SER A CA 1
ATOM 3313 C C . SER A 1 427 ? -67.973 -14.224 95.404 1.00 63.38 427 SER A C 1
ATOM 3315 O O . SER A 1 427 ? -67.200 -13.990 96.336 1.00 63.38 427 SER A O 1
ATOM 3317 N N . CYS A 1 428 ? -68.623 -15.389 95.298 1.00 57.62 428 CYS A N 1
ATOM 3318 C CA . CYS A 1 428 ? -68.463 -16.524 96.206 1.00 57.62 428 CYS A CA 1
ATOM 3319 C C . CYS A 1 428 ? -67.524 -17.617 95.654 1.00 57.62 428 CYS A C 1
ATOM 3321 O O . CYS A 1 428 ? -67.331 -18.642 96.316 1.00 57.62 428 CYS A O 1
ATOM 3323 N N . ILE A 1 429 ? -66.916 -17.403 94.477 1.00 65.75 429 ILE A N 1
ATOM 3324 C CA . ILE A 1 429 ? -65.992 -18.339 93.823 1.00 65.75 429 ILE A CA 1
ATOM 3325 C C . ILE A 1 429 ? -64.637 -17.664 93.581 1.00 65.75 429 ILE A C 1
ATOM 3327 O O . ILE A 1 429 ? -64.530 -16.669 92.868 1.00 65.75 429 ILE A O 1
ATOM 3331 N N . ILE A 1 430 ? -63.560 -18.254 94.105 1.00 71.56 430 ILE A N 1
ATOM 3332 C CA . ILE A 1 430 ? -62.196 -17.843 93.745 1.00 71.56 430 ILE A CA 1
ATOM 3333 C C . ILE A 1 430 ? -61.793 -18.610 92.485 1.00 71.56 430 ILE A C 1
ATOM 3335 O O . ILE A 1 430 ? -61.809 -19.841 92.484 1.00 71.56 430 ILE A O 1
ATOM 3339 N N . SER A 1 431 ? -61.433 -17.887 91.420 1.00 74.00 431 SER A N 1
ATOM 3340 C CA . SER A 1 431 ? -60.958 -18.462 90.155 1.00 74.00 431 SER A CA 1
ATOM 3341 C C . SER A 1 431 ? -59.529 -18.000 89.863 1.00 74.00 431 SER A C 1
ATOM 3343 O O . SER A 1 431 ? -59.272 -16.801 89.780 1.00 74.00 431 SER A O 1
ATOM 3345 N N . ILE A 1 432 ? -58.600 -18.944 89.700 1.00 80.56 432 ILE A N 1
ATOM 3346 C CA . ILE A 1 432 ? -57.180 -18.679 89.408 1.00 80.56 432 ILE A CA 1
ATOM 3347 C C . ILE A 1 432 ? -56.865 -19.230 88.018 1.00 80.56 432 ILE A C 1
ATOM 3349 O O . ILE A 1 432 ? -57.146 -20.397 87.747 1.00 80.56 432 ILE A O 1
ATOM 3353 N N . CYS A 1 433 ? -56.292 -18.403 87.141 1.00 82.75 433 CYS A N 1
ATOM 3354 C CA . CYS A 1 433 ? -55.855 -18.845 85.819 1.00 82.75 433 CYS A CA 1
ATOM 3355 C C . CYS A 1 433 ? -54.480 -19.513 85.900 1.00 82.75 433 CYS A C 1
ATOM 3357 O O . CYS A 1 433 ? -53.546 -18.965 86.487 1.00 82.75 433 CYS A O 1
ATOM 3359 N N . ASN A 1 434 ? -54.353 -20.696 85.303 1.00 82.44 434 ASN A N 1
ATOM 3360 C CA . ASN A 1 434 ? -53.090 -21.411 85.201 1.00 82.44 434 ASN A CA 1
ATOM 3361 C C . ASN A 1 434 ? -52.261 -20.859 84.016 1.00 82.44 434 ASN A C 1
ATOM 3363 O O . ASN A 1 434 ? -52.690 -21.008 82.868 1.00 82.44 434 ASN A O 1
ATOM 3367 N N . PRO A 1 435 ? -51.070 -20.275 84.256 1.00 82.00 435 PRO A N 1
ATOM 3368 C CA . PRO A 1 435 ? -50.288 -19.572 83.234 1.00 82.00 435 PRO A CA 1
ATOM 3369 C C . PRO A 1 435 ? -49.778 -20.462 82.091 1.00 82.00 435 PRO A C 1
ATOM 3371 O O . PRO A 1 435 ? -49.520 -19.951 81.004 1.00 82.00 435 PRO A O 1
ATOM 3374 N N . ASP A 1 436 ? -49.687 -21.780 82.279 1.00 82.25 436 ASP A N 1
ATOM 3375 C CA . ASP A 1 436 ? -49.207 -22.715 81.250 1.00 82.25 436 ASP A CA 1
ATOM 3376 C C . ASP A 1 436 ? -50.331 -23.235 80.342 1.00 82.25 436 ASP A C 1
ATOM 3378 O O . ASP A 1 436 ? -50.085 -23.703 79.222 1.00 82.25 436 ASP A O 1
ATOM 3382 N N . THR A 1 437 ? -51.578 -23.180 80.819 1.00 80.50 437 THR A N 1
ATOM 3383 C CA . THR A 1 437 ? -52.750 -23.747 80.126 1.00 80.50 437 THR A CA 1
ATOM 3384 C C . THR A 1 437 ? -53.783 -22.703 79.713 1.00 80.50 437 THR A C 1
ATOM 3386 O O . THR A 1 437 ? -54.543 -22.968 78.788 1.00 80.50 437 THR A O 1
ATOM 3389 N N . GLY A 1 438 ? -53.809 -21.530 80.352 1.00 78.81 438 GLY A N 1
ATOM 3390 C CA . GLY A 1 438 ? -54.828 -20.497 80.136 1.00 78.81 438 GLY A CA 1
ATOM 3391 C C . GLY A 1 438 ? -56.204 -20.855 80.713 1.00 78.81 438 GLY A C 1
ATOM 3392 O O . GLY A 1 438 ? -57.176 -20.147 80.464 1.00 78.81 438 GLY A O 1
ATOM 3393 N N . LEU A 1 439 ? -56.310 -21.957 81.468 1.00 82.25 439 LEU A N 1
ATOM 3394 C CA . LEU A 1 439 ? -57.560 -22.436 82.057 1.00 82.25 439 LEU A CA 1
ATOM 3395 C C . LEU A 1 439 ? -57.714 -21.950 83.501 1.00 82.25 439 LEU A C 1
ATOM 3397 O O . LEU A 1 439 ? -56.754 -21.940 84.274 1.00 82.25 439 LEU A O 1
ATOM 3401 N N . TYR A 1 440 ? -58.943 -21.593 83.874 1.00 80.81 440 TYR A N 1
ATOM 3402 C CA . TYR A 1 440 ? -59.295 -21.213 85.240 1.00 80.81 440 TYR A CA 1
ATOM 3403 C C . TYR A 1 440 ? -59.645 -22.442 86.087 1.00 80.81 440 TYR A C 1
ATOM 3405 O O . TYR A 1 440 ? -60.485 -23.250 85.695 1.00 80.81 440 TYR A O 1
ATOM 3413 N N . SER A 1 441 ? -59.049 -22.557 87.277 1.00 77.69 441 SER A N 1
ATOM 3414 C CA . SER A 1 441 ? -59.508 -23.464 88.336 1.00 77.69 441 SER A CA 1
ATOM 3415 C C . SER A 1 441 ? -60.348 -22.689 89.351 1.00 77.69 441 SER A C 1
ATOM 3417 O O . SER A 1 441 ? -59.876 -21.670 89.864 1.00 77.69 441 SER A O 1
ATOM 3419 N N . SER A 1 442 ? -61.558 -23.166 89.650 1.00 70.88 442 SER A N 1
ATOM 3420 C CA . SER A 1 442 ? -62.521 -22.505 90.542 1.00 70.88 442 SER A CA 1
ATOM 3421 C C . SER A 1 442 ? -62.867 -23.351 91.771 1.00 70.88 442 SER A C 1
ATOM 3423 O O . SER A 1 442 ? -63.177 -24.533 91.615 1.00 70.88 442 SER A O 1
ATOM 3425 N N . SER A 1 443 ? -62.895 -22.737 92.959 1.00 65.44 443 SER A N 1
ATOM 3426 C CA . SER A 1 443 ? -63.261 -23.396 94.228 1.00 65.44 443 SER A CA 1
ATOM 3427 C C . SER A 1 443 ? -64.334 -22.602 95.005 1.00 65.44 443 SER A C 1
ATOM 3429 O O . SER A 1 443 ? -64.194 -21.378 95.106 1.00 65.44 443 SER A O 1
ATOM 3431 N N . PRO A 1 444 ? -65.375 -23.252 95.578 1.00 59.12 444 PRO A N 1
ATOM 3432 C CA . PRO A 1 444 ? -66.383 -22.596 96.427 1.00 59.12 444 PRO A CA 1
ATOM 3433 C C . PRO A 1 444 ? -65.817 -22.168 97.792 1.00 59.12 444 PRO A C 1
ATOM 3435 O O . PRO A 1 444 ? -65.041 -22.914 98.392 1.00 59.12 444 PRO A O 1
ATOM 3438 N N . LEU A 1 445 ? -66.248 -21.021 98.335 1.00 56.59 445 LEU A N 1
ATOM 3439 C CA . LEU A 1 445 ? -65.990 -20.666 99.739 1.00 56.59 445 LEU A CA 1
ATOM 3440 C C . LEU A 1 445 ? -66.808 -21.575 100.686 1.00 56.59 445 LEU A C 1
ATOM 3442 O O . LEU A 1 445 ? -68.022 -21.426 100.786 1.00 56.59 445 LEU A O 1
ATOM 3446 N N . GLN A 1 446 ? -66.161 -22.507 101.396 1.00 52.25 446 GLN A N 1
ATOM 3447 C CA . GLN A 1 446 ? -66.768 -23.267 102.504 1.00 52.25 446 GLN A CA 1
ATOM 3448 C C . GLN A 1 446 ? -66.449 -22.612 103.857 1.00 52.25 446 GLN A C 1
ATOM 3450 O O . GLN A 1 446 ? -65.329 -22.143 104.043 1.00 52.25 446 GLN A O 1
ATOM 3455 N N . CYS A 1 447 ? -67.402 -22.621 104.801 1.00 45.06 447 CYS A N 1
ATOM 3456 C CA . CYS A 1 447 ? -67.198 -22.235 106.204 1.00 45.06 447 CYS A CA 1
ATOM 3457 C C . CYS A 1 447 ? -66.752 -23.459 107.027 1.00 45.06 447 CYS A C 1
ATOM 3459 O O . CYS A 1 447 ? -67.568 -24.369 107.190 1.00 45.06 447 CYS A O 1
ATOM 3461 N N . PRO A 1 448 ? -65.516 -23.528 107.557 1.00 43.75 448 PRO A N 1
ATOM 3462 C CA . PRO A 1 448 ? -65.119 -24.602 108.450 1.00 43.75 448 PRO A CA 1
ATOM 3463 C C . PRO A 1 448 ? -65.008 -24.144 109.906 1.00 43.75 448 PRO A C 1
ATOM 3465 O O . PRO A 1 448 ? -64.815 -22.973 110.229 1.00 43.75 448 PRO A O 1
ATOM 3468 N N . ASP A 1 449 ? -65.120 -25.153 110.760 1.00 39.81 449 ASP A N 1
ATOM 3469 C CA . ASP A 1 449 ? -64.988 -25.140 112.205 1.00 39.81 449 ASP A CA 1
ATOM 3470 C C . ASP A 1 449 ? -63.677 -24.494 112.698 1.00 39.81 449 ASP A C 1
ATOM 3472 O O . ASP A 1 449 ? -62.636 -24.520 112.039 1.00 39.81 449 ASP A O 1
ATOM 3476 N N . ARG A 1 450 ? -63.782 -23.918 113.895 1.00 51.03 450 ARG A N 1
ATOM 3477 C CA . ARG A 1 450 ? -62.790 -23.210 114.718 1.00 51.03 450 ARG A CA 1
ATOM 3478 C C . ARG A 1 450 ? -61.313 -23.418 114.338 1.00 51.03 450 ARG A C 1
ATOM 3480 O O . ARG A 1 450 ? -60.639 -24.234 114.956 1.00 51.03 450 ARG A O 1
ATOM 3487 N N . SER A 1 451 ? -60.777 -22.568 113.462 1.00 46.84 451 SER A N 1
ATOM 3488 C CA . SER A 1 451 ? -59.447 -21.941 113.599 1.00 46.84 451 SER A CA 1
ATOM 3489 C C . SER A 1 451 ? -59.058 -21.218 112.310 1.00 46.84 451 SER A C 1
ATOM 3491 O O . SER A 1 451 ? -58.797 -21.879 111.307 1.00 46.84 451 SER A O 1
ATOM 3493 N N . ASN A 1 452 ? -58.974 -19.885 112.363 1.00 38.03 452 ASN A N 1
ATOM 3494 C CA . ASN A 1 452 ? -57.930 -19.028 111.773 1.00 38.03 452 ASN A CA 1
ATOM 3495 C C . ASN A 1 452 ? -58.486 -17.678 111.299 1.00 38.03 452 ASN A C 1
ATOM 3497 O O . ASN A 1 452 ? -59.499 -17.578 110.615 1.00 38.03 452 ASN A O 1
ATOM 3501 N N . GLU A 1 453 ? -57.780 -16.625 111.702 1.00 47.31 453 GLU A N 1
ATOM 3502 C CA . GLU A 1 453 ? -58.038 -15.229 111.373 1.00 47.31 453 GLU A CA 1
ATOM 3503 C C . GLU A 1 453 ? -57.898 -14.993 109.867 1.00 47.31 453 GLU A C 1
ATOM 3505 O O . GLU A 1 453 ? -56.778 -14.959 109.394 1.00 47.31 453 GLU A O 1
ATOM 3510 N N . TYR A 1 454 ? -58.999 -14.842 109.126 1.00 52.97 454 TYR A N 1
ATOM 3511 C CA . TYR A 1 454 ? -59.169 -13.921 107.982 1.00 52.97 454 TYR A CA 1
ATOM 3512 C C . TYR A 1 454 ? -60.628 -14.036 107.499 1.00 52.97 454 TYR A C 1
ATOM 3514 O O . TYR A 1 454 ? -60.937 -14.663 106.490 1.00 52.97 454 TYR A O 1
ATOM 3522 N N . GLU A 1 455 ? -61.553 -13.447 108.258 1.00 52.81 455 GLU A N 1
ATOM 3523 C CA . GLU A 1 455 ? -62.999 -13.530 108.012 1.00 52.81 455 GLU A CA 1
ATOM 3524 C C . GLU A 1 455 ? -63.579 -12.163 107.630 1.00 52.81 455 GLU A C 1
ATOM 3526 O O . GLU A 1 455 ? -63.269 -11.155 108.270 1.00 52.81 455 GLU A O 1
ATOM 3531 N N . LYS A 1 456 ? -64.479 -12.130 106.634 1.00 56.00 456 LYS A N 1
ATOM 3532 C CA . LYS A 1 456 ? -65.376 -10.980 106.399 1.00 56.00 456 LYS A CA 1
ATOM 3533 C C . LYS A 1 456 ? -66.671 -11.051 107.224 1.00 56.00 456 LYS A C 1
ATOM 3535 O O . LYS A 1 456 ? -67.207 -10.001 107.555 1.00 56.00 456 LYS A O 1
ATOM 3540 N N . CYS A 1 457 ? -67.140 -12.244 107.604 1.00 54.84 457 CYS A N 1
ATOM 3541 C CA . CYS A 1 457 ? -68.330 -12.432 108.442 1.00 54.84 457 CYS A CA 1
ATOM 3542 C C . CYS A 1 457 ? -67.951 -13.119 109.758 1.00 54.84 457 CYS A C 1
ATOM 3544 O O . CYS A 1 457 ? -67.902 -14.342 109.823 1.00 54.84 457 CYS A O 1
ATOM 3546 N N . LYS A 1 458 ? -67.669 -12.330 110.801 1.00 58.94 458 LYS A N 1
ATOM 3547 C CA . LYS A 1 458 ? -67.444 -12.843 112.160 1.00 58.94 458 LYS A CA 1
ATOM 3548 C C . LYS A 1 458 ? -68.780 -13.072 112.863 1.00 58.94 458 LYS A C 1
ATOM 3550 O O . LYS A 1 458 ? -69.654 -12.207 112.805 1.00 58.94 458 LYS A O 1
ATOM 3555 N N . ARG A 1 459 ? -68.915 -14.193 113.578 1.00 58.69 459 ARG A N 1
ATOM 3556 C CA . ARG A 1 459 ? -70.050 -14.431 114.486 1.00 58.69 459 ARG A CA 1
ATOM 3557 C C . ARG A 1 459 ? -70.028 -13.360 115.585 1.00 58.69 459 ARG A C 1
ATOM 3559 O O . ARG A 1 459 ? -69.096 -13.327 116.384 1.00 58.69 459 ARG A O 1
ATOM 3566 N N . ASN A 1 460 ? -71.024 -12.474 115.609 1.00 56.34 460 ASN A N 1
ATOM 3567 C CA . ASN A 1 460 ? -71.021 -11.271 116.458 1.00 56.34 460 ASN A CA 1
ATOM 3568 C C . ASN A 1 460 ? -71.801 -11.420 117.772 1.00 56.34 460 ASN A C 1
ATOM 3570 O O . ASN A 1 460 ? -71.885 -10.474 118.556 1.00 56.34 460 ASN A O 1
ATOM 3574 N N . THR A 1 461 ? -72.358 -12.601 118.037 1.00 57.66 461 THR A N 1
ATOM 3575 C CA . THR A 1 461 ? -73.182 -12.857 119.220 1.00 57.66 461 THR A CA 1
ATOM 3576 C C . THR A 1 461 ? -72.627 -14.035 120.016 1.00 57.66 461 THR A C 1
ATOM 3578 O O . THR A 1 461 ? -72.125 -15.014 119.462 1.00 57.66 461 THR A O 1
ATOM 3581 N N . THR A 1 462 ? -72.729 -13.943 121.341 1.00 60.41 462 THR A N 1
ATOM 3582 C CA . THR A 1 462 ? -72.488 -15.059 122.267 1.00 60.41 462 THR A CA 1
ATOM 3583 C C . THR A 1 462 ? -73.720 -15.953 122.433 1.00 60.41 462 THR A C 1
ATOM 3585 O O . THR A 1 462 ? -73.665 -16.906 123.209 1.00 60.41 462 THR A O 1
ATOM 3588 N N . ASN A 1 463 ? -74.824 -15.669 121.727 1.00 65.75 463 ASN A N 1
ATOM 3589 C CA . ASN A 1 463 ? -76.030 -16.485 121.759 1.00 65.75 463 ASN A CA 1
ATOM 3590 C C . ASN A 1 463 ? -75.802 -17.746 120.903 1.00 65.75 463 ASN A C 1
ATOM 3592 O O . ASN A 1 463 ? -75.677 -17.644 119.678 1.00 65.75 463 ASN A O 1
ATOM 3596 N N . PRO A 1 464 ? -75.756 -18.945 121.512 1.00 63.50 464 PRO A N 1
ATOM 3597 C CA . PRO A 1 464 ? -75.489 -20.179 120.782 1.00 63.50 464 PRO A CA 1
ATOM 3598 C C . PRO A 1 464 ? -76.612 -20.558 119.801 1.00 63.50 464 PRO A C 1
ATOM 3600 O O . PRO A 1 464 ? -76.387 -21.414 118.953 1.00 63.50 464 PRO A O 1
ATOM 3603 N N . CYS A 1 465 ? -77.775 -19.902 119.878 1.00 66.81 465 CYS A N 1
ATOM 3604 C CA . CYS A 1 465 ? -78.970 -20.168 119.074 1.00 66.81 465 CYS A CA 1
ATOM 3605 C C . CYS A 1 465 ? -79.059 -19.333 117.773 1.00 66.81 465 CYS A C 1
ATOM 3607 O O . CYS A 1 465 ? -80.101 -19.337 117.119 1.00 66.81 465 CYS A O 1
ATOM 3609 N N . ILE A 1 466 ? -77.993 -18.601 117.406 1.00 69.88 466 ILE A N 1
ATOM 3610 C CA . ILE A 1 466 ? -77.912 -17.756 116.197 1.00 69.88 466 ILE A CA 1
ATOM 3611 C C . ILE A 1 466 ? -76.722 -18.184 115.318 1.00 69.88 466 ILE A C 1
ATOM 3613 O O . ILE A 1 466 ? -75.604 -18.347 115.826 1.00 69.88 466 ILE A O 1
ATOM 3617 N N . GLU A 1 467 ? -76.947 -18.316 114.007 1.00 68.44 467 GLU A N 1
ATOM 3618 C CA . GLU A 1 467 ? -75.927 -18.589 112.976 1.00 68.44 467 GLU A CA 1
ATOM 3619 C C . GLU A 1 467 ? -75.764 -17.390 112.022 1.00 68.44 467 GLU A C 1
ATOM 3621 O O . GLU A 1 467 ? -76.705 -16.629 111.801 1.00 68.44 467 GLU A O 1
ATOM 3626 N N . THR A 1 468 ? -74.565 -17.195 111.463 1.00 65.19 468 THR A N 1
ATOM 3627 C CA . THR A 1 468 ? -74.253 -16.092 110.536 1.00 65.19 468 THR A CA 1
ATOM 3628 C C . THR A 1 468 ? -74.063 -16.630 109.112 1.00 65.19 468 THR A C 1
ATOM 3630 O O . THR A 1 468 ? -73.285 -17.557 108.910 1.00 65.19 468 THR A O 1
ATOM 3633 N N . SER A 1 469 ? -74.737 -16.043 108.118 1.00 64.12 469 SER A N 1
ATOM 3634 C CA . SER A 1 469 ? -74.710 -16.447 106.698 1.00 64.12 469 SER A CA 1
ATOM 3635 C C . SER A 1 469 ? -74.390 -15.260 105.769 1.00 64.12 469 SER A C 1
ATOM 3637 O O . SER A 1 469 ? -74.465 -14.109 106.196 1.00 64.12 469 SER A O 1
ATOM 3639 N N . CYS A 1 470 ? -73.996 -15.508 104.511 1.00 65.25 470 CYS A N 1
ATOM 3640 C CA . CYS A 1 470 ? -73.563 -14.482 103.545 1.00 65.25 470 CYS A CA 1
ATOM 3641 C C . CYS A 1 470 ? -74.419 -14.494 102.270 1.00 65.25 470 CYS A C 1
ATOM 3643 O O . CYS A 1 470 ? -74.709 -15.548 101.702 1.00 65.25 470 CYS A O 1
ATOM 3645 N N . LYS A 1 471 ? -74.821 -13.311 101.795 1.00 65.44 471 LYS A N 1
ATOM 3646 C CA . LYS A 1 471 ? -75.682 -13.159 100.616 1.00 65.44 471 LYS A CA 1
ATOM 3647 C C . LYS A 1 471 ? -74.857 -13.071 99.324 1.00 65.44 471 LYS A C 1
ATOM 3649 O O . LYS A 1 471 ? -74.183 -12.071 99.092 1.00 65.44 471 LYS A O 1
ATOM 3654 N N . ALA A 1 472 ? -74.972 -14.068 98.441 1.00 53.84 472 ALA A N 1
ATOM 3655 C CA . ALA A 1 472 ? -74.137 -14.219 97.235 1.00 53.84 472 ALA A CA 1
ATOM 3656 C C . ALA A 1 472 ? -74.136 -13.017 96.264 1.00 53.84 472 ALA A C 1
ATOM 3658 O O . ALA A 1 472 ? -73.152 -12.773 95.576 1.00 53.84 472 ALA A O 1
ATOM 3659 N N . SER A 1 473 ? -75.215 -12.231 96.226 1.00 50.66 473 SER A N 1
ATOM 3660 C CA . SER A 1 473 ? -75.331 -11.058 95.350 1.00 50.66 473 SER A CA 1
ATOM 3661 C C . SER A 1 473 ? -74.626 -9.802 95.874 1.00 50.66 473 SER A C 1
ATOM 3663 O O . SER A 1 473 ? -74.370 -8.890 95.094 1.00 50.66 473 SER A O 1
ATOM 3665 N N . THR A 1 474 ? -74.399 -9.696 97.189 1.00 56.19 474 THR A N 1
ATOM 3666 C CA . THR A 1 474 ? -73.911 -8.455 97.827 1.00 56.19 474 THR A CA 1
ATOM 3667 C C . THR A 1 474 ? -72.691 -8.652 98.724 1.00 56.19 474 THR A C 1
ATOM 3669 O O . THR A 1 474 ? -72.011 -7.679 99.039 1.00 56.19 474 THR A O 1
ATOM 3672 N N . GLY A 1 475 ? -72.391 -9.885 99.138 1.00 56.59 475 GLY A N 1
ATOM 3673 C CA . GLY A 1 475 ? -71.324 -10.178 100.095 1.00 56.59 475 GLY A CA 1
ATOM 3674 C C . GLY A 1 475 ? -71.622 -9.707 101.525 1.00 56.59 475 GLY A C 1
ATOM 3675 O O . GLY A 1 475 ? -70.711 -9.686 102.350 1.00 56.59 475 GLY A O 1
ATOM 3676 N N . GLU A 1 476 ? -72.867 -9.305 101.819 1.00 61.91 476 GLU A N 1
ATOM 3677 C CA . GLU A 1 476 ? -73.299 -8.877 103.155 1.00 61.91 476 GLU A CA 1
ATOM 3678 C C . GLU A 1 476 ? -73.611 -10.076 104.059 1.00 61.91 476 GLU A C 1
ATOM 3680 O O . GLU A 1 476 ? -74.270 -11.037 103.645 1.00 61.91 476 GLU A O 1
ATOM 3685 N N . CYS A 1 477 ? -73.159 -9.984 105.311 1.00 66.31 477 CYS A N 1
ATOM 3686 C CA . CYS A 1 477 ? -73.395 -10.973 106.358 1.00 66.31 477 CYS A CA 1
ATOM 3687 C C . CYS A 1 477 ? -74.740 -10.710 107.053 1.00 66.31 477 CYS A C 1
ATOM 3689 O O . CYS A 1 477 ? -75.049 -9.561 107.371 1.00 66.31 477 CYS A O 1
ATOM 3691 N N . PHE A 1 478 ? -75.511 -11.753 107.349 1.00 68.62 478 PHE A N 1
ATOM 3692 C CA . PHE A 1 478 ? -76.766 -11.657 108.097 1.00 68.62 478 PHE A CA 1
ATOM 3693 C C . PHE A 1 478 ? -76.906 -12.797 109.111 1.00 68.62 478 PHE A C 1
ATOM 3695 O O . PHE A 1 478 ? -76.281 -13.846 108.969 1.00 68.62 478 PHE A O 1
ATOM 3702 N N . GLU A 1 479 ? -77.710 -12.577 110.151 1.00 68.88 479 GLU A N 1
ATOM 3703 C CA . GLU A 1 479 ? -77.939 -13.533 111.238 1.00 68.88 479 GLU A CA 1
ATOM 3704 C C . GLU A 1 479 ? -79.289 -14.239 111.075 1.00 68.88 479 GLU A C 1
ATOM 3706 O O . GLU A 1 479 ? -80.282 -13.620 110.688 1.00 68.88 479 GLU A O 1
ATOM 3711 N N . ILE A 1 480 ? -79.316 -15.540 111.363 1.00 70.06 480 ILE A N 1
ATOM 3712 C CA . ILE A 1 480 ? -80.508 -16.388 111.296 1.00 70.06 480 ILE A CA 1
ATOM 3713 C C . ILE A 1 480 ? -80.726 -17.022 112.675 1.00 70.06 480 ILE A C 1
ATOM 3715 O O . ILE A 1 480 ? -79.802 -17.588 113.263 1.00 70.06 480 ILE A O 1
ATOM 3719 N N . GLU A 1 481 ? -81.951 -16.917 113.192 1.00 65.69 481 GLU A N 1
ATOM 3720 C CA . GLU A 1 481 ? -82.373 -17.535 114.452 1.00 65.69 481 GLU A CA 1
ATOM 3721 C C . GLU A 1 481 ? -82.765 -18.998 114.198 1.00 65.69 481 GLU A C 1
ATOM 3723 O O . GLU A 1 481 ? -83.606 -19.283 113.340 1.00 65.69 481 GLU A O 1
ATOM 3728 N N . ILE A 1 482 ? -82.125 -19.937 114.900 1.00 66.69 482 ILE A N 1
ATOM 3729 C CA . ILE A 1 482 ? -82.315 -21.371 114.651 1.00 66.69 482 ILE A CA 1
ATOM 3730 C C . ILE A 1 482 ? -83.557 -21.861 115.421 1.00 66.69 482 ILE A C 1
ATOM 3732 O O . ILE A 1 482 ? -83.623 -21.676 116.640 1.00 66.69 482 ILE A O 1
ATOM 3736 N N . PRO A 1 483 ? -84.531 -22.524 114.764 1.00 64.31 483 PRO A N 1
ATOM 3737 C CA . PRO A 1 483 ? -85.686 -23.127 115.431 1.00 64.31 483 PRO A CA 1
ATOM 3738 C C . PRO A 1 483 ? -85.275 -24.100 116.550 1.00 64.31 483 PRO A C 1
ATOM 3740 O O . PRO A 1 483 ? -84.368 -24.918 116.387 1.00 64.31 483 PRO A O 1
ATOM 3743 N N . GLY A 1 484 ? -85.933 -24.007 117.712 1.00 61.38 484 GLY A N 1
ATOM 3744 C CA . GLY A 1 484 ? -85.494 -24.667 118.952 1.00 61.38 484 GLY A CA 1
ATOM 3745 C C . GLY A 1 484 ? -85.484 -26.201 118.923 1.00 61.38 484 GLY A C 1
ATOM 3746 O O . GLY A 1 484 ? -84.811 -26.825 119.741 1.00 61.38 484 GLY A O 1
ATOM 3747 N N . ASP A 1 485 ? -86.196 -26.827 117.992 1.00 61.53 485 ASP A N 1
ATOM 3748 C CA . ASP A 1 485 ? -86.211 -28.270 117.754 1.00 61.53 485 ASP A CA 1
ATOM 3749 C C . ASP A 1 485 ? -85.045 -28.762 116.884 1.00 61.53 485 ASP A C 1
ATOM 3751 O O . ASP A 1 485 ? -84.692 -29.937 116.989 1.00 61.53 485 ASP A O 1
ATOM 3755 N N . MET A 1 486 ? -84.406 -27.877 116.113 1.00 58.66 486 MET A N 1
ATOM 3756 C CA . MET A 1 486 ? -83.275 -28.186 115.226 1.00 58.66 486 MET A CA 1
ATOM 3757 C C . MET A 1 486 ? -81.911 -27.735 115.775 1.00 58.66 486 MET A C 1
ATOM 3759 O O . MET A 1 486 ? -80.887 -27.950 115.131 1.00 58.66 486 MET A O 1
ATOM 3763 N N . CYS A 1 487 ? -81.874 -27.094 116.946 1.00 63.25 487 CYS A N 1
ATOM 3764 C CA . CYS A 1 487 ? -80.654 -26.490 117.470 1.00 63.25 487 CYS A CA 1
ATOM 3765 C C . CYS A 1 487 ? -79.793 -27.481 118.273 1.00 63.25 487 CYS A C 1
ATOM 3767 O O . CYS A 1 487 ? -80.167 -27.871 119.379 1.00 63.25 487 CYS A O 1
ATOM 3769 N N . ASP A 1 488 ? -78.601 -27.810 117.768 1.00 62.94 488 ASP A N 1
ATOM 3770 C CA . ASP A 1 488 ? -77.529 -28.411 118.569 1.00 62.94 488 ASP A CA 1
ATOM 3771 C C . ASP A 1 488 ? -76.601 -27.315 119.111 1.00 62.94 488 ASP A C 1
ATOM 3773 O O . ASP A 1 488 ? -75.498 -27.067 118.626 1.00 62.94 488 ASP A O 1
ATOM 3777 N N . CYS A 1 489 ? -77.089 -26.593 120.118 1.00 65.81 489 CYS A N 1
ATOM 3778 C CA . CYS A 1 489 ? -76.386 -25.470 120.740 1.00 65.81 489 CYS A CA 1
ATOM 3779 C C . CYS A 1 489 ? -75.164 -25.872 121.594 1.00 65.81 489 CYS A C 1
ATOM 3781 O O . CYS A 1 489 ? -74.569 -25.003 122.237 1.00 65.81 489 CYS A O 1
ATOM 3783 N N . GLY A 1 490 ? -74.765 -27.153 121.587 1.00 65.56 490 GLY A N 1
ATOM 3784 C CA . GLY A 1 490 ? -73.509 -27.633 122.170 1.00 65.56 490 GLY A CA 1
ATOM 3785 C C . GLY A 1 490 ? -73.423 -27.529 123.696 1.00 65.56 490 GLY A C 1
ATOM 3786 O O . GLY A 1 490 ? -72.346 -27.256 124.228 1.00 65.56 490 GLY A O 1
ATOM 3787 N N . CYS A 1 491 ? -74.541 -27.705 124.410 1.00 68.31 491 CYS A N 1
ATOM 3788 C CA . CYS A 1 491 ? -74.536 -27.803 125.873 1.00 68.31 491 CYS A CA 1
ATOM 3789 C C . CYS A 1 491 ? -73.616 -28.947 126.340 1.00 68.31 491 CYS A C 1
ATOM 3791 O O . CYS A 1 491 ? -73.570 -30.003 125.715 1.00 68.31 491 CYS A O 1
ATOM 3793 N N . ASP A 1 492 ? -72.961 -28.795 127.495 1.00 69.75 492 ASP A N 1
ATOM 3794 C CA . ASP A 1 492 ? -72.232 -29.896 128.144 1.00 69.75 492 ASP A CA 1
ATOM 3795 C C . ASP A 1 492 ? -73.230 -30.874 128.798 1.00 69.75 492 ASP A C 1
ATOM 3797 O O . ASP A 1 492 ? -73.581 -30.768 129.978 1.00 69.75 492 ASP A O 1
ATOM 3801 N N . ILE A 1 493 ? -73.779 -31.782 127.989 1.00 69.94 493 ILE A N 1
ATOM 3802 C CA . ILE A 1 493 ? -74.807 -32.738 128.402 1.00 69.94 493 ILE A CA 1
ATOM 3803 C C . ILE A 1 493 ? -74.144 -34.026 128.881 1.00 69.94 493 ILE A C 1
ATOM 3805 O O . ILE A 1 493 ? -73.633 -34.822 128.098 1.00 69.94 493 ILE A O 1
ATOM 3809 N N . LYS A 1 494 ? -74.201 -34.265 130.193 1.00 74.38 494 LYS A N 1
ATOM 3810 C CA . LYS A 1 494 ? -73.679 -35.503 130.794 1.00 74.38 494 LYS A CA 1
ATOM 3811 C C . LYS A 1 494 ? -74.649 -36.683 130.704 1.00 74.38 494 LYS A C 1
ATOM 3813 O O . LYS A 1 494 ? -74.204 -37.824 130.760 1.00 74.38 494 LYS A O 1
ATOM 3818 N N . ASN A 1 495 ? -75.952 -36.411 130.598 1.00 79.56 495 ASN A N 1
ATOM 3819 C CA . ASN A 1 495 ? -76.996 -37.428 130.485 1.00 79.56 495 ASN A CA 1
ATOM 3820 C C . ASN A 1 495 ? -77.323 -37.678 129.006 1.00 79.56 495 ASN A C 1
ATOM 3822 O O . ASN A 1 495 ? -77.947 -36.834 128.367 1.00 79.56 495 ASN A O 1
ATOM 3826 N N . LYS A 1 496 ? -76.937 -38.841 128.476 1.00 78.75 496 LYS A N 1
ATOM 3827 C CA . LYS A 1 496 ? -77.118 -39.183 127.055 1.00 78.75 496 LYS A CA 1
ATOM 3828 C C . LYS A 1 496 ? -78.577 -39.369 126.624 1.00 78.75 496 LYS A C 1
ATOM 3830 O O . LYS A 1 496 ? -78.838 -39.446 125.433 1.00 78.75 496 LYS A O 1
ATOM 3835 N N . CYS A 1 497 ? -79.518 -39.391 127.565 1.00 79.75 497 CYS A N 1
ATOM 3836 C CA . CYS A 1 497 ? -80.958 -39.383 127.295 1.00 79.75 497 CYS A CA 1
ATOM 3837 C C . CYS A 1 497 ? -81.516 -37.969 127.050 1.00 79.75 497 CYS A C 1
ATOM 3839 O O . CYS A 1 497 ? -82.728 -37.773 126.973 1.00 79.75 497 CYS A O 1
ATOM 3841 N N . MET A 1 498 ? -80.652 -36.955 126.993 1.00 81.69 498 MET A N 1
ATOM 3842 C CA . MET A 1 498 ? -81.035 -35.564 126.795 1.00 81.69 498 MET A CA 1
ATOM 3843 C C . MET A 1 498 ? -80.319 -34.988 125.575 1.00 81.69 498 MET A C 1
ATOM 3845 O O . MET A 1 498 ? -79.184 -35.355 125.279 1.00 81.69 498 MET A O 1
ATOM 3849 N N . ARG A 1 499 ? -80.970 -34.051 124.890 1.00 77.50 499 ARG A N 1
ATOM 3850 C CA . ARG A 1 499 ? -80.394 -33.290 123.776 1.00 77.50 499 ARG A CA 1
ATOM 3851 C C . ARG A 1 499 ? -80.334 -31.805 124.096 1.00 77.50 499 ARG A C 1
ATOM 3853 O O . ARG A 1 499 ? -81.069 -31.312 124.957 1.00 77.50 499 ARG A O 1
ATOM 3860 N N . SER A 1 500 ? -79.457 -31.103 123.386 1.00 72.00 500 SER A N 1
ATOM 3861 C CA . SER A 1 500 ? -79.361 -29.648 123.447 1.00 72.00 500 SER A CA 1
ATOM 3862 C C . SER A 1 500 ? -80.672 -29.045 122.947 1.00 72.00 500 SER A C 1
ATOM 3864 O O . SER A 1 500 ? -81.229 -29.492 121.946 1.00 72.00 500 SER A O 1
ATOM 3866 N N . HIS A 1 501 ? -81.189 -28.053 123.664 1.00 77.62 501 HIS A N 1
ATOM 3867 C CA . HIS A 1 501 ? -82.368 -27.306 123.256 1.00 77.62 501 HIS A CA 1
ATOM 3868 C C . HIS A 1 501 ? -82.191 -25.832 123.597 1.00 77.62 501 HIS A C 1
ATOM 3870 O O . HIS A 1 501 ? -81.743 -25.465 124.686 1.00 77.62 501 HIS A O 1
ATOM 3876 N N . CYS A 1 502 ? -82.545 -24.971 122.649 1.00 75.12 502 CYS A N 1
ATOM 3877 C CA . CYS A 1 502 ? -82.549 -23.534 122.862 1.00 75.12 502 CYS A CA 1
ATOM 3878 C C . CYS A 1 502 ? -83.871 -23.093 123.482 1.00 75.12 502 CYS A C 1
ATOM 3880 O O . CYS A 1 502 ? -84.937 -23.223 122.884 1.00 75.12 502 CYS A O 1
ATOM 3882 N N . THR A 1 503 ? -83.778 -22.542 124.688 1.00 73.12 503 THR A N 1
ATOM 3883 C CA . THR A 1 503 ? -84.906 -21.899 125.369 1.00 73.12 503 THR A CA 1
ATOM 3884 C C . THR A 1 503 ? -85.280 -20.592 124.673 1.00 73.12 503 THR A C 1
ATOM 3886 O O . THR A 1 503 ? -84.448 -19.959 124.020 1.00 73.12 503 THR A O 1
ATOM 3889 N N . LYS A 1 504 ? -86.526 -20.139 124.863 1.00 69.25 504 LYS A N 1
ATOM 3890 C CA . LYS A 1 504 ? -87.002 -18.851 124.328 1.00 69.25 504 LYS A CA 1
ATOM 3891 C C . LYS A 1 504 ? -86.209 -17.647 124.848 1.00 69.25 504 LYS A C 1
ATOM 3893 O O . LYS A 1 504 ? -86.257 -16.590 124.233 1.00 69.25 504 LYS A O 1
ATOM 3898 N N . GLU A 1 505 ? -85.464 -17.796 125.946 1.00 68.56 505 GLU A N 1
ATOM 3899 C CA . GLU A 1 505 ? -84.555 -16.763 126.452 1.00 68.56 505 GLU A CA 1
ATOM 3900 C C . GLU A 1 505 ? -83.140 -16.815 125.832 1.00 68.56 505 GLU A C 1
ATOM 3902 O O . GLU A 1 505 ? -82.238 -16.135 126.321 1.00 68.56 505 GLU A O 1
ATOM 3907 N N . GLY A 1 506 ? -82.909 -17.622 124.786 1.00 68.25 506 GLY A N 1
ATOM 3908 C CA . GLY A 1 506 ? -81.616 -17.703 124.089 1.00 68.25 506 GLY A CA 1
ATOM 3909 C C . GLY A 1 506 ? -80.523 -18.425 124.884 1.00 68.25 506 GLY A C 1
ATOM 3910 O O . GLY A 1 506 ? -79.333 -18.203 124.665 1.00 68.25 506 GLY A O 1
ATOM 3911 N N . LYS A 1 507 ? -80.912 -19.273 125.845 1.00 72.25 507 LYS A N 1
ATOM 3912 C CA . LYS A 1 507 ? -79.994 -20.119 126.620 1.00 72.25 507 LYS A CA 1
ATOM 3913 C C . LYS A 1 507 ? -80.108 -21.574 126.197 1.00 72.25 507 LYS A C 1
ATOM 3915 O O . LYS A 1 507 ? -81.211 -22.079 125.983 1.00 72.25 507 LYS A O 1
ATOM 3920 N N . CYS A 1 508 ? -78.968 -22.248 126.156 1.00 74.50 508 CYS A N 1
ATOM 3921 C CA . CYS A 1 508 ? -78.900 -23.688 125.966 1.00 74.50 508 CYS A CA 1
ATOM 3922 C C . CYS A 1 508 ? -79.362 -24.401 127.251 1.00 74.50 508 CYS A C 1
ATOM 3924 O O . CYS A 1 508 ? -78.863 -24.103 128.338 1.00 74.50 508 CYS A O 1
ATOM 3926 N N . SER A 1 509 ? -80.320 -25.320 127.135 1.00 76.50 509 SER A N 1
ATOM 3927 C CA . SER A 1 509 ? -80.816 -26.164 128.225 1.00 76.50 509 SER A CA 1
ATOM 3928 C C . SER A 1 509 ? -80.972 -27.604 127.733 1.00 76.50 509 SER A C 1
ATOM 3930 O O . SER A 1 509 ? -81.507 -27.806 126.644 1.00 76.50 509 SER A O 1
ATOM 3932 N N . PRO A 1 510 ? -80.561 -28.620 128.509 1.00 78.62 510 PRO A N 1
ATOM 3933 C CA . PRO A 1 510 ? -80.820 -30.004 128.148 1.00 78.62 510 PRO A CA 1
ATOM 3934 C C . PRO A 1 510 ? -82.304 -30.338 128.343 1.00 78.62 510 PRO A C 1
ATOM 3936 O O . PRO A 1 510 ? -82.893 -30.003 129.372 1.00 78.62 510 PRO A O 1
ATOM 3939 N N . VAL A 1 511 ? -82.900 -31.024 127.370 1.00 78.81 511 VAL A N 1
ATOM 3940 C CA . VAL A 1 511 ? -84.259 -31.591 127.444 1.00 78.81 511 VAL A CA 1
ATOM 3941 C C . VAL A 1 511 ? -84.207 -33.074 127.109 1.00 78.81 511 VAL A C 1
ATOM 3943 O O . VAL A 1 511 ? -83.349 -33.494 126.334 1.00 78.81 511 VAL A O 1
ATOM 3946 N N . PHE A 1 512 ? -85.100 -33.877 127.689 1.00 78.62 512 PHE A N 1
ATOM 3947 C CA . PHE A 1 512 ? -85.188 -35.295 127.341 1.00 78.62 512 PHE A CA 1
ATOM 3948 C C . PHE A 1 512 ? -85.508 -35.469 125.856 1.00 78.62 512 PHE A C 1
ATOM 3950 O O . PHE A 1 512 ? -86.283 -34.697 125.282 1.00 78.62 512 PHE A O 1
ATOM 3957 N N . ILE A 1 513 ? -84.886 -36.465 125.229 1.00 75.50 513 ILE A N 1
ATOM 3958 C CA . ILE A 1 513 ? -85.252 -36.855 123.869 1.00 75.50 513 ILE A CA 1
ATOM 3959 C C . ILE A 1 513 ? -86.692 -37.376 123.894 1.00 75.50 513 ILE A C 1
ATOM 3961 O O . ILE A 1 513 ? -87.077 -38.117 124.796 1.00 75.50 513 ILE A O 1
ATOM 3965 N N . ALA A 1 514 ? -87.509 -36.932 122.939 1.00 68.19 514 ALA A N 1
ATOM 3966 C CA . ALA A 1 514 ? -88.941 -37.243 122.913 1.00 68.19 514 ALA A CA 1
ATOM 3967 C C . ALA A 1 514 ? -89.224 -38.745 122.721 1.00 68.19 514 ALA A C 1
ATOM 3969 O O . ALA A 1 514 ? -90.345 -39.184 122.918 1.00 68.19 514 ALA A O 1
ATOM 3970 N N . GLU A 1 515 ? -88.197 -39.511 122.353 1.00 71.25 515 GLU A N 1
ATOM 3971 C CA . GLU A 1 515 ? -88.239 -40.933 122.014 1.00 71.25 515 GLU A CA 1
ATOM 3972 C C . GLU A 1 515 ? -88.159 -41.865 123.238 1.00 71.25 515 GLU A C 1
ATOM 3974 O O . GLU A 1 515 ? -88.182 -43.076 123.060 1.00 71.25 515 GLU A O 1
ATOM 3979 N N . ILE A 1 516 ? -88.029 -41.337 124.468 1.00 78.38 516 ILE A N 1
ATOM 3980 C CA . ILE A 1 516 ? -87.965 -42.176 125.683 1.00 78.38 516 ILE A CA 1
ATOM 3981 C C . ILE A 1 516 ? -89.315 -42.824 125.989 1.00 78.38 516 ILE A C 1
ATOM 3983 O O . ILE A 1 516 ? -89.326 -43.970 126.410 1.00 78.38 516 ILE A O 1
ATOM 3987 N N . ASP A 1 517 ? -90.410 -42.089 125.806 1.00 77.00 517 ASP A N 1
ATOM 3988 C CA . ASP A 1 517 ? -91.778 -42.579 125.991 1.00 77.00 517 ASP A CA 1
ATOM 3989 C C . ASP A 1 517 ? -92.281 -43.097 124.636 1.00 77.00 517 ASP A C 1
ATOM 3991 O O . ASP A 1 517 ? -92.355 -42.325 123.674 1.00 77.00 517 ASP A O 1
ATOM 3995 N N . ASP A 1 518 ? -92.585 -44.392 124.524 1.00 76.06 518 ASP A N 1
ATOM 3996 C CA . ASP A 1 518 ? -93.126 -44.972 123.285 1.00 76.06 518 ASP A CA 1
ATOM 3997 C C . ASP A 1 518 ? -94.635 -44.714 123.115 1.00 76.06 518 ASP A C 1
ATOM 3999 O O . ASP A 1 518 ? -95.236 -45.100 122.105 1.00 76.06 518 ASP A O 1
ATOM 4003 N N . GLY A 1 519 ? -95.254 -44.027 124.082 1.00 76.56 519 GLY A N 1
ATOM 4004 C CA . GLY A 1 519 ? -96.674 -43.716 124.113 1.00 76.56 519 GLY A CA 1
ATOM 4005 C C . GLY A 1 519 ? -97.555 -44.920 124.451 1.00 76.56 519 GLY A C 1
ATOM 4006 O O . GLY A 1 519 ? -98.784 -44.814 124.361 1.00 76.56 519 GLY A O 1
ATOM 4007 N N . ASN A 1 520 ? -96.972 -46.063 124.825 1.00 78.38 520 ASN A N 1
ATOM 4008 C CA . ASN A 1 520 ? -97.697 -47.253 125.236 1.00 78.38 520 ASN A CA 1
ATOM 4009 C C . ASN A 1 520 ? -97.811 -47.302 126.764 1.00 78.38 520 ASN A C 1
ATOM 4011 O O . ASN A 1 520 ? -96.884 -47.621 127.493 1.00 78.38 520 ASN A O 1
ATOM 4015 N N . THR A 1 521 ? -99.022 -47.089 127.278 1.00 73.56 521 THR A N 1
ATOM 4016 C CA . THR A 1 521 ? -99.295 -47.113 128.728 1.00 73.56 521 THR A CA 1
ATOM 4017 C C . THR A 1 521 ? -99.030 -48.465 129.402 1.00 73.56 521 THR A C 1
ATOM 4019 O O . THR A 1 521 ? -99.168 -48.570 130.614 1.00 73.56 521 THR A O 1
ATOM 4022 N N . CYS A 1 522 ? -98.735 -49.515 128.631 1.00 72.12 522 CYS A N 1
ATOM 4023 C CA . CYS A 1 522 ? -98.458 -50.860 129.123 1.00 72.12 522 CYS A CA 1
ATOM 4024 C C . CYS A 1 522 ? -96.968 -51.228 129.178 1.00 72.12 522 CYS A C 1
ATOM 4026 O O . CYS A 1 522 ? -96.635 -52.398 129.413 1.00 72.12 522 CYS A O 1
ATOM 4028 N N . THR A 1 523 ? -96.080 -50.262 128.968 1.00 78.56 523 THR A N 1
ATOM 4029 C CA . THR A 1 523 ? -94.630 -50.416 129.075 1.00 78.56 523 THR A CA 1
ATOM 4030 C C . THR A 1 523 ? -94.067 -49.464 130.125 1.00 78.56 523 THR A C 1
ATOM 4032 O O . THR A 1 523 ? -94.474 -48.314 130.243 1.00 78.56 523 THR A O 1
ATOM 4035 N N . ASP A 1 524 ? -93.147 -49.982 130.935 1.00 77.31 524 ASP A N 1
ATOM 4036 C CA . ASP A 1 524 ? -92.268 -49.170 131.760 1.00 77.31 524 ASP A CA 1
ATOM 4037 C C . ASP A 1 524 ? -91.078 -48.761 130.891 1.00 77.31 524 ASP A C 1
ATOM 4039 O O . ASP A 1 524 ? -90.235 -49.597 130.529 1.00 77.31 524 ASP A O 1
ATOM 4043 N N . ASP A 1 525 ? -91.050 -47.476 130.560 1.00 81.19 525 ASP A N 1
ATOM 4044 C CA . ASP A 1 525 ? -90.078 -46.870 129.665 1.00 81.19 525 ASP A CA 1
ATOM 4045 C C . ASP A 1 525 ? -88.920 -46.266 130.452 1.00 81.19 525 ASP A C 1
ATOM 4047 O O . ASP A 1 525 ? -89.086 -45.426 131.342 1.00 81.19 525 ASP A O 1
ATOM 4051 N N . TYR A 1 526 ? -87.711 -46.716 130.135 1.00 82.94 526 TYR A N 1
ATOM 4052 C CA . TYR A 1 526 ? -86.505 -46.318 130.841 1.00 82.94 526 TYR A CA 1
ATOM 4053 C C . TYR A 1 526 ? -85.382 -46.016 129.859 1.00 82.94 526 TYR A C 1
ATOM 4055 O O . TYR A 1 526 ? -85.107 -46.802 128.958 1.00 82.94 526 TYR A O 1
ATOM 4063 N N . CYS A 1 527 ? -84.685 -44.901 130.070 1.00 81.94 527 CYS A N 1
ATOM 4064 C CA . CYS A 1 527 ? -83.460 -44.581 129.351 1.00 81.94 527 CYS A CA 1
ATOM 4065 C C . CYS A 1 527 ? -82.272 -44.565 130.314 1.00 81.94 527 CYS A C 1
ATOM 4067 O O . CYS A 1 527 ? -82.295 -43.865 131.330 1.00 81.94 527 CYS A O 1
ATOM 4069 N N . ASP A 1 528 ? -81.226 -45.325 129.985 1.00 80.31 528 ASP A N 1
ATOM 4070 C CA . ASP A 1 528 ? -79.978 -45.347 130.746 1.00 80.31 528 ASP A CA 1
ATOM 4071 C C . ASP A 1 528 ? -79.213 -44.025 130.537 1.00 80.31 528 ASP A C 1
ATOM 4073 O O . ASP A 1 528 ? -78.725 -43.755 129.433 1.00 80.31 528 ASP A O 1
ATOM 4077 N N . PRO A 1 529 ? -79.032 -43.207 131.588 1.00 78.44 529 PRO A N 1
ATOM 4078 C CA . PRO A 1 529 ? -78.465 -41.871 131.458 1.00 78.44 529 PRO A CA 1
ATOM 4079 C C . PRO A 1 529 ? -76.986 -41.839 131.034 1.00 78.44 529 PRO A C 1
ATOM 4081 O O . PRO A 1 529 ? -76.505 -40.797 130.583 1.00 78.44 529 PRO A O 1
ATOM 4084 N N . CYS A 1 530 ? -76.241 -42.941 131.161 1.00 78.94 530 CYS A N 1
ATOM 4085 C CA . CYS A 1 530 ? -74.831 -43.020 130.771 1.00 78.94 530 CYS A CA 1
ATOM 4086 C C . CYS A 1 530 ? -74.641 -43.533 129.340 1.00 78.94 530 CYS A C 1
ATOM 4088 O O . CYS A 1 530 ? -73.720 -43.092 128.641 1.00 78.94 530 CYS A O 1
ATOM 4090 N N . THR A 1 531 ? -75.476 -44.479 128.909 1.00 77.38 531 THR A N 1
ATOM 4091 C CA . THR A 1 531 ? -75.357 -45.105 127.584 1.00 77.38 531 THR A CA 1
ATOM 4092 C C . THR A 1 531 ? -76.283 -44.477 126.545 1.00 77.38 531 THR A C 1
ATOM 4094 O O . THR A 1 531 ? -75.924 -44.470 125.369 1.00 77.38 531 THR A O 1
ATOM 4097 N N . GLY A 1 532 ? -77.401 -43.883 126.969 1.00 78.19 532 GLY A N 1
ATOM 4098 C CA . GLY A 1 532 ? -78.467 -43.386 126.097 1.00 78.19 532 GLY A CA 1
ATOM 4099 C C . GLY A 1 532 ? -79.365 -44.500 125.553 1.00 78.19 532 GLY A C 1
ATOM 4100 O O . GLY A 1 532 ? -80.148 -44.254 124.641 1.00 78.19 532 GLY A O 1
ATOM 4101 N N . LEU A 1 533 ? -79.232 -45.731 126.065 1.00 80.81 533 LEU A N 1
ATOM 4102 C CA . LEU A 1 533 ? -80.040 -46.863 125.627 1.00 80.81 533 LEU A CA 1
ATOM 4103 C C . LEU A 1 533 ? -81.447 -46.755 126.224 1.00 80.81 533 LEU A C 1
ATOM 4105 O O . LEU A 1 533 ? -81.601 -46.763 127.446 1.00 80.81 533 LEU A O 1
ATOM 4109 N N . ILE A 1 534 ? -82.453 -46.680 125.354 1.00 84.12 534 ILE A N 1
ATOM 4110 C CA . ILE A 1 534 ? -83.870 -46.692 125.727 1.00 84.12 534 ILE A CA 1
ATOM 4111 C C . ILE A 1 534 ? -84.371 -48.141 125.720 1.00 84.12 534 ILE A C 1
ATOM 4113 O O . ILE A 1 534 ? -84.106 -48.902 124.785 1.00 84.12 534 ILE A O 1
ATOM 4117 N N . THR A 1 535 ? -85.085 -48.529 126.772 1.00 80.12 535 THR A N 1
ATOM 4118 C CA . THR A 1 535 ? -85.730 -49.834 126.922 1.00 80.12 535 THR A CA 1
ATOM 4119 C C . THR A 1 535 ? -87.188 -49.661 127.316 1.00 80.12 535 THR A C 1
ATOM 4121 O O . THR A 1 535 ? -87.477 -48.957 128.280 1.00 80.12 535 THR A O 1
ATOM 4124 N N . HIS A 1 536 ? -88.066 -50.380 126.622 1.00 84.00 536 HIS A N 1
ATOM 4125 C CA . HIS A 1 536 ? -89.500 -50.443 126.896 1.00 84.00 536 HIS A CA 1
ATOM 4126 C C . HIS A 1 536 ? -89.822 -51.848 127.407 1.00 84.00 536 HIS A C 1
ATOM 4128 O O . HIS A 1 536 ? -89.724 -52.830 126.661 1.00 84.00 536 HIS A O 1
ATOM 4134 N N . THR A 1 537 ? -90.130 -51.986 128.696 1.00 78.00 537 THR A N 1
ATOM 4135 C CA . THR A 1 537 ? -90.399 -53.297 129.314 1.00 78.00 537 THR A CA 1
ATOM 4136 C C . THR A 1 537 ? -91.870 -53.458 129.652 1.00 78.00 537 THR A C 1
ATOM 4138 O O . THR A 1 537 ? -92.454 -52.610 130.306 1.00 78.00 537 THR A O 1
ATOM 4141 N N . THR A 1 538 ? -92.493 -54.553 129.212 1.00 76.81 538 THR A N 1
ATOM 4142 C CA . THR A 1 538 ? -93.936 -54.771 129.392 1.00 76.81 538 THR A CA 1
ATOM 4143 C C . THR A 1 538 ? -94.295 -54.903 130.872 1.00 76.81 538 THR A C 1
ATOM 4145 O O . THR A 1 538 ? -93.724 -55.742 131.578 1.00 76.81 538 THR A O 1
ATOM 4148 N N . ALA A 1 539 ? -95.267 -54.114 131.334 1.00 69.06 539 ALA A N 1
ATOM 4149 C CA . ALA A 1 539 ? -95.730 -54.143 132.715 1.00 69.06 539 ALA A CA 1
ATOM 4150 C C . ALA A 1 539 ? -96.268 -55.542 133.078 1.00 69.06 539 ALA A C 1
ATOM 4152 O O . ALA A 1 539 ? -97.051 -56.157 132.352 1.00 69.06 539 ALA A O 1
ATOM 4153 N N . SER A 1 540 ? -95.825 -56.080 134.216 1.00 64.06 540 SER A N 1
ATOM 4154 C CA . SER A 1 540 ? -95.983 -57.507 134.552 1.00 64.06 540 SER A CA 1
ATOM 4155 C C . SER A 1 540 ? -97.361 -57.903 135.111 1.00 64.06 540 SER A C 1
ATOM 4157 O O . SER A 1 540 ? -97.605 -59.089 135.351 1.00 64.06 540 SER A O 1
ATOM 4159 N N . LYS A 1 541 ? -98.284 -56.949 135.301 1.00 66.81 541 LYS A N 1
ATOM 4160 C CA . LYS A 1 541 ? -99.675 -57.184 135.724 1.00 66.81 541 LYS A CA 1
ATOM 4161 C C . LYS A 1 541 ? -100.590 -56.092 135.188 1.00 66.81 541 LYS A C 1
ATOM 4163 O O . LYS A 1 541 ? -100.261 -54.928 135.337 1.00 66.81 541 LYS A O 1
ATOM 4168 N N . CYS A 1 542 ? -101.760 -56.470 134.668 1.00 66.69 542 CYS A N 1
ATOM 4169 C CA . CYS A 1 542 ? -102.775 -55.500 134.268 1.00 66.69 542 CYS A CA 1
ATOM 4170 C C . CYS A 1 542 ? -103.610 -55.020 135.462 1.00 66.69 542 CYS A C 1
ATOM 4172 O O . CYS A 1 542 ? -104.186 -55.848 136.175 1.00 66.69 542 CYS A O 1
ATOM 4174 N N . LEU A 1 543 ? -103.718 -53.700 135.651 1.00 66.44 543 LEU A N 1
ATOM 4175 C CA . LEU A 1 543 ? -104.596 -53.088 136.656 1.00 66.44 543 LEU A CA 1
ATOM 4176 C C . LEU A 1 543 ? -106.089 -53.136 136.258 1.00 66.44 543 LEU A C 1
ATOM 4178 O O . LEU A 1 543 ? -106.937 -53.302 137.137 1.00 66.44 543 LEU A O 1
ATOM 4182 N N . ASN A 1 544 ? -106.436 -53.019 134.964 1.00 67.31 544 ASN A N 1
ATOM 4183 C CA . ASN A 1 544 ? -107.793 -53.227 134.413 1.00 67.31 544 ASN A CA 1
ATOM 4184 C C . ASN A 1 544 ? -107.775 -53.438 132.872 1.00 67.31 544 ASN A C 1
ATOM 4186 O O . ASN A 1 544 ? -106.713 -53.545 132.272 1.00 67.31 544 ASN A O 1
ATOM 4190 N N . CYS A 1 545 ? -108.944 -53.527 132.212 1.00 59.78 545 CYS A N 1
ATOM 4191 C CA . CYS A 1 545 ? -109.043 -53.796 130.761 1.00 59.78 545 CYS A CA 1
ATOM 4192 C C . CYS A 1 545 ? -108.435 -52.707 129.853 1.00 59.78 545 CYS A C 1
ATOM 4194 O O . CYS A 1 545 ? -108.185 -52.996 128.687 1.00 59.78 545 CYS A O 1
ATOM 4196 N N . ASN A 1 546 ? -108.207 -51.491 130.365 1.00 61.94 546 ASN A N 1
ATOM 4197 C CA . ASN A 1 546 ? -107.692 -50.345 129.606 1.00 61.94 546 ASN A CA 1
ATOM 4198 C C . ASN A 1 546 ? -106.393 -49.761 130.195 1.00 61.94 546 ASN A C 1
ATOM 4200 O O . ASN A 1 546 ? -105.948 -48.710 129.744 1.00 61.94 546 ASN A O 1
ATOM 4204 N N . SER A 1 547 ? -105.796 -50.404 131.201 1.00 59.72 547 SER A N 1
ATOM 4205 C CA . SER A 1 547 ? -104.491 -50.021 131.738 1.00 59.72 547 SER A CA 1
ATOM 4206 C C . SER A 1 547 ? -103.761 -51.254 132.241 1.00 59.72 547 SER A C 1
ATOM 4208 O O . SER A 1 547 ? -104.301 -52.007 133.069 1.00 59.72 547 SER A O 1
ATOM 4210 N N . CYS A 1 548 ? -102.534 -51.429 131.766 1.00 63.34 548 CYS A N 1
ATOM 4211 C CA . CYS A 1 548 ? -101.577 -52.211 132.513 1.00 63.34 548 CYS A CA 1
ATOM 4212 C C . CYS A 1 548 ? -101.131 -51.369 133.720 1.00 63.34 548 CYS A C 1
ATOM 4214 O O . CYS A 1 548 ? -101.225 -51.928 134.825 1.00 63.34 548 CYS A O 1
#

Organism: Dictyostelium purpureum (NCBI:txid5786)

Radius of gyration: 71.41 Å; chains: 1; bounding box: 149×82×186 Å